Protein AF-H5TRP9-F1 (afdb_monomer_lite)

Foldseek 3Di:
DVVVCLLQLNPPDDQDPDVDPLRQQPPQDDLVNQQVVLVLLQQAPPNCVVQVVLPVPPDDDDPDDDDDDDDDDDDDDDDDDDDDDDDDDDDDDDDDDDDDDDDDDDDDDPDDDPDPDDRLCFAQVVQDDDFFDDKRKDWDWHAHPVRAIKIKMWMWTQGPAATAIDIDIAGDPDGDPCRHSVVSRVVRVVCSVVVVVGDHHHHDPVSNVVSSVSNDDPDDDDDDDDDDDYDDDDDDDDDDDDDDDDDDDDDDDDDDDDDDDDDDDDDDDDDDDDDDDDDDDDDDDDDDDDDDDDDDDDDDDDDDPDPPPDDPDPPFDAQEEEEEQAAEDAWDFDQDPPQLATFTGHDFACFLVLSLLLLVLLQVVQVVPAFYDYHYLDNHSHDGDTLNSSLVSCVVRVHQAYEYDFEAFPAQEKEWDAFFWWFWDQGPVRDIDIQTAHPHVLRVLRVVLRVLLQVLLCVLQVDGHYYDWAFCPPVPPGTGTTHDPSCRPNNPHTYMYTYHHHPVRAGGSGDDDVVNSSSSSRSVSSSCCRSPPGGCDDD

Organism: Gordonia otitidis (strain DSM 44809 / CCUG 52243 / JCM 12355 / NBRC 100426 / IFM 10032) (NCBI:txid1108044)

Structure (mmCIF, N/CA/C/O backbone):
data_AF-H5TRP9-F1
#
_entry.id   AF-H5TRP9-F1
#
loop_
_atom_site.group_PDB
_atom_site.id
_atom_site.type_symbol
_atom_site.label_atom_id
_atom_site.label_alt_id
_atom_site.label_comp_id
_atom_site.label_asym_id
_atom_site.label_entity_id
_atom_site.label_seq_id
_atom_site.pdbx_PDB_ins_code
_atom_site.Cartn_x
_atom_site.Cartn_y
_atom_site.Cartn_z
_atom_site.occupancy
_atom_site.B_iso_or_equiv
_atom_site.auth_seq_id
_atom_site.auth_comp_id
_atom_site.auth_asym_id
_atom_site.auth_atom_id
_atom_site.pdbx_PDB_model_num
ATOM 1 N N . MET A 1 1 ? -23.360 24.167 19.195 1.00 47.09 1 MET A N 1
ATOM 2 C CA . MET A 1 1 ? -22.198 23.866 18.325 1.00 47.09 1 MET A CA 1
ATOM 3 C C . MET A 1 1 ? -20.890 23.793 19.110 1.00 47.09 1 MET A C 1
ATOM 5 O O . MET A 1 1 ? -20.311 22.720 19.115 1.00 47.09 1 MET A O 1
ATOM 9 N N . GLN A 1 2 ? -20.451 24.844 19.830 1.00 52.44 2 GLN A N 1
ATOM 10 C CA . GLN A 1 2 ? -19.215 24.784 20.644 1.00 52.44 2 GLN A CA 1
ATOM 11 C C . GLN A 1 2 ? -19.210 23.607 21.632 1.00 52.44 2 GLN A C 1
ATOM 13 O O . GLN A 1 2 ? -18.234 22.871 21.686 1.00 52.44 2 GLN A O 1
ATOM 18 N N . SER A 1 3 ? -20.318 23.372 22.344 1.00 45.47 3 SER A N 1
ATOM 19 C CA . SER A 1 3 ? -20.440 22.229 23.261 1.00 45.47 3 SER A CA 1
ATOM 20 C C . SER A 1 3 ? -20.387 20.880 22.539 1.00 45.47 3 SER A C 1
ATOM 22 O O . SER A 1 3 ? -19.785 19.946 23.043 1.00 45.47 3 SER A O 1
ATOM 24 N N . ALA A 1 4 ? -20.945 20.786 21.328 1.00 50.28 4 ALA A N 1
ATOM 25 C CA . ALA A 1 4 ? -20.860 19.571 20.519 1.00 50.28 4 ALA A CA 1
ATOM 26 C C . ALA A 1 4 ? -19.423 19.315 20.028 1.00 50.28 4 ALA A C 1
ATOM 28 O O . ALA A 1 4 ? -18.977 18.179 20.038 1.00 50.28 4 ALA A O 1
ATOM 29 N N . MET A 1 5 ? -18.670 20.357 19.658 1.00 52.25 5 MET A N 1
ATOM 30 C CA . MET A 1 5 ? -17.259 20.225 19.263 1.00 52.25 5 MET A CA 1
ATOM 31 C C . MET A 1 5 ? -16.341 19.888 20.436 1.00 52.25 5 MET A C 1
ATOM 33 O O . MET A 1 5 ? -15.486 19.014 20.305 1.00 52.25 5 MET A O 1
ATOM 37 N N . ALA A 1 6 ? -16.573 20.505 21.597 1.00 56.59 6 ALA A N 1
ATOM 38 C CA . ALA A 1 6 ? -15.880 20.147 22.830 1.00 56.59 6 ALA A CA 1
ATOM 39 C C . ALA A 1 6 ? -16.123 18.670 23.194 1.00 56.59 6 ALA A C 1
ATOM 41 O O . ALA A 1 6 ? -15.173 17.945 23.483 1.00 56.59 6 ALA A O 1
ATOM 42 N N . ASN A 1 7 ? -17.368 18.199 23.062 1.00 50.88 7 ASN A N 1
ATOM 43 C CA . ASN A 1 7 ? -17.746 16.797 23.267 1.00 50.88 7 ASN A CA 1
ATOM 44 C C . ASN A 1 7 ? -17.218 15.840 22.183 1.00 50.88 7 ASN A C 1
ATOM 46 O O . ASN A 1 7 ? -17.335 14.633 22.341 1.00 50.88 7 ASN A O 1
ATOM 50 N N . LEU A 1 8 ? -16.640 16.348 21.090 1.00 48.53 8 LEU A N 1
ATOM 51 C CA . LEU A 1 8 ? -15.989 15.559 20.036 1.00 48.53 8 LEU A CA 1
ATOM 52 C C . LEU A 1 8 ? -14.454 15.667 20.095 1.00 48.53 8 LEU A C 1
ATOM 54 O O . LEU A 1 8 ? -13.769 15.343 19.119 1.00 48.53 8 LEU A O 1
ATOM 58 N N . GLY A 1 9 ? -13.906 16.166 21.211 1.00 48.53 9 GLY A N 1
ATOM 59 C CA . GLY A 1 9 ? -12.464 16.301 21.430 1.00 48.53 9 GLY A CA 1
ATOM 60 C C . GLY A 1 9 ? -11.786 17.356 20.549 1.00 48.53 9 GLY A C 1
ATOM 61 O O . GLY A 1 9 ? -10.558 17.393 20.471 1.00 48.53 9 GLY A O 1
ATOM 62 N N . ASP A 1 10 ? -12.549 18.212 19.866 1.00 50.69 10 ASP A N 1
ATOM 63 C CA . ASP A 1 10 ? -11.998 19.312 19.078 1.00 50.69 10 ASP A CA 1
ATOM 64 C C . ASP A 1 10 ? -11.716 20.522 19.981 1.00 50.69 10 ASP A C 1
ATOM 66 O O . ASP A 1 10 ? -12.624 21.221 20.435 1.00 50.69 10 ASP A O 1
ATOM 70 N N . ARG A 1 11 ? -10.425 20.740 20.263 1.00 54.62 11 ARG A N 1
ATOM 71 C CA . ARG A 1 11 ? -9.926 21.851 21.091 1.00 54.62 11 ARG A CA 1
ATOM 72 C C . ARG A 1 11 ? -9.376 23.018 20.272 1.00 54.62 11 ARG A C 1
ATOM 74 O O . ARG A 1 11 ? -9.053 24.058 20.846 1.00 54.62 11 ARG A O 1
ATOM 81 N N . HIS A 1 12 ? -9.237 22.841 18.961 1.00 43.81 12 HIS A N 1
ATOM 82 C CA . HIS A 1 12 ? -8.666 23.848 18.069 1.00 43.81 12 HIS A CA 1
ATOM 83 C C . HIS A 1 12 ? -9.757 24.749 17.493 1.00 43.81 12 HIS A C 1
ATOM 85 O O . HIS A 1 12 ? -9.520 25.938 17.269 1.00 43.81 12 HIS A O 1
ATOM 91 N N . THR A 1 13 ? -10.973 24.225 17.349 1.00 45.97 13 THR A N 1
ATOM 92 C CA . THR A 1 13 ? -12.096 24.992 16.821 1.00 45.97 13 THR A CA 1
ATOM 93 C C . THR A 1 13 ? -12.734 25.879 17.891 1.00 45.97 13 THR A C 1
ATOM 95 O O . THR A 1 13 ? -13.342 25.420 18.865 1.00 45.97 13 THR A O 1
ATOM 98 N N . ARG A 1 14 ? -12.627 27.197 17.686 1.00 43.19 14 ARG A N 1
ATOM 99 C CA . ARG A 1 14 ? -13.353 28.214 18.457 1.00 43.19 14 ARG A CA 1
ATOM 100 C C . ARG A 1 14 ? -14.533 28.736 17.639 1.00 43.19 14 ARG A C 1
ATOM 102 O O . ARG A 1 14 ? -14.357 29.339 16.586 1.00 43.19 14 ARG A O 1
ATOM 109 N N . VAL A 1 15 ? -15.745 28.534 18.139 1.00 43.72 15 VAL A N 1
ATOM 110 C CA . VAL A 1 15 ? -16.956 29.216 17.678 1.00 43.72 15 VAL A CA 1
ATOM 111 C C . VAL A 1 15 ? -17.003 30.551 18.390 1.00 43.72 15 VAL A C 1
ATOM 113 O O . VAL A 1 15 ? -17.078 30.602 19.618 1.00 43.72 15 VAL A O 1
ATOM 116 N N . ALA A 1 16 ? -16.965 31.639 17.627 1.00 40.16 16 ALA A N 1
ATOM 117 C CA . ALA A 1 16 ? -17.272 32.945 18.181 1.00 40.16 16 ALA A CA 1
ATOM 118 C C . ALA A 1 16 ? -18.707 32.911 18.731 1.00 40.16 16 ALA A C 1
ATOM 120 O O . ALA A 1 16 ? -19.647 32.604 17.995 1.00 40.16 16 ALA A O 1
ATOM 121 N N . SER A 1 17 ? -18.879 33.196 20.024 1.00 36.62 17 SER A N 1
ATOM 122 C CA . SER A 1 17 ? -20.197 33.362 20.634 1.00 36.62 17 SER A CA 1
ATOM 123 C C . SER A 1 17 ? -20.789 34.699 20.186 1.00 36.62 17 SER A C 1
ATOM 125 O O . SER A 1 17 ? -20.786 35.676 20.927 1.00 36.62 17 SER A O 1
ATOM 127 N N . ALA A 1 18 ? -21.256 34.765 18.945 1.00 35.28 18 ALA A N 1
ATOM 128 C CA . ALA A 1 18 ? -22.239 35.761 18.565 1.00 35.28 18 ALA A CA 1
ATOM 129 C C . ALA A 1 18 ? -23.609 35.150 18.860 1.00 35.28 18 ALA A C 1
ATOM 131 O O . ALA A 1 18 ? -23.934 34.072 18.364 1.00 35.28 18 ALA A O 1
ATOM 132 N N . THR A 1 19 ? -24.397 35.821 19.694 1.00 35.59 19 THR A N 1
ATOM 133 C CA . THR A 1 19 ? -25.773 35.444 20.049 1.00 35.59 19 THR A CA 1
ATOM 134 C C . THR A 1 19 ? -26.749 35.473 18.868 1.00 35.59 19 THR A C 1
ATOM 136 O O . THR A 1 19 ? -27.892 35.068 19.035 1.00 35.59 19 THR A O 1
ATOM 139 N N . ASP A 1 20 ? -26.281 35.812 17.664 1.00 37.47 20 ASP A N 1
ATOM 140 C CA . ASP A 1 20 ? -27.013 35.663 16.412 1.00 37.47 20 ASP A CA 1
ATOM 141 C C . ASP A 1 20 ? -26.341 34.607 15.523 1.00 37.47 20 ASP A C 1
ATOM 143 O O . ASP A 1 20 ? -25.155 34.698 15.193 1.00 37.47 20 ASP A O 1
ATOM 147 N N . TYR A 1 21 ? -27.115 33.595 15.116 1.00 40.62 21 TYR A N 1
ATOM 148 C CA . TYR A 1 21 ? -26.712 32.428 14.312 1.00 40.62 21 TYR A CA 1
ATOM 149 C C . TYR A 1 21 ? -26.351 32.774 12.843 1.00 40.62 21 TYR A C 1
ATOM 151 O O . TYR A 1 21 ? -26.785 32.121 11.900 1.00 40.62 21 TYR A O 1
ATOM 159 N N . ALA A 1 22 ? -25.491 33.776 12.644 1.00 43.72 22 ALA A N 1
ATOM 160 C CA . ALA A 1 22 ? -24.709 34.019 11.429 1.00 43.72 22 ALA A CA 1
ATOM 161 C C . ALA A 1 22 ? -23.309 33.365 11.501 1.00 43.72 22 ALA A C 1
ATOM 163 O O . ALA A 1 22 ? -22.462 33.603 10.640 1.00 43.72 22 ALA A O 1
ATOM 164 N N . ALA A 1 23 ? -23.047 32.555 12.536 1.00 44.12 23 ALA A N 1
ATOM 165 C CA . ALA A 1 23 ? -21.721 32.033 12.854 1.00 44.12 23 ALA A CA 1
ATOM 166 C C . ALA A 1 23 ? -21.105 31.211 11.711 1.00 44.12 23 ALA A C 1
ATOM 168 O O . ALA A 1 23 ? -19.967 31.476 11.363 1.00 44.12 23 ALA A O 1
ATOM 169 N N . LEU A 1 24 ? -21.840 30.323 11.031 1.00 47.12 24 LEU A N 1
ATOM 170 C CA . LEU A 1 24 ? -21.265 29.523 9.930 1.00 47.12 24 LEU A CA 1
ATOM 171 C C . LEU A 1 24 ? -20.889 30.343 8.683 1.00 47.12 24 LEU A C 1
ATOM 173 O O . LEU A 1 24 ? -20.046 29.911 7.901 1.00 47.12 24 LEU A O 1
ATOM 177 N N . ALA A 1 25 ? -21.461 31.539 8.524 1.00 45.66 25 ALA A N 1
ATOM 178 C CA . ALA A 1 25 ? -21.102 32.473 7.458 1.00 45.66 25 ALA A CA 1
ATOM 179 C C . ALA A 1 25 ? -19.931 33.405 7.825 1.00 45.66 25 ALA A C 1
ATOM 181 O O . ALA A 1 25 ? -19.367 34.037 6.936 1.00 45.66 25 ALA A O 1
ATOM 182 N N . ARG A 1 26 ? -19.576 33.520 9.115 1.00 44.38 26 ARG A N 1
ATOM 183 C CA . ARG A 1 26 ? -18.545 34.456 9.610 1.00 44.38 26 ARG A CA 1
ATOM 184 C C . ARG A 1 26 ? -17.373 33.786 10.318 1.00 44.38 26 ARG A C 1
ATOM 186 O O . ARG A 1 26 ? -16.348 34.427 10.525 1.00 44.38 26 ARG A O 1
ATOM 193 N N . THR A 1 27 ? -17.495 32.523 10.717 1.00 51.28 27 THR A N 1
ATOM 194 C CA . THR A 1 27 ? -16.368 31.772 11.262 1.00 51.28 27 THR A CA 1
ATOM 195 C C . THR A 1 27 ? -15.459 31.354 10.108 1.00 51.28 27 THR A C 1
ATOM 197 O O . THR A 1 27 ? -15.961 30.766 9.146 1.00 51.28 27 THR A O 1
ATOM 200 N N . PRO A 1 28 ? -14.141 31.608 10.183 1.00 56.12 28 PRO A N 1
ATOM 201 C CA . PRO A 1 28 ? -13.174 31.238 9.152 1.00 56.12 28 PRO A CA 1
ATOM 202 C C . PRO A 1 28 ? -12.905 29.726 9.176 1.00 56.12 28 PRO A C 1
ATOM 204 O O . PRO A 1 28 ? -11.785 29.282 9.383 1.00 56.12 28 PRO A O 1
ATOM 207 N N . TRP A 1 29 ? -13.948 28.915 9.012 1.00 65.38 29 TRP A N 1
ATOM 208 C CA . TRP A 1 29 ? -13.811 27.469 8.918 1.00 65.38 29 TRP A CA 1
ATOM 209 C C . TRP A 1 29 ? -13.282 27.133 7.536 1.00 65.38 29 TRP A C 1
ATOM 211 O O . TRP A 1 29 ? -13.941 27.422 6.527 1.00 65.38 29 TRP A O 1
ATOM 221 N N . ALA A 1 30 ? -12.109 26.510 7.473 1.00 73.44 30 ALA A N 1
ATOM 222 C CA . ALA A 1 30 ? -11.659 25.920 6.228 1.00 73.44 30 ALA A CA 1
ATOM 223 C C . ALA A 1 30 ? -12.629 24.793 5.831 1.00 73.44 30 ALA A C 1
ATOM 225 O O . ALA A 1 30 ? -13.263 24.156 6.675 1.00 73.44 30 ALA A O 1
ATOM 226 N N . VAL A 1 31 ? -12.747 24.517 4.529 1.00 76.25 31 VAL A N 1
ATOM 227 C CA . VAL A 1 31 ? -13.532 23.363 4.045 1.00 76.25 31 VAL A CA 1
ATOM 228 C C . VAL A 1 31 ? -12.992 22.055 4.639 1.00 76.25 31 VAL A C 1
ATOM 230 O O . VAL A 1 31 ? -13.762 21.134 4.908 1.00 76.25 31 VAL A O 1
ATOM 233 N N . GLY A 1 32 ? -11.685 22.003 4.922 1.00 70.38 32 GLY A N 1
ATOM 234 C CA . GLY A 1 32 ? -11.050 20.900 5.644 1.00 70.38 32 GLY A CA 1
ATOM 235 C C . GLY A 1 32 ? -11.642 20.677 7.039 1.00 70.38 32 GLY A C 1
ATOM 236 O O . GLY A 1 32 ? -12.018 19.552 7.357 1.00 70.38 32 GLY A O 1
ATOM 237 N N . ASP A 1 33 ? -11.825 21.738 7.829 1.00 75.50 33 ASP A N 1
ATOM 238 C CA . ASP A 1 33 ? -12.387 21.641 9.186 1.00 75.50 33 ASP A CA 1
ATOM 239 C C . ASP A 1 33 ? -13.852 21.195 9.153 1.00 75.50 33 ASP A C 1
ATOM 241 O O . ASP A 1 33 ? -14.269 20.346 9.937 1.00 75.50 33 ASP A O 1
ATOM 245 N N . GLN A 1 34 ? -14.628 21.706 8.190 1.00 80.69 34 GLN A N 1
ATOM 246 C CA . GLN A 1 34 ? -16.014 21.280 7.962 1.00 80.69 34 GLN A CA 1
ATOM 247 C C . GLN A 1 34 ? -16.101 19.799 7.592 1.00 80.69 34 GLN A C 1
ATOM 249 O O . GLN A 1 34 ? -16.972 19.084 8.092 1.00 80.69 34 GLN A O 1
ATOM 254 N N . SER A 1 35 ? -15.183 19.335 6.743 1.00 78.50 35 SER A N 1
ATOM 255 C CA . SER A 1 35 ? -15.104 17.932 6.332 1.00 78.50 35 SER A CA 1
ATOM 256 C C . SER A 1 35 ? -14.733 17.036 7.510 1.00 78.50 35 SER A C 1
ATOM 258 O O . SER A 1 35 ? -15.358 15.997 7.707 1.00 78.50 35 SER A O 1
ATOM 260 N N . LEU A 1 36 ? -13.767 17.456 8.333 1.00 77.19 36 LEU A N 1
ATOM 261 C CA . LEU A 1 36 ? -13.354 16.727 9.530 1.00 77.19 36 LEU A CA 1
ATOM 262 C C . LEU A 1 36 ? -14.474 16.675 10.576 1.00 77.19 36 LEU A C 1
ATOM 264 O O . LEU A 1 36 ? -14.753 15.610 11.127 1.00 77.19 36 LEU A O 1
ATOM 268 N N . PHE A 1 37 ? -15.138 17.805 10.826 1.00 83.56 37 PHE A N 1
ATOM 269 C CA . PHE A 1 37 ? -16.285 17.885 11.725 1.00 83.56 37 PHE A CA 1
ATOM 270 C C . PHE A 1 37 ? -17.415 16.966 11.259 1.00 83.56 37 PHE A C 1
ATOM 272 O O . PHE A 1 37 ? -17.902 16.145 12.035 1.00 83.56 37 PHE A O 1
ATOM 279 N N . GLY A 1 38 ? -17.799 17.055 9.985 1.00 84.88 38 GLY A N 1
ATOM 280 C CA . GLY A 1 38 ? -18.845 16.213 9.423 1.00 84.88 38 GLY A CA 1
ATOM 281 C C . GLY A 1 38 ? -18.474 14.727 9.450 1.00 84.88 38 GLY A C 1
ATOM 282 O O . GLY A 1 38 ? -19.305 13.913 9.841 1.00 84.88 38 GLY A O 1
ATOM 283 N N . ALA A 1 39 ? -17.215 14.370 9.171 1.00 81.06 39 ALA A N 1
ATOM 284 C CA . ALA A 1 39 ? -16.725 12.996 9.284 1.00 81.06 39 ALA A CA 1
ATOM 285 C C . ALA A 1 39 ? -16.831 12.446 10.717 1.00 81.06 39 ALA A C 1
ATOM 287 O O . ALA A 1 39 ? -17.244 11.304 10.905 1.00 81.06 39 ALA A O 1
ATOM 288 N N . ARG A 1 40 ? -16.525 13.259 11.739 1.00 84.12 40 ARG A N 1
ATOM 289 C CA . ARG A 1 40 ? -16.729 12.878 13.151 1.00 84.12 40 ARG A CA 1
ATOM 290 C C . ARG A 1 40 ? -18.209 12.772 13.513 1.00 84.12 40 ARG A C 1
ATOM 292 O O . ARG A 1 40 ? -18.596 11.896 14.285 1.00 84.12 40 ARG A O 1
ATOM 299 N N . LEU A 1 41 ? -19.042 13.642 12.944 1.00 84.38 41 LEU A N 1
ATOM 300 C CA . LEU A 1 41 ? -20.480 13.665 13.197 1.00 84.38 41 LEU A CA 1
ATOM 301 C C . LEU A 1 41 ? -21.186 12.403 12.683 1.00 84.38 41 LEU A C 1
ATOM 303 O O . LEU A 1 41 ? -22.170 11.984 13.293 1.00 84.38 41 LEU A O 1
ATOM 307 N N . LEU A 1 42 ? -20.672 11.773 11.616 1.00 83.75 42 LEU A N 1
ATOM 308 C CA . LEU A 1 42 ? -21.227 10.532 11.057 1.00 83.75 42 LEU A CA 1
ATOM 309 C C . LEU A 1 42 ? -21.436 9.469 12.139 1.00 83.75 42 LEU A C 1
ATOM 311 O O . LEU A 1 42 ? -22.499 8.846 12.181 1.00 83.75 42 LEU A O 1
ATOM 315 N N . CYS A 1 43 ? -20.457 9.312 13.034 1.00 82.75 43 CYS A N 1
ATOM 316 C CA . CYS A 1 43 ? -20.441 8.244 14.032 1.00 82.75 43 CYS A CA 1
ATOM 317 C C . CYS A 1 43 ? -20.778 8.704 15.450 1.00 82.75 43 CYS A C 1
ATOM 319 O O . CYS A 1 43 ? -20.779 7.893 16.367 1.00 82.75 43 CYS A O 1
ATOM 321 N N . SER A 1 44 ? -21.105 9.978 15.659 1.00 82.38 44 SER A N 1
ATOM 322 C CA . SER A 1 44 ? -21.495 10.453 16.986 1.00 82.38 44 SER A CA 1
ATOM 323 C C . SER A 1 44 ? -22.889 9.938 17.373 1.00 82.38 44 SER A C 1
ATOM 325 O O . SER A 1 44 ? -23.851 10.123 16.622 1.00 82.38 44 SER A O 1
ATOM 327 N N . GLN A 1 45 ? -23.011 9.329 18.562 1.00 74.06 45 GLN A N 1
ATOM 328 C CA . GLN A 1 45 ? -24.314 8.949 19.142 1.00 74.06 45 GLN A CA 1
ATOM 329 C C . GLN A 1 45 ? -25.173 10.188 19.442 1.00 74.06 45 GLN A C 1
ATOM 331 O O . GLN A 1 45 ? -26.392 10.153 19.292 1.00 74.06 45 GLN A O 1
ATOM 336 N N . ASP A 1 46 ? -24.521 11.316 19.736 1.00 76.12 46 ASP A N 1
ATOM 337 C CA . ASP A 1 46 ? -25.142 12.605 20.041 1.00 76.12 46 ASP A CA 1
ATOM 338 C C . ASP A 1 46 ? -25.203 13.521 18.810 1.00 76.12 46 ASP A C 1
ATOM 340 O O . ASP A 1 46 ? -25.037 14.738 18.905 1.00 76.12 46 ASP A O 1
ATOM 344 N N . ARG A 1 47 ? -25.427 12.966 17.613 1.00 81.94 47 ARG A N 1
ATOM 345 C CA . ARG A 1 47 ? -25.561 13.784 16.394 1.00 81.94 47 ARG A CA 1
ATOM 346 C C . ARG A 1 47 ? -26.917 14.479 16.272 1.00 81.94 47 ARG A C 1
ATOM 348 O O . ARG A 1 47 ? -27.033 15.431 15.501 1.00 81.94 47 ARG A O 1
ATOM 355 N N . SER A 1 48 ? -27.945 14.042 17.002 1.00 77.94 48 SER A N 1
ATOM 356 C CA . SER A 1 48 ? -29.308 14.601 16.921 1.00 77.94 48 SER A CA 1
ATOM 357 C C . SER A 1 48 ? -29.371 16.114 17.200 1.00 77.94 48 SER A C 1
ATOM 359 O O . SER A 1 48 ? -29.973 16.828 16.405 1.00 77.94 48 SER A O 1
ATOM 361 N N . PRO A 1 49 ? -28.684 16.678 18.214 1.00 78.88 49 PRO A N 1
ATOM 362 C CA . PRO A 1 49 ? -28.632 18.128 18.429 1.00 78.88 49 PRO A CA 1
ATOM 363 C C . PRO A 1 49 ? -28.033 18.938 17.270 1.00 78.88 49 PRO A C 1
ATOM 365 O O . PRO A 1 49 ? -28.239 20.147 17.214 1.00 78.88 49 PRO A O 1
ATOM 368 N N . VAL A 1 50 ? -27.277 18.307 16.364 1.00 77.69 50 VAL A N 1
ATOM 369 C CA . VAL A 1 50 ? -26.712 18.957 15.170 1.00 77.69 50 VAL A CA 1
ATOM 370 C C . VAL A 1 50 ? -27.575 18.678 13.943 1.00 77.69 50 VAL A C 1
ATOM 372 O O . VAL A 1 50 ? -27.922 19.602 13.219 1.00 77.69 50 VAL A O 1
ATOM 375 N N . THR A 1 51 ? -27.965 17.423 13.733 1.00 79.50 51 THR A N 1
ATOM 376 C CA . THR A 1 51 ? -28.717 16.981 12.549 1.00 79.50 51 THR A CA 1
ATOM 377 C C . THR A 1 51 ? -30.187 17.380 12.591 1.00 79.50 51 THR A C 1
ATOM 379 O O . THR A 1 51 ? -30.722 17.766 11.560 1.00 79.50 51 THR A O 1
ATOM 382 N N . THR A 1 52 ? -30.837 17.400 13.758 1.00 76.00 52 THR A N 1
ATOM 383 C CA . THR A 1 52 ? -32.234 17.845 13.872 1.00 76.00 52 THR A CA 1
ATOM 384 C C . THR A 1 52 ? -32.396 19.292 13.391 1.00 76.00 52 THR A C 1
ATOM 386 O O . THR A 1 52 ? -33.205 19.499 12.494 1.00 76.00 52 THR A O 1
ATOM 389 N N . PRO A 1 53 ? -31.591 20.284 13.831 1.00 74.88 53 PRO A N 1
ATOM 390 C CA . PRO A 1 53 ? -31.640 21.632 13.251 1.00 74.88 53 PRO A CA 1
ATOM 391 C C . PRO A 1 53 ? -31.323 21.714 11.749 1.00 74.88 53 PRO A C 1
ATOM 393 O O . PRO A 1 53 ? -31.778 22.646 11.087 1.00 74.88 53 PRO A O 1
ATOM 396 N N . MET A 1 54 ? -30.533 20.777 11.208 1.00 79.56 54 MET A N 1
ATOM 397 C CA . MET A 1 54 ? -30.257 20.681 9.765 1.00 79.56 54 MET A CA 1
ATOM 398 C C . MET A 1 54 ? -31.459 20.139 8.974 1.00 79.56 54 MET A C 1
ATOM 400 O O . MET A 1 54 ? -31.541 20.365 7.771 1.00 79.56 54 MET A O 1
ATOM 404 N N . LEU A 1 55 ? -32.379 19.430 9.638 1.00 71.00 55 LEU A N 1
ATOM 405 C CA . LEU A 1 55 ? -33.539 18.767 9.035 1.00 71.00 55 LEU A CA 1
ATOM 406 C C . LEU A 1 55 ? -34.855 19.513 9.241 1.00 71.00 55 LEU A C 1
ATOM 408 O O . LEU A 1 55 ? -35.688 19.547 8.342 1.00 71.00 55 LEU A O 1
ATOM 412 N N . THR A 1 56 ? -35.064 20.098 10.419 1.00 58.38 56 THR A N 1
ATOM 413 C CA . THR A 1 56 ? -36.362 20.653 10.832 1.00 58.38 56 THR A CA 1
ATOM 414 C C . THR A 1 56 ? -36.589 22.090 10.397 1.00 58.38 56 THR A C 1
ATOM 416 O O . THR A 1 56 ? -37.627 22.664 10.705 1.00 58.38 56 THR A O 1
ATOM 419 N N . ARG A 1 57 ? -35.662 22.698 9.655 1.00 55.09 57 ARG A N 1
ATOM 420 C CA . ARG A 1 57 ? -35.841 24.067 9.157 1.00 55.09 57 ARG A CA 1
ATOM 421 C C . ARG A 1 57 ? -36.621 24.131 7.838 1.00 55.09 57 ARG A C 1
ATOM 423 O O . ARG A 1 57 ? -36.321 24.967 6.988 1.00 55.09 57 ARG A O 1
ATOM 430 N N . SER A 1 58 ? -37.618 23.260 7.713 1.00 42.62 58 SER A N 1
ATOM 431 C CA . SER A 1 58 ? -38.694 23.326 6.727 1.00 42.62 58 SER A CA 1
ATOM 432 C C . SER A 1 58 ? -39.914 23.925 7.434 1.00 42.62 58 SER A C 1
ATOM 434 O O . SER A 1 58 ? -40.501 23.271 8.287 1.00 42.62 58 SER A O 1
ATOM 436 N N . ASP A 1 59 ? -40.207 25.185 7.109 1.00 34.41 59 ASP A N 1
ATOM 437 C CA . ASP A 1 59 ? -41.419 25.964 7.413 1.00 34.41 59 ASP A CA 1
ATOM 438 C C . ASP A 1 59 ? -41.839 26.164 8.888 1.00 34.41 59 ASP A C 1
ATOM 440 O O . ASP A 1 59 ? -42.310 25.242 9.552 1.00 34.41 59 ASP A O 1
ATOM 444 N N . PRO A 1 60 ? -41.868 27.410 9.397 1.00 34.09 60 PRO A N 1
ATOM 445 C CA . PRO A 1 60 ? -42.978 27.838 10.232 1.00 34.09 60 PRO A CA 1
ATOM 446 C C . PRO A 1 60 ? -44.146 28.257 9.328 1.00 34.09 60 PRO A C 1
ATOM 448 O O . PRO A 1 60 ? -44.006 29.144 8.486 1.00 34.09 60 PRO A O 1
ATOM 451 N N . ALA A 1 61 ? -45.297 27.611 9.516 1.00 31.23 61 ALA A N 1
ATOM 452 C CA . ALA A 1 61 ? -46.567 28.027 8.938 1.00 31.23 61 ALA A CA 1
ATOM 453 C C . ALA A 1 61 ? -46.825 29.521 9.205 1.00 31.23 61 ALA A C 1
ATOM 455 O O . ALA A 1 61 ? -46.650 29.997 10.330 1.00 31.23 61 ALA A O 1
ATOM 456 N N . GLU A 1 62 ? -47.257 30.243 8.172 1.00 30.98 62 GLU A N 1
ATOM 457 C CA . GLU A 1 62 ? -47.734 31.619 8.279 1.00 30.98 62 GLU A CA 1
ATOM 458 C C . GLU A 1 62 ? -48.909 31.694 9.263 1.00 30.98 62 GLU A C 1
ATOM 460 O O . GLU A 1 62 ? -50.035 31.312 8.951 1.00 30.98 62 GLU A O 1
ATOM 465 N N . THR A 1 63 ? -48.681 32.242 10.454 1.00 30.28 63 THR A N 1
ATOM 466 C CA . THR A 1 63 ? -49.744 32.944 11.174 1.00 30.28 63 THR A CA 1
ATOM 467 C C . THR A 1 63 ? -49.707 34.398 10.742 1.00 30.28 63 THR A C 1
ATOM 469 O O . THR A 1 63 ? -48.859 35.176 11.178 1.00 30.28 63 THR A O 1
ATOM 472 N N . SER A 1 64 ? -50.635 34.742 9.856 1.00 35.34 64 SER A N 1
ATOM 473 C CA . SER A 1 64 ? -50.964 36.099 9.442 1.00 35.34 64 SER A CA 1
ATOM 474 C C . SER A 1 64 ? -51.297 36.975 10.654 1.00 35.34 64 SER A C 1
ATOM 476 O O . SER A 1 64 ? -52.342 36.799 11.282 1.00 35.34 64 SER A O 1
ATOM 478 N N . ALA A 1 65 ? -50.438 37.948 10.947 1.00 29.98 65 ALA A N 1
ATOM 479 C CA . ALA A 1 65 ? -50.786 39.120 11.738 1.00 29.98 65 ALA A CA 1
ATOM 480 C C . ALA A 1 65 ? -50.770 40.338 10.807 1.00 29.98 65 ALA A C 1
ATOM 482 O O . ALA A 1 65 ? -49.725 40.875 10.451 1.00 29.98 65 ALA A O 1
ATOM 483 N N . THR A 1 66 ? -51.963 40.737 10.380 1.00 35.56 66 THR A N 1
ATOM 484 C CA . THR A 1 66 ? -52.245 42.035 9.774 1.00 35.56 66 THR A CA 1
ATOM 485 C C . THR A 1 66 ? -51.989 43.153 10.782 1.00 35.56 66 THR A C 1
ATOM 487 O O . THR A 1 66 ? -52.629 43.171 11.831 1.00 35.56 66 THR A O 1
ATOM 490 N N . ALA A 1 67 ? -51.156 44.129 10.430 1.00 30.89 67 ALA A N 1
ATOM 491 C CA . ALA A 1 67 ? -51.331 45.512 10.863 1.00 30.89 67 ALA A CA 1
ATOM 492 C C . ALA A 1 67 ? -50.665 46.445 9.847 1.00 30.89 67 ALA A C 1
ATOM 494 O O . ALA A 1 67 ? -49.485 46.316 9.531 1.00 30.89 67 ALA A O 1
ATOM 495 N N . ALA A 1 68 ? -51.491 47.333 9.308 1.00 33.53 68 ALA A N 1
ATOM 496 C CA . ALA A 1 68 ? -51.150 48.408 8.399 1.00 33.53 68 ALA A CA 1
ATOM 497 C C . ALA A 1 68 ? -50.189 49.418 9.046 1.00 33.53 68 ALA A C 1
ATOM 499 O O . ALA A 1 68 ? -50.304 49.677 10.239 1.00 33.53 68 ALA A O 1
ATOM 500 N N . ASP A 1 69 ? -49.346 50.071 8.243 1.00 28.72 69 ASP A N 1
ATOM 501 C CA . ASP A 1 69 ? -49.597 51.490 7.996 1.00 28.72 69 ASP A CA 1
ATOM 502 C C . ASP A 1 69 ? -48.952 51.999 6.702 1.00 28.72 69 ASP A C 1
ATOM 504 O O . ASP A 1 69 ? -47.963 51.462 6.204 1.00 28.72 69 ASP A O 1
ATOM 508 N N . SER A 1 70 ? -49.609 53.005 6.138 1.00 36.16 70 SER A N 1
ATOM 509 C CA . SER A 1 70 ? -49.404 53.579 4.806 1.00 36.16 70 SER A CA 1
ATOM 510 C C . SER A 1 70 ? -48.586 54.885 4.857 1.00 36.16 70 SER A C 1
ATOM 512 O O . SER A 1 70 ? -48.297 55.388 5.935 1.00 36.16 70 SER A O 1
ATOM 514 N N . ALA A 1 71 ? -48.337 55.466 3.670 1.00 32.56 71 ALA A N 1
ATOM 515 C CA . ALA A 1 71 ? -47.758 56.791 3.350 1.00 32.56 71 ALA A CA 1
ATOM 516 C C . ALA A 1 71 ? -46.233 56.785 3.087 1.00 32.56 71 ALA A C 1
ATOM 518 O O . ALA A 1 71 ? -45.431 56.661 4.001 1.00 32.56 71 ALA A O 1
ATOM 519 N N . THR A 1 72 ? -45.733 56.718 1.845 1.00 33.03 72 THR A N 1
ATOM 520 C CA . THR A 1 72 ? -45.791 57.650 0.687 1.00 33.03 72 THR A CA 1
ATOM 521 C C . THR A 1 72 ? -44.861 58.876 0.800 1.00 33.03 72 THR A C 1
ATOM 523 O O . THR A 1 72 ? -45.133 59.813 1.536 1.00 33.03 72 THR A O 1
ATOM 526 N N . ALA A 1 73 ? -43.777 58.802 0.011 1.00 34.16 73 ALA A N 1
ATOM 527 C CA . ALA A 1 73 ? -42.939 59.810 -0.668 1.00 34.16 73 ALA A CA 1
ATOM 528 C C . ALA A 1 73 ? -43.035 61.316 -0.319 1.00 34.16 73 ALA A C 1
ATOM 530 O O . ALA A 1 73 ? -44.104 61.904 -0.424 1.00 34.16 73 ALA A O 1
ATOM 531 N N . ALA A 1 74 ? -41.880 61.984 -0.151 1.00 30.03 74 ALA A N 1
ATOM 532 C CA . ALA A 1 74 ? -41.217 62.785 -1.204 1.00 30.03 74 ALA A CA 1
ATOM 533 C C . ALA A 1 74 ? -40.115 63.733 -0.657 1.00 30.03 74 ALA A C 1
ATOM 535 O O . ALA A 1 74 ? -40.285 64.413 0.346 1.00 30.03 74 ALA A O 1
ATOM 536 N N . SER A 1 75 ? -38.997 63.709 -1.387 1.00 34.47 75 SER A N 1
ATOM 537 C CA . SER A 1 75 ? -37.899 64.665 -1.634 1.00 34.47 75 SER A CA 1
ATOM 538 C C . SER A 1 75 ? -37.849 66.098 -1.056 1.00 34.47 75 SER A C 1
ATOM 540 O O . SER A 1 75 ? -38.827 66.838 -1.056 1.00 34.47 75 SER A O 1
ATOM 542 N N . ASP A 1 76 ? -36.579 66.485 -0.852 1.00 29.22 76 ASP A N 1
ATOM 543 C CA . ASP A 1 76 ? -35.902 67.754 -1.195 1.00 29.22 76 ASP A CA 1
ATOM 544 C C . ASP A 1 76 ? -35.591 68.826 -0.127 1.00 29.22 76 ASP A C 1
ATOM 546 O O . ASP A 1 76 ? -36.423 69.603 0.326 1.00 29.22 76 ASP A O 1
ATOM 550 N N . SER A 1 77 ? -34.284 68.868 0.181 1.00 33.03 77 SER A N 1
ATOM 551 C CA . SER A 1 77 ? -33.357 70.012 0.233 1.00 33.03 77 SER A CA 1
ATOM 552 C C . SER A 1 77 ? -33.818 71.371 0.772 1.00 33.03 77 SER A C 1
ATOM 554 O O . SER A 1 77 ? -34.606 72.073 0.149 1.00 33.03 77 SER A O 1
ATOM 556 N N . SER A 1 78 ? -33.101 71.872 1.781 1.00 29.94 78 SER A N 1
ATOM 557 C CA . SER A 1 78 ? -32.305 73.106 1.647 1.00 29.94 78 SER A CA 1
ATOM 558 C C . SER A 1 78 ? -31.448 73.362 2.890 1.00 29.94 78 SER A C 1
ATOM 560 O O . SER A 1 78 ? -31.783 72.989 4.011 1.00 29.94 78 SER A O 1
ATOM 562 N N . ALA A 1 79 ? -30.289 73.962 2.639 1.00 32.94 79 ALA A N 1
ATOM 563 C CA . ALA A 1 79 ? -29.302 74.380 3.616 1.00 32.94 79 ALA A CA 1
ATOM 564 C C . ALA A 1 79 ? -29.681 75.718 4.265 1.00 32.94 79 ALA A C 1
ATOM 566 O O . ALA A 1 79 ? -30.222 76.593 3.594 1.00 32.94 79 ALA A O 1
ATOM 567 N N . SER A 1 80 ? -29.243 75.942 5.504 1.00 30.69 80 SER A N 1
ATOM 568 C CA . SER A 1 80 ? -28.871 77.287 5.953 1.00 30.69 80 SER A CA 1
ATOM 569 C C . SER A 1 80 ? -27.921 77.238 7.144 1.00 30.69 80 SER A C 1
ATOM 571 O O . SER A 1 80 ? -28.133 76.509 8.110 1.00 30.69 80 SER A O 1
ATOM 573 N N . ALA A 1 81 ? -26.875 78.048 7.026 1.00 29.84 81 ALA A N 1
ATOM 574 C CA . ALA A 1 81 ? -25.813 78.280 7.982 1.00 29.84 81 ALA A CA 1
ATOM 575 C C . ALA A 1 81 ? -26.292 78.935 9.289 1.00 29.84 81 ALA A C 1
ATOM 577 O O . ALA A 1 81 ? -27.251 79.702 9.307 1.00 29.84 81 ALA A O 1
ATOM 578 N N . GLY A 1 82 ? -25.525 78.707 10.353 1.00 28.97 82 GLY A N 1
ATOM 579 C CA . GLY A 1 82 ? -25.600 79.442 11.610 1.00 28.97 82 GLY A CA 1
ATOM 580 C C . GLY A 1 82 ? -24.329 79.201 12.416 1.00 28.97 82 GLY A C 1
ATOM 581 O O . GLY A 1 82 ? -24.196 78.180 13.081 1.00 28.97 82 GLY A O 1
ATOM 582 N N . ALA A 1 83 ? -23.373 80.118 12.289 1.00 28.59 83 ALA A N 1
ATOM 583 C CA . ALA A 1 83 ? -22.208 80.227 13.161 1.00 28.59 83 ALA A CA 1
ATOM 584 C C . ALA A 1 83 ? -22.633 80.560 14.604 1.00 28.59 83 ALA A C 1
ATOM 586 O O . ALA A 1 83 ? -23.731 81.080 14.789 1.00 28.59 83 ALA A O 1
ATOM 587 N N . VAL A 1 84 ? -21.734 80.346 15.581 1.00 27.97 84 VAL A N 1
ATOM 588 C CA . VAL A 1 84 ? -21.278 81.347 16.583 1.00 27.97 84 VAL A CA 1
ATOM 589 C C . VAL A 1 84 ? -20.529 80.677 17.765 1.00 27.97 84 VAL A C 1
ATOM 591 O O . VAL A 1 84 ? -21.088 79.846 18.470 1.00 27.97 84 VAL A O 1
ATOM 594 N N . THR A 1 85 ? -19.258 81.105 17.928 1.00 28.36 85 THR A N 1
ATOM 595 C CA . THR A 1 85 ? -18.345 81.188 19.115 1.00 28.36 85 THR A CA 1
ATOM 596 C C . THR A 1 85 ? -18.050 79.954 19.986 1.00 28.36 85 THR A C 1
ATOM 598 O O . THR A 1 85 ? -18.959 79.308 20.482 1.00 28.36 85 THR A O 1
ATOM 601 N N . ALA A 1 86 ? -16.777 79.539 20.132 1.00 26.69 86 ALA A N 1
ATOM 602 C CA . ALA A 1 86 ? -15.689 80.082 20.996 1.00 26.69 86 ALA A CA 1
ATOM 603 C C . ALA A 1 86 ? -15.950 79.797 22.496 1.00 26.69 86 ALA A C 1
ATOM 605 O O . ALA A 1 86 ? -17.051 80.046 22.960 1.00 26.69 86 ALA A O 1
ATOM 606 N N . THR A 1 87 ? -15.039 79.229 23.298 1.00 27.22 87 THR A N 1
ATOM 607 C CA . THR A 1 87 ? -13.693 79.726 23.658 1.00 27.22 87 THR A CA 1
ATOM 608 C C . THR A 1 87 ? -12.852 78.671 24.426 1.00 27.22 87 THR A C 1
ATOM 610 O O . THR A 1 87 ? -13.432 77.934 25.215 1.00 27.22 87 THR A O 1
ATOM 613 N N . SER A 1 88 ? -11.513 78.714 24.235 1.00 27.00 88 SER A N 1
ATOM 614 C CA . SER A 1 88 ? -10.368 78.542 25.193 1.00 27.00 88 SER A CA 1
ATOM 615 C C . SER A 1 88 ? -10.305 77.325 26.151 1.00 27.00 88 SER A C 1
ATOM 617 O O . SER A 1 88 ? -11.305 76.981 26.757 1.00 27.00 88 SER A O 1
ATOM 619 N N . SER A 1 89 ? -9.166 76.662 26.412 1.00 28.61 89 SER A N 1
ATOM 620 C CA . SER A 1 89 ? -7.833 77.202 26.776 1.00 28.61 89 SER A CA 1
ATOM 621 C C . SER A 1 89 ? -6.689 76.148 26.733 1.00 28.61 89 SER A C 1
ATOM 623 O O . SER A 1 89 ? -6.921 75.002 27.105 1.00 28.61 89 SER A O 1
ATOM 625 N N . GLU A 1 90 ? -5.491 76.617 26.329 1.00 29.20 90 GLU A N 1
ATOM 626 C CA . GLU A 1 90 ? -4.082 76.313 26.741 1.00 29.20 90 GLU A CA 1
ATOM 627 C C . GLU A 1 90 ? -3.585 74.849 26.887 1.00 29.20 90 GLU A C 1
ATOM 629 O O . GLU A 1 90 ? -4.148 74.063 27.638 1.00 29.20 90 GLU A O 1
ATOM 634 N N . SER A 1 91 ? -2.588 74.367 26.116 1.00 29.31 91 SER A N 1
ATOM 635 C CA . SER A 1 91 ? -1.119 74.656 26.125 1.00 29.31 91 SER A CA 1
ATOM 636 C C . SER A 1 91 ? -0.462 74.255 27.464 1.00 29.31 91 SER A C 1
ATOM 638 O O . SER A 1 91 ? -0.810 74.810 28.492 1.00 29.31 91 SER A O 1
ATOM 640 N N . ASP A 1 92 ? 0.416 73.249 27.569 1.00 31.08 92 ASP A N 1
ATOM 641 C CA . ASP A 1 92 ? 1.802 73.283 27.082 1.00 31.08 92 ASP A CA 1
ATOM 642 C C . ASP A 1 92 ? 2.457 71.893 26.945 1.00 31.08 92 ASP A C 1
ATOM 644 O O . ASP A 1 92 ? 2.146 70.929 27.646 1.00 31.08 92 ASP A O 1
ATOM 648 N N . ALA A 1 93 ? 3.431 71.836 26.036 1.00 28.95 93 ALA A N 1
ATOM 649 C CA . ALA A 1 93 ? 4.171 70.666 25.580 1.00 28.95 93 ALA A CA 1
ATOM 650 C C . ALA A 1 93 ? 5.557 70.510 26.238 1.00 28.95 93 ALA A C 1
ATOM 652 O O . ALA A 1 93 ? 6.204 71.502 26.562 1.00 28.95 93 ALA A O 1
ATOM 653 N N . ARG A 1 94 ? 6.094 69.274 26.257 1.00 30.23 94 ARG A N 1
ATOM 654 C CA . ARG A 1 94 ? 7.531 68.995 26.029 1.00 30.23 94 ARG A CA 1
ATOM 655 C C . ARG A 1 94 ? 7.753 67.675 25.268 1.00 30.23 94 ARG A C 1
ATOM 657 O O . ARG A 1 94 ? 7.681 66.598 25.838 1.00 30.23 94 ARG A O 1
ATOM 664 N N . ASN A 1 95 ? 8.027 67.841 23.972 1.00 29.42 95 ASN A N 1
ATOM 665 C CA . ASN A 1 95 ? 9.142 67.303 23.173 1.00 29.42 95 ASN A CA 1
ATOM 666 C C . ASN A 1 95 ? 9.558 65.814 23.297 1.00 29.42 95 ASN A C 1
ATOM 668 O O . ASN A 1 95 ? 10.145 65.431 24.303 1.00 29.42 95 ASN A O 1
ATOM 672 N N . SER A 1 96 ? 9.413 65.030 22.214 1.00 29.86 96 SER A N 1
ATOM 673 C CA . SER A 1 96 ? 10.534 64.607 21.336 1.00 29.86 96 SER A CA 1
ATOM 674 C C . SER A 1 96 ? 10.070 63.584 20.271 1.00 29.86 96 SER A C 1
ATOM 676 O O . SER A 1 96 ? 9.604 62.513 20.633 1.00 29.86 96 SER A O 1
ATOM 678 N N . THR A 1 97 ? 10.220 63.948 18.982 1.00 28.84 97 THR A N 1
ATOM 679 C CA . THR A 1 97 ? 10.712 63.154 17.808 1.00 28.84 97 THR A CA 1
ATOM 680 C C . THR A 1 97 ? 10.306 61.667 17.664 1.00 28.84 97 THR A C 1
ATOM 682 O O . THR A 1 97 ? 10.530 60.894 18.581 1.00 28.84 97 THR A O 1
ATOM 685 N N . THR A 1 98 ? 9.857 61.094 16.537 1.00 31.97 98 THR A N 1
ATOM 686 C CA . THR A 1 98 ? 9.912 61.431 15.097 1.00 31.97 98 THR A CA 1
ATOM 687 C C . THR A 1 98 ? 9.109 60.363 14.316 1.00 31.97 98 THR A C 1
ATOM 689 O O . THR A 1 98 ? 9.297 59.181 14.575 1.00 31.97 98 THR A O 1
ATOM 692 N N . ALA A 1 99 ? 8.282 60.812 13.361 1.00 30.16 99 ALA A N 1
ATOM 693 C CA . ALA A 1 99 ? 7.951 60.243 12.034 1.00 30.16 99 ALA A CA 1
ATOM 694 C C . ALA A 1 99 ? 7.574 58.742 11.842 1.00 30.16 99 ALA A C 1
ATOM 696 O O . ALA A 1 99 ? 8.444 57.881 11.759 1.00 30.16 99 ALA A O 1
ATOM 697 N N . ASP A 1 100 ? 6.260 58.476 11.722 1.00 29.47 100 ASP A N 1
ATOM 698 C CA . ASP A 1 100 ? 5.457 58.077 10.522 1.00 29.47 100 ASP A CA 1
ATOM 699 C C . ASP A 1 100 ? 6.139 57.470 9.253 1.00 29.47 100 ASP A C 1
ATOM 701 O O . ASP A 1 100 ? 7.313 57.763 9.024 1.00 29.47 100 ASP A O 1
ATOM 705 N N . PRO A 1 101 ? 5.424 56.732 8.343 1.00 50.53 101 PRO A N 1
ATOM 706 C CA . PRO A 1 101 ? 4.006 56.952 7.988 1.00 50.53 101 PRO A CA 1
ATOM 707 C C . PRO A 1 101 ? 3.073 55.741 7.715 1.00 50.53 101 PRO A C 1
ATOM 709 O O . PRO A 1 101 ? 3.444 54.721 7.142 1.00 50.53 101 PRO A O 1
ATOM 712 N N . ALA A 1 102 ? 1.806 55.966 8.086 1.00 31.77 102 ALA A N 1
ATOM 713 C CA . ALA A 1 102 ? 0.555 55.906 7.303 1.00 31.77 102 ALA A CA 1
ATOM 714 C C . ALA A 1 102 ? 0.300 54.857 6.192 1.00 31.77 102 ALA A C 1
ATOM 716 O O . ALA A 1 102 ? 1.040 54.761 5.219 1.00 31.77 102 ALA A O 1
ATOM 717 N N . ALA A 1 103 ? -0.902 54.256 6.255 1.00 30.19 103 ALA A N 1
ATOM 718 C CA . ALA A 1 103 ? -1.929 54.198 5.191 1.00 30.19 103 ALA A CA 1
ATOM 719 C C . ALA A 1 103 ? -3.064 53.236 5.622 1.00 30.19 103 ALA A C 1
ATOM 721 O O . ALA A 1 103 ? -2.780 52.203 6.211 1.00 30.19 103 ALA A O 1
ATOM 722 N N . THR A 1 104 ? -4.363 53.383 5.361 1.00 28.88 104 THR A N 1
ATOM 723 C CA . THR A 1 104 ? -5.269 54.469 4.971 1.00 28.88 104 THR A CA 1
ATOM 724 C C . THR A 1 104 ? -6.666 53.900 5.251 1.00 28.88 104 THR A C 1
ATOM 726 O O . THR A 1 104 ? -6.940 52.724 5.017 1.00 28.88 104 THR A O 1
ATOM 729 N N . THR A 1 105 ? -7.552 54.735 5.770 1.00 30.56 105 THR A N 1
ATOM 730 C CA . THR A 1 105 ? -8.983 54.491 5.962 1.00 30.56 105 THR A CA 1
ATOM 731 C C . THR A 1 105 ? -9.717 54.158 4.659 1.00 30.56 105 THR A C 1
ATOM 733 O O . THR A 1 105 ? -9.622 54.913 3.694 1.00 30.56 105 THR A O 1
ATOM 736 N N . ALA A 1 106 ? -10.561 53.126 4.680 1.00 28.25 106 ALA A N 1
ATOM 737 C CA . ALA A 1 106 ? -11.729 53.024 3.807 1.00 28.25 106 ALA A CA 1
ATOM 738 C C . ALA A 1 106 ? -12.927 52.554 4.643 1.00 28.25 106 ALA A C 1
ATOM 740 O O . ALA A 1 106 ? -13.069 51.379 4.969 1.00 28.25 106 ALA A O 1
ATOM 741 N N . SER A 1 107 ? -13.768 53.514 5.018 1.00 28.58 107 SER A N 1
ATOM 742 C CA . SER A 1 107 ? -15.101 53.296 5.568 1.00 28.58 107 SER A CA 1
ATOM 743 C C . SER A 1 107 ? -16.092 53.777 4.516 1.00 28.58 107 SER A C 1
ATOM 745 O O . SER A 1 107 ? -16.064 54.959 4.189 1.00 28.58 107 SER A O 1
ATOM 747 N N . ALA A 1 108 ? -16.896 52.866 3.955 1.00 29.06 108 ALA A N 1
ATOM 748 C CA . ALA A 1 108 ? -18.233 53.125 3.401 1.00 29.06 108 ALA A CA 1
ATOM 749 C C . ALA A 1 108 ? -18.804 51.852 2.744 1.00 29.06 108 ALA A C 1
ATOM 751 O O . ALA A 1 108 ? -18.680 51.643 1.542 1.00 29.06 108 ALA A O 1
ATOM 752 N N . ALA A 1 109 ? -19.465 51.012 3.542 1.00 27.42 109 ALA A N 1
ATOM 753 C CA . ALA A 1 109 ? -20.503 50.090 3.074 1.00 27.42 109 ALA A CA 1
ATOM 754 C C . ALA A 1 109 ? -21.460 49.791 4.239 1.00 27.42 109 ALA A C 1
ATOM 756 O O . ALA A 1 109 ? -21.618 48.654 4.677 1.00 27.42 109 ALA A O 1
ATOM 757 N N . THR A 1 110 ? -22.072 50.842 4.784 1.00 29.70 110 THR A N 1
ATOM 758 C CA . THR A 1 110 ? -23.157 50.716 5.759 1.00 29.70 110 THR A CA 1
ATOM 759 C C . THR A 1 110 ? -24.472 50.918 5.024 1.00 29.70 110 THR A C 1
ATOM 761 O O . THR A 1 110 ? -24.837 52.050 4.734 1.00 29.70 110 THR A O 1
ATOM 764 N N . SER A 1 111 ? -25.141 49.815 4.687 1.00 32.56 111 SER A N 1
ATOM 765 C CA . SER A 1 111 ? -26.605 49.641 4.731 1.00 32.56 111 SER A CA 1
ATOM 766 C C . SER A 1 111 ? -27.013 48.438 3.870 1.00 32.56 111 SER A C 1
ATOM 768 O O . SER A 1 111 ? -27.567 48.559 2.782 1.00 32.56 111 SER A O 1
ATOM 770 N N . ALA A 1 112 ? -26.711 47.247 4.373 1.00 30.30 112 ALA A N 1
ATOM 771 C CA . ALA A 1 112 ? -27.482 46.050 4.086 1.00 30.30 112 ALA A CA 1
ATOM 772 C C . ALA A 1 112 ? -27.529 45.274 5.401 1.00 30.30 112 ALA A C 1
ATOM 774 O O . ALA A 1 112 ? -26.548 44.660 5.818 1.00 30.30 112 ALA A O 1
ATOM 775 N N . GLN A 1 113 ? -28.644 45.392 6.117 1.00 29.25 113 GLN A N 1
ATOM 776 C CA . GLN A 1 113 ? -28.958 44.485 7.216 1.00 29.25 113 GLN A CA 1
ATOM 777 C C . GLN A 1 113 ? -28.866 43.043 6.682 1.00 29.25 113 GLN A C 1
ATOM 779 O O . GLN A 1 113 ? -29.550 42.736 5.704 1.00 29.25 113 GLN A O 1
ATOM 784 N N . PRO A 1 114 ? -28.050 42.140 7.259 1.00 40.84 114 PRO A N 1
ATOM 785 C CA . PRO A 1 114 ? -28.125 40.733 6.907 1.00 40.84 114 PRO A CA 1
ATOM 786 C C . PRO A 1 114 ? -29.403 40.174 7.529 1.00 40.84 114 PRO A C 1
ATOM 788 O O . PRO A 1 114 ? -29.421 39.787 8.696 1.00 40.84 114 PRO A O 1
ATOM 791 N N . GLY A 1 115 ? -30.483 40.170 6.750 1.00 35.28 115 GLY A N 1
ATOM 792 C CA . GLY A 1 115 ? -31.701 39.460 7.105 1.00 35.28 115 GLY A CA 1
ATOM 793 C C . GLY A 1 115 ? -31.380 37.985 7.323 1.00 35.28 115 GLY A C 1
ATOM 794 O O . GLY A 1 115 ? -30.893 37.294 6.427 1.00 35.28 115 GLY A O 1
ATOM 795 N N . SER A 1 116 ? -31.629 37.495 8.532 1.00 42.59 116 SER A N 1
ATOM 796 C CA . SER A 1 116 ? -31.776 36.067 8.765 1.00 42.59 116 SER A CA 1
ATOM 797 C C . SER A 1 116 ? -33.013 35.552 8.021 1.00 42.59 116 SER A C 1
ATOM 799 O O . SER A 1 116 ? -34.053 36.199 8.042 1.00 42.59 116 SER A O 1
ATOM 801 N N . SER A 1 117 ? -32.876 34.355 7.445 1.00 47.34 117 SER A N 1
ATOM 802 C CA . SER A 1 117 ? -33.909 33.459 6.898 1.00 47.34 117 SER A CA 1
ATOM 803 C C . SER A 1 117 ? -34.653 33.871 5.620 1.00 47.34 117 SER A C 1
ATOM 805 O O . SER A 1 117 ? -35.770 34.370 5.659 1.00 47.34 117 SER A O 1
ATOM 807 N N . THR A 1 118 ? -34.118 33.422 4.484 1.00 41.91 118 THR A N 1
ATOM 808 C CA . THR A 1 118 ? -34.847 32.434 3.671 1.00 41.91 118 THR A CA 1
ATOM 809 C C . THR A 1 118 ? -34.241 31.063 3.972 1.00 41.91 118 THR A C 1
ATOM 811 O O . THR A 1 118 ? -33.029 30.934 4.163 1.00 41.91 118 THR A O 1
ATOM 814 N N . THR A 1 119 ? -35.083 30.049 4.138 1.00 52.94 119 THR A N 1
ATOM 815 C CA . THR A 1 119 ? -34.666 28.655 4.312 1.00 52.94 119 THR A CA 1
ATOM 816 C C . THR A 1 119 ? -33.718 28.277 3.171 1.00 52.94 119 THR A C 1
ATOM 818 O O . THR A 1 119 ? -33.981 28.563 2.006 1.00 52.94 119 THR A O 1
ATOM 821 N N . ALA A 1 120 ? -32.554 27.715 3.499 1.00 53.09 120 ALA A N 1
ATOM 822 C CA . ALA A 1 120 ? -31.461 27.511 2.551 1.00 53.09 120 ALA A CA 1
ATOM 823 C C . ALA A 1 120 ? -31.708 26.327 1.594 1.00 53.09 120 ALA A C 1
ATOM 825 O O . ALA A 1 120 ? -30.835 25.478 1.462 1.00 53.09 120 ALA A O 1
ATOM 826 N N . GLN A 1 121 ? -32.859 26.280 0.909 1.00 79.50 121 GLN A N 1
ATOM 827 C CA . GLN A 1 121 ? -33.203 25.261 -0.090 1.00 79.50 121 GLN A CA 1
ATOM 828 C C . GLN A 1 121 ? -32.406 25.443 -1.392 1.00 79.50 121 GLN A C 1
ATOM 830 O O . GLN A 1 121 ? -32.964 25.664 -2.468 1.00 79.50 121 GLN A O 1
ATOM 835 N N . TRP A 1 122 ? -31.086 25.376 -1.302 1.00 91.06 122 TRP A N 1
ATOM 836 C CA . TRP A 1 122 ? -30.132 25.431 -2.404 1.00 91.06 122 TRP A CA 1
ATOM 837 C C . TRP A 1 122 ? -28.968 24.477 -2.117 1.00 91.06 122 TRP A C 1
ATOM 839 O O . TRP A 1 122 ? -28.793 23.980 -1.000 1.00 91.06 122 TRP A O 1
ATOM 849 N N . GLY A 1 123 ? -28.183 24.186 -3.142 1.00 94.94 123 GLY A N 1
ATOM 850 C CA . GLY A 1 123 ? -27.013 23.332 -3.084 1.00 94.94 123 GLY A CA 1
ATOM 851 C C . GLY A 1 123 ? -27.337 21.902 -2.664 1.00 94.94 123 GLY A C 1
ATOM 852 O O . GLY A 1 123 ? -28.290 21.281 -3.134 1.00 94.94 123 GLY A O 1
ATOM 853 N N . LEU A 1 124 ? -26.535 21.391 -1.733 1.00 94.81 124 LEU A N 1
ATOM 854 C CA . LEU A 1 124 ? -26.597 20.040 -1.190 1.00 94.81 124 LEU A CA 1
ATOM 855 C C . LEU A 1 124 ? -27.972 19.687 -0.612 1.00 94.81 124 LEU A C 1
ATOM 857 O O . LEU A 1 124 ? -28.339 18.521 -0.665 1.00 94.81 124 LEU A O 1
ATOM 861 N N . GLN A 1 125 ? -28.759 20.652 -0.114 1.00 93.56 125 GLN A N 1
ATOM 862 C CA . GLN A 1 125 ? -30.103 20.368 0.415 1.00 93.56 125 GLN A CA 1
ATOM 863 C C . GLN A 1 125 ? -31.067 19.834 -0.663 1.00 93.56 125 GLN A C 1
ATOM 865 O O . GLN A 1 125 ? -32.048 19.178 -0.326 1.00 93.56 125 GLN A O 1
ATOM 870 N N . ARG A 1 126 ? -30.794 20.084 -1.952 1.00 93.81 126 ARG A N 1
ATOM 871 C CA . ARG A 1 126 ? -31.626 19.613 -3.074 1.00 93.81 126 ARG A CA 1
ATOM 872 C C . ARG A 1 126 ? -31.265 18.212 -3.573 1.00 93.81 126 ARG A C 1
ATOM 874 O O . ARG A 1 126 ? -31.972 17.679 -4.432 1.00 93.81 126 ARG A O 1
ATOM 881 N N . LEU A 1 127 ? -30.187 17.614 -3.058 1.00 93.19 127 LEU A N 1
ATOM 882 C CA . LEU A 1 127 ? -29.810 16.247 -3.410 1.00 93.19 127 LEU A CA 1
ATOM 883 C C . LEU A 1 127 ? -30.978 15.302 -3.105 1.00 93.19 127 LEU A C 1
ATOM 885 O O . LEU A 1 127 ? -31.484 15.243 -1.987 1.00 93.19 127 LEU A O 1
ATOM 889 N N . SER A 1 128 ? -31.429 14.579 -4.122 1.00 91.75 128 SER A N 1
ATOM 890 C CA . SER A 1 128 ? -32.607 13.714 -4.051 1.00 91.75 128 SER A CA 1
ATOM 891 C C . SER A 1 128 ? -32.520 12.596 -5.096 1.00 91.75 128 SER A C 1
ATOM 893 O O . SER A 1 128 ? -31.616 12.580 -5.928 1.00 91.75 128 SER A O 1
ATOM 895 N N . GLY A 1 129 ? -33.438 11.629 -5.062 1.00 85.12 129 GLY A N 1
ATOM 896 C CA . GLY A 1 129 ? -33.495 10.557 -6.062 1.00 85.12 129 GLY A CA 1
ATOM 897 C C . GLY A 1 129 ? -32.278 9.618 -6.084 1.00 85.12 129 GLY A C 1
ATOM 898 O O . GLY A 1 129 ? -31.353 9.706 -5.273 1.00 85.12 129 GLY A O 1
ATOM 899 N N . GLY A 1 130 ? -32.301 8.664 -7.019 1.00 84.56 130 GLY A N 1
ATOM 900 C CA . GLY A 1 130 ? -31.244 7.664 -7.175 1.00 84.56 130 GLY A CA 1
ATOM 901 C C . GLY A 1 130 ? -30.968 6.890 -5.882 1.00 84.56 130 GLY A C 1
ATOM 902 O O . GLY A 1 130 ? -31.849 6.228 -5.341 1.00 84.56 130 GLY A O 1
ATOM 903 N N . SER A 1 131 ? -29.726 6.979 -5.397 1.00 83.75 131 SER A N 1
ATOM 904 C CA . SER A 1 131 ? -29.263 6.302 -4.175 1.00 83.75 131 SER A CA 1
ATOM 905 C C . SER A 1 131 ? -29.503 7.104 -2.889 1.00 83.75 131 SER A C 1
ATOM 907 O O . SER A 1 131 ? -29.181 6.598 -1.814 1.00 83.75 131 SER A O 1
ATOM 909 N N . VAL A 1 132 ? -29.999 8.344 -2.978 1.00 92.38 132 VAL A N 1
ATOM 910 C CA . VAL A 1 132 ? -30.152 9.261 -1.838 1.00 92.38 132 VAL A CA 1
ATOM 911 C C . VAL A 1 132 ? -31.432 8.947 -1.073 1.00 92.38 132 VAL A C 1
ATOM 913 O O . VAL A 1 132 ? -32.528 8.998 -1.621 1.00 92.38 132 VAL A O 1
ATOM 916 N N . GLN A 1 133 ? -31.286 8.650 0.215 1.00 90.06 133 GLN A N 1
ATOM 917 C CA . GLN A 1 133 ? -32.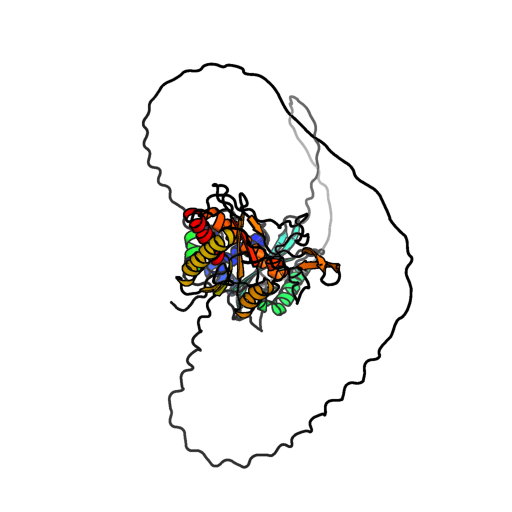390 8.370 1.134 1.00 90.06 133 GLN A CA 1
ATOM 918 C C . GLN A 1 133 ? -32.744 9.591 1.983 1.00 90.06 133 GLN A C 1
ATOM 920 O O . GLN A 1 133 ? -33.916 9.852 2.241 1.00 90.06 133 GLN A O 1
ATOM 925 N N . HIS A 1 134 ? -31.732 10.327 2.445 1.00 90.88 134 HIS A N 1
ATOM 926 C CA . HIS A 1 134 ? -31.921 11.447 3.357 1.00 90.88 134 HIS A CA 1
ATOM 927 C C . HIS A 1 134 ? -30.780 12.454 3.246 1.00 90.88 134 HIS A C 1
ATOM 929 O O . HIS A 1 134 ? -29.637 12.070 3.001 1.00 90.88 134 HIS A O 1
ATOM 935 N N . VAL A 1 135 ? -31.079 13.734 3.458 1.00 93.06 135 VAL A N 1
ATOM 936 C CA . VAL A 1 135 ? -30.080 14.804 3.441 1.00 93.06 135 VAL A CA 1
ATOM 937 C C . VAL A 1 135 ? -30.330 15.749 4.603 1.00 93.06 135 VAL A C 1
ATOM 939 O O . VAL A 1 135 ? -31.383 16.373 4.688 1.00 93.06 135 VAL A O 1
ATOM 942 N N . ALA A 1 136 ? -29.330 15.885 5.469 1.00 91.88 136 ALA A N 1
ATOM 943 C CA . ALA A 1 136 ? -29.273 16.922 6.488 1.00 91.88 136 ALA A CA 1
ATOM 944 C C . ALA A 1 136 ? -28.218 17.938 6.057 1.00 91.88 136 ALA A C 1
ATOM 946 O O . ALA A 1 136 ? -27.034 17.606 6.056 1.00 91.88 136 ALA A O 1
ATOM 947 N N . ALA A 1 137 ? -28.618 19.154 5.684 1.00 92.06 137 ALA A N 1
ATOM 948 C CA . ALA A 1 137 ? -27.703 20.176 5.180 1.00 92.06 137 ALA A CA 1
ATOM 949 C C . ALA A 1 137 ? -27.760 21.464 6.013 1.00 92.06 137 ALA A C 1
ATOM 951 O O . ALA A 1 137 ? -28.800 21.848 6.540 1.00 92.06 137 ALA A O 1
ATOM 952 N N . HIS A 1 138 ? -26.626 22.153 6.112 1.00 88.69 138 HIS A N 1
ATOM 953 C CA . HIS A 1 138 ? -26.538 23.502 6.653 1.00 88.69 138 HIS A CA 1
ATOM 954 C C . HIS A 1 138 ? -25.574 24.323 5.820 1.00 88.69 138 HIS A C 1
ATOM 956 O O . HIS A 1 138 ? -24.489 23.856 5.481 1.00 88.69 138 HIS A O 1
ATOM 962 N N . GLY A 1 139 ? -25.942 25.559 5.516 1.00 88.75 139 GLY A N 1
ATOM 963 C CA . GLY A 1 139 ? -25.091 26.445 4.745 1.00 88.75 139 GLY A CA 1
ATOM 964 C C . GLY A 1 139 ? -25.323 27.904 5.075 1.00 88.75 139 GLY A C 1
ATOM 965 O O . GLY A 1 139 ? -26.308 28.275 5.711 1.00 88.75 139 GLY A O 1
ATOM 966 N N . GLY A 1 140 ? -24.382 28.723 4.632 1.00 88.38 140 GLY A N 1
ATOM 967 C CA . GLY A 1 140 ? -24.405 30.165 4.788 1.00 88.38 140 GLY A CA 1
ATOM 968 C C . GLY A 1 140 ? -23.575 30.844 3.708 1.00 88.38 140 GLY A C 1
ATOM 969 O O . GLY A 1 140 ? -22.778 30.216 3.011 1.00 88.38 140 GLY A O 1
ATOM 970 N N . TRP A 1 141 ? -23.774 32.147 3.577 1.00 84.88 141 TRP A N 1
ATOM 971 C CA . TRP A 1 141 ? -23.054 33.017 2.654 1.00 84.88 141 TRP A CA 1
ATOM 972 C C . TRP A 1 141 ? -22.467 34.184 3.443 1.00 84.88 141 TRP A C 1
ATOM 974 O O . TRP A 1 141 ? -23.171 34.781 4.259 1.00 84.88 141 TRP A O 1
ATOM 984 N N . GLY A 1 142 ? -21.196 34.508 3.217 1.00 85.75 142 GLY A N 1
ATOM 985 C CA . GLY A 1 142 ? -20.521 35.593 3.927 1.00 85.75 142 GLY A CA 1
ATOM 986 C C . GLY A 1 142 ? -19.076 35.809 3.473 1.00 85.75 142 GLY A C 1
ATOM 987 O O . GLY A 1 142 ? -18.598 35.081 2.601 1.00 85.75 142 GLY A O 1
ATOM 988 N N . PRO A 1 143 ? -18.377 36.809 4.037 1.00 83.50 143 PRO A N 1
ATOM 989 C CA . PRO A 1 143 ? -16.978 37.079 3.721 1.00 83.50 143 PRO A CA 1
ATOM 990 C C . PRO A 1 143 ? -16.065 35.882 4.034 1.00 83.50 143 PRO A C 1
ATOM 992 O O . PRO A 1 143 ? -16.166 35.250 5.085 1.00 83.50 143 PRO A O 1
ATOM 995 N N . ALA A 1 144 ? -15.154 35.580 3.120 1.00 81.31 144 ALA A N 1
ATOM 996 C CA . ALA A 1 144 ? -14.048 34.650 3.260 1.00 81.31 144 ALA A CA 1
ATOM 997 C C . ALA A 1 144 ? -12.788 35.383 3.755 1.00 81.31 144 ALA A C 1
ATOM 999 O O . ALA A 1 144 ? -12.767 36.606 3.891 1.00 81.31 144 ALA A O 1
ATOM 1000 N N . ALA A 1 145 ? -11.725 34.624 4.039 1.00 77.75 145 ALA A N 1
ATOM 1001 C CA . ALA A 1 145 ? -10.480 35.154 4.605 1.00 77.75 145 ALA A CA 1
ATOM 1002 C C . ALA A 1 145 ? -9.770 36.179 3.700 1.00 77.75 145 ALA A C 1
ATOM 1004 O O . ALA A 1 145 ? -9.033 37.024 4.192 1.00 77.75 145 ALA A O 1
ATOM 1005 N N . ASP A 1 146 ? -10.013 36.120 2.391 1.00 80.44 146 ASP A N 1
ATOM 1006 C CA . ASP A 1 146 ? -9.496 37.062 1.395 1.00 80.44 146 ASP A CA 1
ATOM 1007 C C . ASP A 1 146 ? -10.400 38.297 1.202 1.00 80.44 146 ASP A C 1
ATOM 1009 O O . ASP A 1 146 ? -10.186 39.088 0.287 1.00 80.44 146 ASP A O 1
ATOM 1013 N N . GLY A 1 147 ? -11.437 38.455 2.032 1.00 83.94 147 GLY A N 1
ATOM 1014 C CA . GLY A 1 147 ? -12.406 39.548 1.957 1.00 83.94 147 GLY A CA 1
ATOM 1015 C C . GLY A 1 147 ? -13.470 39.387 0.865 1.00 83.94 147 GLY A C 1
ATOM 1016 O O . GLY A 1 147 ? -14.444 40.142 0.862 1.00 83.94 147 GLY A O 1
ATOM 1017 N N . ARG A 1 148 ? -13.350 38.398 -0.033 1.00 84.44 148 ARG A N 1
ATOM 1018 C CA . ARG A 1 148 ? -14.403 38.074 -1.011 1.00 84.44 148 ARG A CA 1
ATOM 1019 C C . ARG A 1 148 ? -15.527 37.320 -0.327 1.00 84.44 148 ARG A C 1
ATOM 1021 O O . ARG A 1 148 ? -15.308 36.669 0.681 1.00 84.44 148 ARG A O 1
ATOM 1028 N N . TYR A 1 149 ? -16.735 37.351 -0.871 1.00 84.44 149 TYR A N 1
ATOM 1029 C CA . TYR A 1 149 ? -17.813 36.542 -0.312 1.00 84.44 149 TYR A CA 1
ATOM 1030 C C . TYR A 1 149 ? -17.797 35.110 -0.871 1.00 84.44 149 TYR A C 1
ATOM 1032 O O . TYR A 1 149 ? -17.566 34.901 -2.060 1.00 84.44 149 TYR A O 1
ATOM 1040 N N . ALA A 1 150 ? -18.080 34.126 -0.015 1.00 90.56 150 ALA A N 1
ATOM 1041 C CA . ALA A 1 150 ? -18.173 32.714 -0.371 1.00 90.56 150 ALA A CA 1
ATOM 1042 C C . ALA A 1 150 ? -19.447 32.066 0.192 1.00 90.56 150 ALA A C 1
ATOM 1044 O O . ALA A 1 150 ? -19.893 32.383 1.299 1.00 90.56 150 ALA A O 1
ATOM 1045 N N . ALA A 1 151 ? -20.025 31.134 -0.569 1.00 92.81 151 ALA A N 1
ATOM 1046 C CA . ALA A 1 151 ? -21.108 30.268 -0.112 1.00 92.81 151 ALA A CA 1
ATOM 1047 C C . ALA A 1 151 ? -20.469 29.002 0.431 1.00 92.81 151 ALA A C 1
ATOM 1049 O O . ALA A 1 151 ? -19.616 28.419 -0.234 1.00 92.81 151 ALA A O 1
ATOM 1050 N N . ARG A 1 152 ? -20.852 28.590 1.636 1.00 92.25 152 ARG A N 1
ATOM 1051 C CA . ARG A 1 152 ? -20.343 27.386 2.295 1.00 92.25 152 ARG A CA 1
ATOM 1052 C C . ARG A 1 152 ? -21.518 26.523 2.693 1.00 92.25 152 ARG A C 1
ATOM 1054 O O . ARG A 1 152 ? -22.490 27.033 3.248 1.00 92.25 152 ARG A O 1
ATOM 1061 N N . GLN A 1 153 ? -21.427 25.231 2.431 1.00 93.75 153 GLN A N 1
ATOM 1062 C CA . GLN A 1 153 ? -22.450 24.284 2.833 1.00 93.75 153 GLN A CA 1
ATOM 1063 C C . GLN A 1 153 ? -21.811 22.978 3.269 1.00 93.75 153 GLN A C 1
ATOM 1065 O O . GLN A 1 153 ? -20.856 22.505 2.659 1.00 93.75 153 GLN A O 1
ATOM 1070 N N . MET A 1 154 ? -22.371 22.389 4.314 1.00 93.88 154 MET A N 1
ATOM 1071 C CA . MET A 1 154 ? -22.070 21.036 4.737 1.00 93.88 154 MET A CA 1
ATOM 1072 C C . MET A 1 154 ? -23.347 20.204 4.730 1.00 93.88 154 MET A C 1
ATOM 1074 O O . MET A 1 154 ? -24.416 20.707 5.083 1.00 93.88 154 MET A O 1
ATOM 1078 N N . ALA A 1 155 ? -23.246 18.938 4.347 1.00 94.38 155 ALA A N 1
ATOM 1079 C CA . ALA A 1 155 ? -24.357 18.007 4.400 1.00 94.38 155 ALA A CA 1
ATOM 1080 C C . ALA A 1 155 ? -23.919 16.616 4.852 1.00 94.38 155 ALA A C 1
ATOM 1082 O O . ALA A 1 155 ? -22.835 16.147 4.506 1.00 94.38 155 ALA A O 1
ATOM 1083 N N . LEU A 1 156 ? -24.804 15.950 5.587 1.00 93.94 156 LEU A N 1
ATOM 1084 C CA . LEU A 1 156 ? -24.795 14.504 5.736 1.00 93.94 156 LEU A CA 1
ATOM 1085 C C . LEU A 1 156 ? -25.793 13.928 4.735 1.00 93.94 156 LEU A C 1
ATOM 1087 O O . LEU A 1 156 ? -26.987 14.223 4.807 1.00 93.94 156 LEU A O 1
ATOM 1091 N N . VAL A 1 157 ? -25.296 13.120 3.807 1.00 94.50 157 VAL A N 1
ATOM 1092 C CA . VAL A 1 157 ? -26.086 12.468 2.763 1.00 94.50 157 VAL A CA 1
ATOM 1093 C C . VAL A 1 157 ? -26.169 10.986 3.088 1.00 94.50 157 VAL A C 1
ATOM 1095 O O . VAL A 1 157 ? -25.161 10.286 3.098 1.00 94.50 157 VAL A O 1
ATOM 1098 N N . GLN A 1 158 ? -27.370 10.501 3.371 1.00 92.69 158 GLN A N 1
ATOM 1099 C CA . GLN A 1 158 ? -27.637 9.084 3.557 1.00 92.69 158 GLN A CA 1
ATOM 1100 C C . GLN A 1 158 ? -27.924 8.434 2.211 1.00 92.69 158 GLN A C 1
ATOM 1102 O O . GLN A 1 158 ? -28.796 8.880 1.465 1.00 92.69 158 GLN A O 1
ATOM 1107 N N . THR A 1 159 ? -27.228 7.338 1.937 1.00 91.44 159 THR A N 1
ATOM 1108 C CA . THR A 1 159 ? -27.452 6.469 0.785 1.00 91.44 159 THR A CA 1
ATOM 1109 C C . THR A 1 159 ? -27.636 5.022 1.231 1.00 91.44 159 THR A C 1
ATOM 1111 O O . THR A 1 159 ? -27.380 4.681 2.387 1.00 91.44 159 THR A O 1
ATOM 1114 N N . ALA A 1 160 ? -27.999 4.130 0.306 1.00 85.81 160 ALA A N 1
ATOM 1115 C CA . ALA A 1 160 ? -28.028 2.689 0.580 1.00 85.81 160 ALA A CA 1
ATOM 1116 C C . ALA A 1 160 ? -26.661 2.113 1.025 1.00 85.81 160 ALA A C 1
ATOM 1118 O O . ALA A 1 160 ? -26.614 1.065 1.663 1.00 85.81 160 ALA A O 1
ATOM 1119 N N . ARG A 1 161 ? -25.551 2.798 0.711 1.00 87.56 161 ARG A N 1
ATOM 1120 C CA . ARG A 1 161 ? -24.183 2.418 1.105 1.00 87.56 161 ARG A CA 1
ATOM 1121 C C . ARG A 1 161 ? -23.757 2.971 2.469 1.00 87.56 161 ARG A C 1
ATOM 1123 O O . ARG A 1 161 ? -22.682 2.620 2.947 1.00 87.56 161 ARG A O 1
ATOM 1130 N N . GLY A 1 162 ? -24.560 3.846 3.071 1.00 89.69 162 GLY A N 1
ATOM 1131 C CA . GLY A 1 162 ? -24.242 4.517 4.327 1.00 89.69 162 GLY A CA 1
ATOM 1132 C C . GLY A 1 162 ? -24.327 6.033 4.235 1.00 89.69 162 GLY A C 1
ATOM 1133 O O . GLY A 1 162 ? -24.891 6.589 3.291 1.00 89.69 162 GLY A O 1
ATOM 1134 N N . LEU A 1 163 ? -23.775 6.700 5.242 1.00 91.88 163 LEU A N 1
ATOM 1135 C CA . LEU A 1 163 ? -23.717 8.152 5.321 1.00 91.88 163 LEU A CA 1
ATOM 1136 C C . LEU A 1 163 ? -22.413 8.672 4.702 1.00 91.88 163 LEU A C 1
ATOM 1138 O O . LEU A 1 163 ? -21.334 8.125 4.938 1.00 91.88 163 LEU A O 1
ATOM 1142 N N . SER A 1 164 ? -22.524 9.766 3.960 1.00 92.38 164 SER A N 1
ATOM 1143 C CA . SER A 1 164 ? -21.413 10.560 3.439 1.00 92.38 164 SER A CA 1
ATOM 1144 C C . SER A 1 164 ? -21.476 11.958 4.041 1.00 92.38 164 SER A C 1
ATOM 1146 O O . SER A 1 164 ? -22.543 12.566 4.088 1.00 92.38 164 SER A O 1
ATOM 1148 N N . SER A 1 165 ? -20.335 12.483 4.482 1.00 94.00 165 SER A N 1
ATOM 1149 C CA . SER A 1 165 ? -20.204 13.889 4.865 1.00 94.00 165 SER A CA 1
ATOM 1150 C C . SER A 1 165 ? -19.610 14.669 3.701 1.00 94.00 165 SER A C 1
ATOM 1152 O O . SER A 1 165 ? -18.534 14.325 3.219 1.00 94.00 165 SER A O 1
ATOM 1154 N N . ILE A 1 166 ? -20.287 15.728 3.274 1.00 94.50 166 ILE A N 1
ATOM 1155 C CA . ILE A 1 166 ? -19.871 16.575 2.157 1.00 94.50 166 ILE A CA 1
ATOM 1156 C C . ILE A 1 166 ? -19.758 18.006 2.666 1.00 94.50 166 ILE A C 1
ATOM 1158 O O . ILE A 1 166 ? -20.698 18.513 3.272 1.00 94.50 166 ILE A O 1
ATOM 1162 N N . ALA A 1 167 ? -18.632 18.666 2.403 1.00 94.44 167 ALA A N 1
ATOM 1163 C CA . ALA A 1 167 ? -18.460 20.096 2.628 1.00 94.44 167 ALA A CA 1
ATOM 1164 C C . ALA A 1 167 ? -18.021 20.764 1.324 1.00 94.44 167 ALA A C 1
ATOM 1166 O O . ALA A 1 167 ? -17.107 20.293 0.650 1.00 94.44 167 ALA A O 1
ATOM 1167 N N . VAL A 1 168 ? -18.679 21.860 0.969 1.00 93.50 168 VAL A N 1
ATOM 1168 C CA . VAL A 1 168 ? -18.439 22.610 -0.265 1.00 93.50 168 VAL A CA 1
ATOM 1169 C C . VAL A 1 168 ? -18.326 24.091 0.049 1.00 93.50 168 VAL A C 1
ATOM 1171 O O . VAL A 1 168 ? -19.055 24.624 0.889 1.00 93.50 168 VAL A O 1
ATOM 1174 N N . ALA A 1 169 ? -17.415 24.767 -0.647 1.00 92.81 169 ALA A N 1
ATOM 1175 C CA . ALA A 1 169 ? -17.342 26.217 -0.657 1.00 92.81 169 ALA A CA 1
ATOM 1176 C C . ALA A 1 169 ? -17.168 26.726 -2.086 1.00 92.81 169 ALA A C 1
ATOM 1178 O O . ALA A 1 169 ? -16.376 26.174 -2.846 1.00 92.81 169 ALA A O 1
ATOM 1179 N N . ALA A 1 170 ? -17.878 27.795 -2.431 1.00 91.94 170 ALA A N 1
ATOM 1180 C CA . ALA A 1 170 ? -17.769 28.450 -3.725 1.00 91.94 170 ALA A CA 1
ATOM 1181 C C . ALA A 1 170 ? -17.604 29.961 -3.547 1.00 91.94 170 ALA A C 1
ATOM 1183 O O . ALA A 1 170 ? -18.373 30.593 -2.823 1.00 91.94 170 ALA A O 1
ATOM 1184 N N . SER A 1 171 ? -16.602 30.529 -4.219 1.00 92.50 171 SER A N 1
ATOM 1185 C CA . SER A 1 171 ? -16.313 31.967 -4.236 1.00 92.50 171 SER A CA 1
ATOM 1186 C C . SER A 1 171 ? -16.372 32.451 -5.689 1.00 92.50 171 SER A C 1
ATOM 1188 O O . SER A 1 171 ? -15.423 32.208 -6.441 1.00 92.50 171 SER A O 1
ATOM 1190 N N . PRO A 1 172 ? -17.503 33.024 -6.138 1.00 90.75 172 PRO A N 1
ATOM 1191 C CA . PRO A 1 172 ? -17.622 33.545 -7.495 1.00 90.75 172 PRO A CA 1
ATOM 1192 C C . PRO A 1 172 ? -16.697 34.750 -7.708 1.00 90.75 172 PRO A C 1
ATOM 1194 O O . PRO A 1 172 ? -16.348 35.470 -6.773 1.00 90.75 172 PRO A O 1
ATOM 1197 N N . THR A 1 173 ? -16.314 34.991 -8.962 1.00 89.19 173 THR A N 1
ATOM 1198 C CA . THR A 1 173 ? -15.632 36.233 -9.365 1.00 89.19 173 THR A CA 1
ATOM 1199 C C . THR A 1 173 ? -16.558 37.443 -9.265 1.00 89.19 173 THR A C 1
ATOM 1201 O O . THR A 1 173 ? -16.101 38.546 -8.984 1.00 89.19 173 THR A O 1
ATOM 1204 N N . GLU A 1 174 ? -17.856 37.229 -9.476 1.00 85.81 174 GLU A N 1
ATOM 1205 C CA . GLU A 1 174 ? -18.893 38.246 -9.335 1.00 85.81 174 GLU A CA 1
ATOM 1206 C C . GLU A 1 174 ? -19.407 38.294 -7.890 1.00 85.81 174 GLU A C 1
ATOM 1208 O O . GLU A 1 174 ? -19.738 37.250 -7.322 1.00 85.81 174 GLU A O 1
ATOM 1213 N N . PRO A 1 175 ? -19.506 39.480 -7.269 1.00 82.62 175 PRO A N 1
ATOM 1214 C CA . PRO A 1 175 ? -20.043 39.593 -5.922 1.00 82.62 175 PRO A CA 1
ATOM 1215 C C . PRO A 1 175 ? -21.544 39.276 -5.909 1.00 82.62 175 PRO A C 1
ATOM 1217 O O . PRO A 1 175 ? -22.299 39.739 -6.758 1.00 82.62 175 PRO A O 1
ATOM 1220 N N . GLY A 1 176 ? -21.999 38.539 -4.894 1.00 84.94 176 GLY A N 1
ATOM 1221 C CA . GLY A 1 176 ? -23.427 38.370 -4.616 1.00 84.94 176 GLY A CA 1
ATOM 1222 C C . GLY A 1 176 ? -23.829 36.952 -4.222 1.00 84.94 176 GLY A C 1
ATOM 1223 O O . GLY A 1 176 ? -23.253 35.962 -4.671 1.00 84.94 176 GLY A O 1
ATOM 1224 N N . GLN A 1 177 ? -24.863 36.860 -3.383 1.00 87.94 177 GLN A N 1
ATOM 1225 C CA . GLN A 1 177 ? -25.377 35.592 -2.860 1.00 87.94 177 GLN A CA 1
ATOM 1226 C C . GLN A 1 177 ? -25.850 34.653 -3.978 1.00 87.94 177 GLN A C 1
ATOM 1228 O O . GLN A 1 177 ? -25.564 33.456 -3.936 1.00 87.94 177 GLN A O 1
ATOM 1233 N N . THR A 1 178 ? -26.535 35.182 -4.995 1.00 89.69 178 THR A N 1
ATOM 1234 C CA . THR A 1 178 ? -27.055 34.396 -6.125 1.00 89.69 178 THR A CA 1
ATOM 1235 C C . THR A 1 178 ? -25.938 33.726 -6.921 1.00 89.69 178 THR A C 1
ATOM 1237 O O . THR A 1 178 ? -26.017 32.531 -7.193 1.00 89.69 178 THR A O 1
ATOM 1240 N N . ALA A 1 179 ? -24.869 34.460 -7.247 1.00 88.31 179 ALA A N 1
ATOM 1241 C CA . ALA A 1 179 ? -23.747 33.919 -8.013 1.00 88.31 179 ALA A CA 1
ATOM 1242 C C . ALA A 1 179 ? -23.079 32.747 -7.277 1.00 88.31 179 ALA A C 1
ATOM 1244 O O . ALA A 1 179 ? -22.760 31.718 -7.871 1.00 88.31 179 ALA A O 1
ATOM 1245 N N . ALA A 1 180 ? -22.919 32.864 -5.962 1.00 89.31 180 ALA A N 1
ATOM 1246 C CA . ALA A 1 180 ? -22.248 31.837 -5.185 1.00 89.31 180 ALA A CA 1
ATOM 1247 C C . ALA A 1 180 ? -23.109 30.633 -4.841 1.00 89.31 180 ALA A C 1
ATOM 1249 O O . ALA A 1 180 ? -22.636 29.503 -4.936 1.00 89.31 180 ALA A O 1
ATOM 1250 N N . THR A 1 181 ? -24.366 30.854 -4.458 1.00 92.44 181 THR A N 1
ATOM 1251 C CA . THR A 1 181 ? -25.312 29.750 -4.248 1.00 92.44 181 THR A CA 1
ATOM 1252 C C . THR A 1 181 ? -25.556 29.001 -5.558 1.00 92.44 181 THR A C 1
ATOM 1254 O O . THR A 1 181 ? -25.580 27.776 -5.543 1.00 92.44 181 THR A O 1
ATOM 1257 N N . GLY A 1 182 ? -25.567 29.697 -6.702 1.00 92.69 182 GLY A N 1
ATOM 1258 C CA . GLY A 1 182 ? -25.604 29.085 -8.033 1.00 92.69 182 GLY A CA 1
ATOM 1259 C C . GLY A 1 182 ? -24.378 28.221 -8.366 1.00 92.69 182 GLY A C 1
ATOM 1260 O O . GLY A 1 182 ? -24.509 27.204 -9.045 1.00 92.69 182 GLY A O 1
ATOM 1261 N N . LEU A 1 183 ? -23.182 28.564 -7.873 1.00 94.00 183 LEU A N 1
ATOM 1262 C CA . LEU A 1 183 ? -22.013 27.679 -7.984 1.00 94.00 183 LEU A CA 1
ATOM 1263 C C . LEU A 1 183 ? -22.162 26.429 -7.108 1.00 94.00 183 LEU A C 1
ATOM 1265 O O . LEU A 1 183 ? -21.836 25.333 -7.561 1.00 94.00 183 LEU A O 1
ATOM 1269 N N . VAL 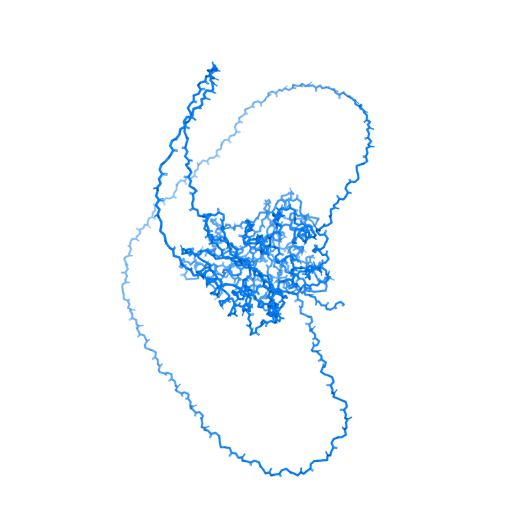A 1 184 ? -22.683 26.570 -5.886 1.00 95.06 184 VAL A N 1
ATOM 1270 C CA . VAL A 1 184 ? -22.947 25.410 -5.020 1.00 95.06 184 VAL A CA 1
ATOM 1271 C C . VAL A 1 184 ? -24.046 24.514 -5.608 1.00 95.06 184 VAL A C 1
ATOM 1273 O O . VAL A 1 184 ? -23.914 23.295 -5.546 1.00 95.06 184 VAL A O 1
ATOM 1276 N N . ASP A 1 185 ? -25.071 25.080 -6.252 1.00 95.50 185 ASP A N 1
ATOM 1277 C CA . ASP A 1 185 ? -26.093 24.331 -7.000 1.00 95.50 185 ASP A CA 1
ATOM 1278 C C . ASP A 1 185 ? -25.468 23.470 -8.110 1.00 95.50 185 ASP A C 1
ATOM 1280 O O . ASP A 1 185 ? -25.799 22.292 -8.239 1.00 95.50 185 ASP A O 1
ATOM 1284 N N . LYS A 1 186 ? -24.514 24.016 -8.877 1.00 95.62 186 LYS A N 1
ATOM 1285 C CA . LYS A 1 186 ? -23.797 23.253 -9.916 1.00 95.62 186 LYS A CA 1
ATOM 1286 C C . LYS A 1 186 ? -22.996 22.091 -9.329 1.00 95.62 186 LYS A C 1
ATOM 1288 O O . LYS A 1 186 ? -23.028 20.992 -9.877 1.00 95.62 186 LYS A O 1
ATOM 1293 N N . VAL A 1 187 ? -22.308 22.316 -8.205 1.00 94.94 187 VAL A N 1
ATOM 1294 C CA . VAL A 1 187 ? -21.573 21.252 -7.498 1.00 94.94 187 VAL A CA 1
ATOM 1295 C C . VAL A 1 187 ? -22.532 20.180 -6.981 1.00 94.94 187 VAL A C 1
ATOM 1297 O O . VAL A 1 187 ? -22.239 18.995 -7.105 1.00 94.94 187 VAL A O 1
ATOM 1300 N N . ALA A 1 188 ? -23.688 20.570 -6.441 1.00 95.50 188 ALA A N 1
ATOM 1301 C CA . ALA A 1 188 ? -24.705 19.629 -5.986 1.00 95.50 188 ALA A CA 1
ATOM 1302 C C . ALA A 1 188 ? -25.279 18.792 -7.142 1.00 95.50 188 ALA A C 1
ATOM 1304 O O . ALA A 1 188 ? -25.405 17.581 -6.991 1.00 95.50 188 ALA A O 1
ATOM 1305 N N . GLY A 1 189 ? -25.550 19.397 -8.303 1.00 94.75 189 GLY A N 1
ATOM 1306 C CA . GLY A 1 189 ? -25.986 18.669 -9.500 1.00 94.75 189 GLY A CA 1
ATOM 1307 C C . GLY A 1 189 ? -24.954 17.638 -9.964 1.00 94.75 189 GLY A C 1
ATOM 1308 O O . GLY A 1 189 ? -25.285 16.468 -10.132 1.00 94.75 189 GLY A O 1
ATOM 1309 N N . TRP A 1 190 ? -23.680 18.037 -10.061 1.00 95.19 190 TRP A N 1
ATOM 1310 C CA . TRP A 1 190 ? -22.599 17.102 -10.386 1.00 95.19 190 TRP A CA 1
ATOM 1311 C C . TRP A 1 190 ? -22.490 15.971 -9.355 1.00 95.19 190 TRP A C 1
ATOM 1313 O O . TRP A 1 190 ? -22.390 14.802 -9.724 1.00 95.19 190 TRP A O 1
ATOM 1323 N N . LEU A 1 191 ? -22.559 16.295 -8.058 1.00 94.44 191 LEU A N 1
ATOM 1324 C CA . LEU A 1 191 ? -22.528 15.290 -6.998 1.00 94.44 191 LEU A CA 1
ATOM 1325 C C . LEU A 1 191 ? -23.672 14.296 -7.152 1.00 94.44 191 LEU A C 1
ATOM 1327 O O . LEU A 1 191 ? -23.424 13.103 -7.059 1.00 94.44 191 LEU A O 1
ATOM 1331 N N . GLN A 1 192 ? -24.894 14.749 -7.425 1.00 94.19 192 GLN A N 1
ATOM 1332 C CA . GLN A 1 192 ? -26.060 13.878 -7.574 1.00 94.19 192 GLN A CA 1
ATOM 1333 C C . GLN A 1 192 ? -25.840 12.760 -8.603 1.00 94.19 192 GLN A C 1
ATOM 1335 O O . GLN A 1 192 ? -26.212 11.615 -8.348 1.00 94.19 192 GLN A O 1
ATOM 1340 N N . GLU A 1 193 ? -25.176 13.074 -9.714 1.00 91.81 193 GLU A N 1
ATOM 1341 C CA . GLU A 1 193 ? -24.821 12.116 -10.768 1.00 91.81 193 GLU A CA 1
ATOM 1342 C C . GLU A 1 193 ? -23.681 11.162 -10.361 1.00 91.81 193 GLU A C 1
ATOM 1344 O O . GLU A 1 193 ? -23.586 10.056 -10.887 1.00 91.81 193 GLU A O 1
ATOM 1349 N N . HIS A 1 194 ? -22.844 11.554 -9.394 1.00 92.94 194 HIS A N 1
ATOM 1350 C CA . HIS A 1 194 ? -21.616 10.844 -9.007 1.00 92.94 194 HIS A CA 1
ATOM 1351 C C . HIS A 1 194 ? -21.624 10.316 -7.561 1.00 92.94 194 HIS A C 1
ATOM 1353 O O . HIS A 1 194 ? -20.626 9.766 -7.093 1.00 92.94 194 HIS A O 1
ATOM 1359 N N . LEU A 1 195 ? -22.737 10.435 -6.829 1.00 89.81 195 LEU A N 1
ATOM 1360 C CA . LEU A 1 195 ? -22.832 10.055 -5.412 1.00 89.81 195 LEU A CA 1
ATOM 1361 C C . LEU A 1 195 ? -22.534 8.567 -5.168 1.00 89.81 195 LEU A C 1
ATOM 1363 O O . LEU A 1 195 ? -22.098 8.196 -4.081 1.00 89.81 195 LEU A O 1
ATOM 1367 N N . THR A 1 196 ? -22.706 7.708 -6.174 1.00 85.38 196 THR A N 1
ATOM 1368 C CA . THR A 1 196 ? -22.322 6.288 -6.115 1.00 85.38 196 THR A CA 1
ATOM 1369 C C . THR A 1 196 ? -20.815 6.074 -5.982 1.00 85.38 196 THR A C 1
ATOM 1371 O O . THR A 1 196 ? -20.393 5.013 -5.522 1.00 85.38 196 THR A O 1
ATOM 1374 N N . HIS A 1 197 ? -19.999 7.061 -6.341 1.00 84.62 197 HIS A N 1
ATOM 1375 C CA . HIS A 1 197 ? -18.544 7.031 -6.195 1.00 84.62 197 HIS A CA 1
ATOM 1376 C C . HIS A 1 197 ? -18.075 7.686 -4.890 1.00 84.62 197 HIS A C 1
ATOM 1378 O O . HIS A 1 197 ? -16.942 7.471 -4.466 1.00 84.62 197 HIS A O 1
ATOM 1384 N N . ALA A 1 198 ? -18.945 8.433 -4.201 1.00 86.62 198 ALA A N 1
ATOM 1385 C CA . ALA A 1 198 ? -18.588 9.088 -2.951 1.00 86.62 198 ALA A CA 1
ATOM 1386 C C . ALA A 1 198 ? -18.304 8.058 -1.833 1.00 86.62 198 ALA A C 1
ATOM 1388 O O . ALA A 1 198 ? -19.040 7.067 -1.693 1.00 86.62 198 ALA A O 1
ATOM 1389 N N . PRO A 1 199 ? -17.275 8.282 -0.991 1.00 86.62 199 PRO A N 1
ATOM 1390 C CA . PRO A 1 199 ? -17.075 7.499 0.222 1.00 86.62 199 PRO A CA 1
ATOM 1391 C C . PRO A 1 199 ? -18.329 7.553 1.098 1.00 86.62 199 PRO A C 1
ATOM 1393 O O . PRO A 1 199 ? -18.807 8.631 1.456 1.00 86.62 199 PRO A O 1
ATOM 1396 N N . ALA A 1 200 ? -18.872 6.387 1.428 1.00 88.88 200 ALA A N 1
ATOM 1397 C CA . ALA A 1 200 ? -20.055 6.232 2.264 1.00 88.88 200 ALA A CA 1
ATOM 1398 C C . ALA A 1 200 ? -19.832 5.051 3.206 1.00 88.88 200 ALA A C 1
ATOM 1400 O O . ALA A 1 200 ? -19.208 4.063 2.815 1.00 88.88 200 ALA A O 1
ATOM 1401 N N . GLY A 1 201 ? -20.341 5.146 4.431 1.00 85.38 201 GLY A N 1
ATOM 1402 C CA . GLY A 1 201 ? -20.247 4.054 5.393 1.00 85.38 201 GLY A CA 1
ATOM 1403 C C . GLY A 1 201 ? -21.296 4.142 6.491 1.00 85.38 201 GLY A C 1
ATOM 1404 O O . GLY A 1 201 ? -21.878 5.198 6.745 1.00 85.38 201 GLY A O 1
ATOM 1405 N N . PHE A 1 202 ? -21.557 3.010 7.138 1.00 83.81 202 PHE A N 1
ATOM 1406 C CA . PHE A 1 202 ? -22.374 2.950 8.344 1.00 83.81 202 PHE A CA 1
ATOM 1407 C C . PHE A 1 202 ? -21.463 2.907 9.569 1.00 83.81 202 PHE A C 1
ATOM 1409 O O . PHE A 1 202 ? -20.585 2.047 9.678 1.00 83.81 202 PHE A O 1
ATOM 1416 N N . CYS A 1 203 ? -21.705 3.814 10.506 1.00 79.81 203 CYS A N 1
ATOM 1417 C CA . CYS A 1 203 ? -21.070 3.771 11.814 1.00 79.81 203 CYS A CA 1
ATOM 1418 C C . CYS A 1 203 ? -21.728 2.687 12.663 1.00 79.81 203 CYS A C 1
ATOM 1420 O O . CYS A 1 203 ? -22.955 2.578 12.670 1.00 79.81 203 CYS A O 1
ATOM 1422 N N . ASP A 1 204 ? -20.928 1.897 13.371 1.00 77.12 204 ASP A N 1
ATOM 1423 C CA . ASP A 1 204 ? -21.445 0.992 14.399 1.00 77.12 204 ASP A CA 1
ATOM 1424 C C . ASP A 1 204 ? -21.238 1.561 15.805 1.00 77.12 204 ASP A C 1
ATOM 1426 O O . ASP A 1 204 ? -20.738 2.672 16.001 1.00 77.12 204 ASP A O 1
ATOM 1430 N N . ALA A 1 205 ? -21.644 0.776 16.800 1.00 64.38 205 ALA A N 1
ATOM 1431 C CA . ALA A 1 205 ? -21.468 1.114 18.201 1.00 64.38 205 ALA A CA 1
ATOM 1432 C C . ALA A 1 205 ? -19.987 1.271 18.601 1.00 64.38 205 ALA A C 1
ATOM 1434 O O . ALA A 1 205 ? -19.694 2.054 19.506 1.00 64.38 205 ALA A O 1
ATOM 1435 N N . ALA A 1 206 ? -19.056 0.574 17.937 1.00 64.88 206 ALA A N 1
ATOM 1436 C CA . ALA A 1 206 ? -17.626 0.651 18.221 1.00 64.88 206 ALA A CA 1
ATOM 1437 C C . ALA A 1 206 ? -17.010 1.953 17.682 1.00 64.88 206 ALA A C 1
ATOM 1439 O O . ALA A 1 206 ? -16.328 2.651 18.434 1.00 64.88 206 ALA A O 1
ATOM 1440 N N . ASP A 1 207 ? -17.334 2.339 16.446 1.00 67.75 207 ASP A N 1
ATOM 1441 C CA . ASP A 1 207 ? -16.977 3.632 15.847 1.00 67.75 207 ASP A CA 1
ATOM 1442 C C . ASP A 1 207 ? -17.519 4.786 16.697 1.00 67.75 207 ASP A C 1
ATOM 1444 O O . ASP A 1 207 ? -16.835 5.777 16.964 1.00 67.75 207 ASP A O 1
ATOM 1448 N N . ALA A 1 208 ? -18.748 4.625 17.185 1.00 61.41 208 ALA A N 1
ATOM 1449 C CA . ALA A 1 208 ? -19.399 5.606 18.032 1.00 61.41 208 ALA A CA 1
ATOM 1450 C C . ALA A 1 208 ? -18.741 5.731 19.415 1.00 61.41 208 ALA A C 1
ATOM 1452 O O . ALA A 1 208 ? -18.605 6.834 19.949 1.00 61.41 208 ALA A O 1
ATOM 1453 N N . LYS A 1 209 ? -18.261 4.615 19.975 1.00 60.03 209 LYS A N 1
ATOM 1454 C CA . LYS A 1 209 ? -17.507 4.589 21.233 1.00 60.03 209 LYS A CA 1
ATOM 1455 C C . LYS A 1 209 ? -16.097 5.163 21.071 1.00 60.03 209 LYS A C 1
ATOM 1457 O O . LYS A 1 209 ? -15.639 5.874 21.962 1.00 60.03 209 LYS A O 1
ATOM 1462 N N . ALA A 1 210 ? -15.426 4.911 19.947 1.00 62.22 210 ALA A N 1
ATOM 1463 C CA . ALA A 1 210 ? -14.127 5.505 19.631 1.00 62.22 210 ALA A CA 1
ATOM 1464 C C . ALA A 1 210 ? -14.233 7.030 19.453 1.00 62.22 210 ALA A C 1
ATOM 1466 O O . ALA A 1 210 ? -13.412 7.774 19.993 1.00 62.22 210 ALA A O 1
ATOM 1467 N N . ALA A 1 211 ? -15.289 7.501 18.781 1.00 59.75 211 ALA A N 1
ATOM 1468 C CA . ALA A 1 211 ? -15.590 8.925 18.661 1.00 59.75 211 ALA A CA 1
ATOM 1469 C C . ALA A 1 211 ? -15.870 9.587 20.026 1.00 59.75 211 ALA A C 1
ATOM 1471 O O . ALA A 1 211 ? -15.446 10.719 20.249 1.00 59.75 211 ALA A O 1
ATOM 1472 N N . ALA A 1 212 ? -16.523 8.877 20.955 1.00 59.19 212 ALA A N 1
ATOM 1473 C CA . ALA A 1 212 ? -16.781 9.359 22.315 1.00 59.19 212 ALA A CA 1
ATOM 1474 C C . ALA A 1 212 ? -15.534 9.317 23.227 1.00 59.19 212 ALA A C 1
ATOM 1476 O O . ALA A 1 212 ? -15.329 10.209 24.048 1.00 59.19 212 ALA A O 1
ATOM 1477 N N . GLY A 1 213 ? -14.674 8.303 23.081 1.00 53.22 213 GLY A N 1
ATOM 1478 C CA . GLY A 1 213 ? -13.473 8.117 23.905 1.00 53.22 213 GLY A CA 1
ATOM 1479 C C . GLY A 1 213 ? -12.384 9.166 23.666 1.00 53.22 213 GLY A C 1
ATOM 1480 O O . GLY A 1 213 ? -11.674 9.537 24.597 1.00 53.22 213 GLY A O 1
ATOM 1481 N N . ALA A 1 214 ? -12.299 9.715 22.451 1.00 53.53 214 ALA A N 1
ATOM 1482 C CA . ALA A 1 214 ? -11.388 10.814 22.123 1.00 53.53 214 ALA A CA 1
ATOM 1483 C C . ALA A 1 214 ? -11.758 12.156 22.801 1.00 53.53 214 ALA A C 1
ATOM 1485 O O . ALA A 1 214 ? -10.983 13.111 22.736 1.00 53.53 214 ALA A O 1
ATOM 1486 N N . ALA A 1 215 ? -12.926 12.245 23.449 1.00 46.56 215 ALA A N 1
ATOM 1487 C CA . ALA A 1 215 ? -13.454 13.475 24.034 1.00 46.56 215 ALA A CA 1
ATOM 1488 C C . ALA A 1 215 ? -13.317 13.587 25.563 1.00 46.56 215 ALA A C 1
ATOM 1490 O O . ALA A 1 215 ? -13.596 14.653 26.114 1.00 46.56 215 ALA A O 1
ATOM 1491 N N . ALA A 1 216 ? -12.874 12.541 26.270 1.00 36.97 216 ALA A N 1
ATOM 1492 C CA . ALA A 1 216 ? -12.728 12.602 27.724 1.00 36.97 216 ALA A CA 1
ATOM 1493 C C . ALA A 1 216 ? -11.453 13.381 28.124 1.00 36.97 216 ALA A C 1
ATOM 1495 O O . ALA A 1 216 ? -10.348 12.985 27.743 1.00 36.97 216 ALA A O 1
ATOM 1496 N N . PRO A 1 217 ? -11.541 14.487 28.890 1.00 40.50 217 PRO A N 1
ATOM 1497 C CA . PRO A 1 217 ? -10.353 15.123 29.443 1.00 40.50 217 PRO A CA 1
ATOM 1498 C C . PRO A 1 217 ? -9.743 14.226 30.529 1.00 40.50 217 PRO A C 1
ATOM 1500 O O . PRO A 1 217 ? -10.424 13.822 31.470 1.00 40.50 217 PRO A O 1
ATOM 1503 N N . ALA A 1 218 ? -8.448 13.927 30.409 1.00 37.12 218 ALA A N 1
ATOM 1504 C CA . ALA A 1 218 ? -7.682 13.305 31.480 1.00 37.12 218 ALA A CA 1
ATOM 1505 C C . ALA A 1 218 ? -7.589 14.282 32.664 1.00 37.12 218 ALA A C 1
ATOM 1507 O O . ALA A 1 218 ? -6.901 15.300 32.589 1.00 37.12 218 ALA A O 1
ATOM 1508 N N . SER A 1 219 ? -8.301 13.980 33.745 1.00 36.34 219 SER A N 1
ATOM 1509 C CA . SER A 1 219 ? -8.159 14.666 35.026 1.00 36.34 219 SER A CA 1
ATOM 1510 C C . SER A 1 219 ? -6.873 14.188 35.702 1.00 36.34 219 SER A C 1
ATOM 1512 O O . SER A 1 219 ? -6.847 13.122 36.311 1.00 36.34 219 SER A O 1
ATOM 1514 N N . THR A 1 220 ? -5.787 14.946 35.585 1.00 36.81 220 THR A N 1
ATOM 1515 C CA . THR A 1 220 ? -4.557 14.710 36.351 1.00 36.81 220 THR A CA 1
ATOM 1516 C C . THR A 1 220 ? -4.729 15.235 37.775 1.00 36.81 220 THR A C 1
ATOM 1518 O O . THR A 1 220 ? -4.798 16.442 37.996 1.00 36.81 220 THR A O 1
ATOM 1521 N N . SER A 1 221 ? -4.785 14.331 38.761 1.00 33.91 221 SER A N 1
ATOM 1522 C CA . SER A 1 221 ? -4.603 14.696 40.168 1.00 33.91 221 SER A CA 1
ATOM 1523 C C . SER A 1 221 ? -3.109 14.774 40.478 1.00 33.91 221 SER A C 1
ATOM 1525 O O . SER A 1 221 ? -2.400 13.769 40.413 1.00 33.91 221 SER A O 1
ATOM 1527 N N . THR A 1 222 ? -2.630 15.962 40.823 1.00 34.75 222 THR A N 1
ATOM 1528 C CA . THR A 1 222 ? -1.262 16.195 41.290 1.00 34.75 222 THR A CA 1
ATOM 1529 C C . THR A 1 222 ? -1.133 15.704 42.732 1.00 34.75 222 THR A C 1
ATOM 1531 O O . THR A 1 222 ? -1.718 16.297 43.635 1.00 34.75 222 THR A O 1
ATOM 1534 N N . ALA A 1 223 ? -0.367 14.635 42.960 1.00 34.31 223 ALA A N 1
ATOM 1535 C CA . ALA A 1 223 ? 0.111 14.265 44.289 1.00 34.31 223 ALA A CA 1
ATOM 1536 C C . ALA A 1 223 ? 1.566 14.724 44.440 1.00 34.31 223 ALA A C 1
ATOM 1538 O O . ALA A 1 223 ? 2.436 14.410 43.631 1.00 34.31 223 ALA A O 1
ATOM 1539 N N . GLN A 1 224 ? 1.777 15.523 45.476 1.00 37.91 224 GLN A N 1
ATOM 1540 C CA . GLN A 1 224 ? 3.003 16.202 45.860 1.00 37.91 224 GLN A CA 1
ATOM 1541 C C . GLN A 1 224 ? 3.799 15.305 46.818 1.00 37.91 224 GLN A C 1
ATOM 1543 O O . GLN A 1 224 ? 3.261 14.877 47.836 1.00 37.91 224 GLN A O 1
ATOM 1548 N N . ALA A 1 225 ? 5.078 15.056 46.535 1.00 35.28 225 ALA A N 1
ATOM 1549 C CA . ALA A 1 225 ? 6.039 14.573 47.526 1.00 35.28 225 ALA A CA 1
ATOM 1550 C C . ALA A 1 225 ? 7.435 15.104 47.177 1.00 35.28 225 ALA A C 1
ATOM 1552 O O . ALA A 1 225 ? 7.958 14.845 46.096 1.00 35.28 225 ALA A O 1
ATOM 1553 N N . GLY A 1 226 ? 7.991 15.906 48.086 1.00 33.84 226 GLY A N 1
ATOM 1554 C CA . GLY A 1 226 ? 9.369 16.385 48.039 1.00 33.84 226 GLY A CA 1
ATOM 1555 C C . GLY A 1 226 ? 10.333 15.446 48.767 1.00 33.84 226 GLY A C 1
ATOM 1556 O O . GLY A 1 226 ? 9.910 14.539 49.480 1.00 33.84 226 GLY A O 1
ATOM 1557 N N . GLY A 1 227 ? 11.631 15.711 48.620 1.00 31.66 227 GLY A N 1
ATOM 1558 C CA . GLY A 1 227 ? 12.688 15.078 49.409 1.00 31.66 227 GLY A CA 1
ATOM 1559 C C . GLY A 1 227 ? 14.054 15.160 48.732 1.00 31.66 227 GLY A C 1
ATOM 1560 O O . GLY A 1 227 ? 14.214 14.688 47.617 1.00 31.66 227 GLY A O 1
ATOM 1561 N N . SER A 1 228 ? 14.995 15.807 49.414 1.00 37.84 228 SER A N 1
ATOM 1562 C CA . SER A 1 228 ? 16.273 16.366 48.952 1.00 37.84 228 SER A CA 1
ATOM 1563 C C . SER A 1 228 ? 17.495 15.422 49.004 1.00 37.84 228 SER A C 1
ATOM 1565 O O . SER A 1 228 ? 17.417 14.343 49.582 1.00 37.84 228 SER A O 1
ATOM 1567 N N . ALA A 1 229 ? 18.632 15.991 48.551 1.00 35.28 229 ALA A N 1
ATOM 1568 C CA . ALA A 1 229 ? 20.048 15.779 48.938 1.00 35.28 229 ALA A CA 1
ATOM 1569 C C . ALA A 1 229 ? 20.897 14.884 47.997 1.00 35.28 229 ALA A C 1
ATOM 1571 O O . ALA A 1 229 ? 20.539 13.743 47.740 1.00 35.28 229 ALA A O 1
ATOM 1572 N N . GLU A 1 230 ? 21.871 15.467 47.265 1.00 34.47 230 GLU A N 1
ATOM 1573 C CA . GLU A 1 230 ? 23.333 15.584 47.572 1.00 34.47 230 GLU A CA 1
ATOM 1574 C C . GLU A 1 230 ? 24.090 14.242 47.402 1.00 34.47 230 GLU A C 1
ATOM 1576 O O . GLU A 1 230 ? 23.588 13.212 47.815 1.00 34.47 230 GLU A O 1
ATOM 1581 N N . SER A 1 231 ? 25.312 14.096 46.870 1.00 37.75 231 SER A N 1
ATOM 1582 C CA . SER A 1 231 ? 26.393 14.975 46.387 1.00 37.75 231 SER A CA 1
ATOM 1583 C C . SER A 1 231 ? 27.518 14.099 45.762 1.00 37.75 231 SER A C 1
ATOM 1585 O O . SER A 1 231 ? 27.486 12.879 45.924 1.00 37.75 231 SER A O 1
ATOM 1587 N N . SER A 1 232 ? 28.549 14.741 45.171 1.00 36.81 232 SER A N 1
ATOM 1588 C CA . SER A 1 232 ? 29.937 14.268 44.866 1.00 36.81 232 SER A CA 1
ATOM 1589 C C . SER A 1 232 ? 30.207 14.030 43.363 1.00 36.81 232 SER A C 1
ATOM 1591 O O . SER A 1 232 ? 29.615 13.138 42.773 1.00 36.81 232 SER A O 1
ATOM 1593 N N . ALA A 1 233 ? 30.942 14.886 42.626 1.00 37.12 233 ALA A N 1
ATOM 1594 C CA . ALA A 1 233 ? 32.404 15.134 42.643 1.00 37.12 233 ALA A CA 1
ATOM 1595 C C . ALA A 1 233 ? 33.216 13.847 42.395 1.00 37.12 233 ALA A C 1
ATOM 1597 O O . ALA A 1 233 ? 32.933 12.835 43.013 1.00 37.12 233 ALA A O 1
ATOM 1598 N N . SER A 1 234 ? 34.294 13.765 41.618 1.00 36.41 234 SER A N 1
ATOM 1599 C CA . SER A 1 234 ? 35.064 14.616 40.700 1.00 36.41 234 SER A CA 1
ATOM 1600 C C . SER A 1 234 ? 36.210 13.700 40.230 1.00 36.41 234 SER A C 1
ATOM 1602 O O . SER A 1 234 ? 36.676 12.910 41.049 1.00 36.41 234 SER A O 1
ATOM 1604 N N . SER A 1 235 ? 36.682 13.780 38.983 1.00 35.50 235 SER A N 1
ATOM 1605 C CA . SER A 1 235 ? 38.121 13.880 38.641 1.00 35.50 235 SER A CA 1
ATOM 1606 C C . SER A 1 235 ? 38.389 13.639 37.152 1.00 35.50 235 SER A C 1
ATOM 1608 O O . SER A 1 235 ? 37.918 12.693 36.528 1.00 35.50 235 SER A O 1
ATOM 1610 N N . ALA A 1 236 ? 39.160 14.574 36.608 1.00 35.38 236 ALA A N 1
ATOM 1611 C CA . ALA A 1 236 ? 39.765 14.585 35.290 1.00 35.38 236 ALA A CA 1
ATOM 1612 C C . ALA A 1 236 ? 41.081 13.785 35.276 1.00 35.38 236 ALA A C 1
ATOM 1614 O O . ALA A 1 236 ? 41.699 13.633 36.329 1.00 35.38 236 ALA A O 1
ATOM 1615 N N . ALA A 1 237 ? 41.555 13.392 34.087 1.00 34.84 237 ALA A N 1
ATOM 1616 C CA . ALA A 1 237 ? 42.767 13.956 33.463 1.00 34.84 237 ALA A CA 1
ATOM 1617 C C . ALA A 1 237 ? 43.420 13.019 32.419 1.00 34.84 237 ALA A C 1
ATOM 1619 O O . ALA A 1 237 ? 43.705 11.864 32.711 1.00 34.84 237 ALA A O 1
ATOM 1620 N N . SER A 1 238 ? 43.739 13.631 31.267 1.00 35.50 238 SER A N 1
ATOM 1621 C CA . SER A 1 238 ? 44.971 13.494 30.456 1.00 35.50 238 SER A CA 1
ATOM 1622 C C . SER A 1 238 ? 45.231 12.175 29.701 1.00 35.50 238 SER A C 1
ATOM 1624 O O . SER A 1 238 ? 45.374 11.122 30.301 1.00 35.50 238 SER A O 1
ATOM 1626 N N . ALA A 1 239 ? 45.181 12.152 28.363 1.00 35.06 239 ALA A N 1
ATOM 1627 C CA . ALA A 1 239 ? 46.126 12.694 27.360 1.00 35.06 239 ALA A CA 1
ATOM 1628 C C . ALA A 1 239 ? 47.311 11.757 27.053 1.00 35.06 239 ALA A C 1
ATOM 1630 O O . ALA A 1 239 ? 48.137 11.520 27.928 1.00 35.06 239 ALA A O 1
ATOM 1631 N N . ALA A 1 240 ? 47.414 11.310 25.794 1.00 33.91 240 ALA A N 1
ATOM 1632 C CA . ALA A 1 240 ? 48.673 11.123 25.065 1.00 33.91 240 ALA A CA 1
ATOM 1633 C C . ALA A 1 240 ? 48.412 10.870 23.565 1.00 33.91 240 ALA A C 1
ATOM 1635 O O . ALA A 1 240 ? 47.580 10.040 23.200 1.00 33.91 240 ALA A O 1
ATOM 1636 N N . ASP A 1 241 ? 49.153 11.619 22.751 1.00 36.62 241 ASP A N 1
ATOM 1637 C CA . ASP A 1 241 ? 49.352 11.536 21.304 1.00 36.62 241 ASP A CA 1
ATOM 1638 C C . ASP A 1 241 ? 49.867 10.176 20.799 1.00 36.62 241 ASP A C 1
ATOM 1640 O O . ASP A 1 241 ? 50.528 9.430 21.523 1.00 36.62 241 ASP A O 1
ATOM 1644 N N . GLY A 1 242 ? 49.660 9.918 19.502 1.00 32.19 242 GLY A N 1
ATOM 1645 C CA . GLY A 1 242 ? 50.301 8.828 18.764 1.00 32.19 242 GLY A CA 1
ATOM 1646 C C . GLY A 1 242 ? 50.023 8.894 17.260 1.00 32.19 242 GLY A C 1
ATOM 1647 O O . GLY A 1 242 ? 48.906 8.663 16.819 1.00 32.19 242 GLY A O 1
ATOM 1648 N N . GLN A 1 243 ? 51.063 9.245 16.514 1.00 33.66 243 GLN A N 1
ATOM 1649 C CA . GLN A 1 243 ? 51.147 9.650 15.112 1.00 33.66 243 GLN A CA 1
ATOM 1650 C C . GLN A 1 243 ? 51.003 8.556 14.025 1.00 33.66 243 GLN A C 1
ATOM 1652 O O . GLN A 1 243 ? 51.310 7.392 14.250 1.00 33.66 243 GLN A O 1
ATOM 1657 N N . ASP A 1 244 ? 50.683 9.057 12.821 1.00 30.53 244 ASP A N 1
ATOM 1658 C CA . ASP A 1 244 ? 51.248 8.767 11.485 1.00 30.53 244 ASP A CA 1
ATOM 1659 C C . ASP A 1 244 ? 50.996 7.444 10.713 1.00 30.53 244 ASP A C 1
ATOM 1661 O O . ASP A 1 244 ? 51.483 6.371 11.048 1.00 30.53 244 ASP A O 1
ATOM 1665 N N . ALA A 1 245 ? 50.400 7.668 9.527 1.00 33.50 245 ALA A N 1
ATOM 1666 C CA . ALA A 1 245 ? 50.873 7.302 8.179 1.00 33.50 245 ALA A CA 1
ATOM 1667 C C . ALA A 1 245 ? 50.553 5.936 7.525 1.00 33.50 245 ALA A C 1
ATOM 1669 O O . ALA A 1 245 ? 50.620 4.876 8.135 1.00 33.50 245 ALA A O 1
ATOM 1670 N N . ALA A 1 246 ? 50.367 6.059 6.194 1.00 31.59 246 ALA A N 1
ATOM 1671 C CA . ALA A 1 246 ? 50.359 5.057 5.114 1.00 31.59 246 ALA A CA 1
ATOM 1672 C C . ALA A 1 246 ? 49.074 4.201 4.986 1.00 31.59 246 ALA A C 1
ATOM 1674 O O . ALA A 1 246 ? 48.513 3.756 5.974 1.00 31.59 246 ALA A O 1
ATOM 1675 N N . ASP A 1 247 ? 48.501 3.918 3.813 1.00 31.19 247 ASP A N 1
ATOM 1676 C CA . ASP A 1 247 ? 48.997 4.012 2.439 1.00 31.19 247 ASP A CA 1
ATOM 1677 C C . ASP A 1 247 ? 47.807 3.997 1.454 1.00 31.19 247 ASP A C 1
ATOM 1679 O O . ASP A 1 247 ? 46.839 3.257 1.637 1.00 31.19 247 ASP A O 1
ATOM 1683 N N . SER A 1 248 ? 47.903 4.787 0.380 1.00 39.62 248 SER A N 1
ATOM 1684 C CA . SER A 1 248 ? 47.249 4.475 -0.904 1.00 39.62 248 SER A CA 1
ATOM 1685 C C . SER A 1 248 ? 48.075 3.394 -1.604 1.00 39.62 248 SER A C 1
ATOM 1687 O O . SER A 1 248 ? 49.291 3.370 -1.421 1.00 39.62 248 SER A O 1
ATOM 1689 N N . PRO A 1 249 ? 47.478 2.519 -2.430 1.00 53.69 249 PRO A N 1
ATOM 1690 C CA . PRO A 1 249 ? 47.540 2.732 -3.889 1.00 53.69 249 PRO A CA 1
ATOM 1691 C C . PRO A 1 249 ? 46.283 2.108 -4.575 1.00 53.69 249 PRO A C 1
ATOM 1693 O O . PRO A 1 249 ? 45.396 1.617 -3.890 1.00 53.69 249 PRO A O 1
ATOM 1696 N N . THR A 1 250 ? 45.992 2.096 -5.875 1.00 33.94 250 THR A N 1
ATOM 1697 C CA . THR A 1 250 ? 46.728 2.258 -7.130 1.00 33.94 250 THR A CA 1
ATOM 1698 C C . THR A 1 250 ? 45.668 2.520 -8.211 1.00 33.94 250 THR A C 1
ATOM 1700 O O . THR A 1 250 ? 44.654 1.824 -8.256 1.00 33.94 250 THR A O 1
ATOM 1703 N N . ALA A 1 251 ? 45.909 3.470 -9.110 1.00 41.44 251 ALA A N 1
ATOM 1704 C CA . ALA A 1 251 ? 45.187 3.603 -10.375 1.00 41.44 251 ALA A CA 1
ATOM 1705 C C . ALA A 1 251 ? 45.873 2.764 -11.462 1.00 41.44 251 ALA A C 1
ATOM 1707 O O . ALA A 1 251 ? 47.090 2.860 -11.562 1.00 41.44 251 ALA A O 1
ATOM 1708 N N . LEU A 1 252 ? 45.120 2.022 -12.285 1.00 37.84 252 LEU A N 1
ATOM 1709 C CA . LEU A 1 252 ? 45.497 1.491 -13.615 1.00 37.84 252 LEU A CA 1
ATOM 1710 C C . LEU A 1 252 ? 44.215 1.006 -14.352 1.00 37.84 252 LEU A C 1
ATOM 1712 O O . LEU A 1 252 ? 43.259 0.633 -13.676 1.00 37.84 252 LEU A O 1
ATOM 1716 N N . PRO A 1 253 ? 44.200 0.854 -15.692 1.00 51.50 253 PRO A N 1
ATOM 1717 C CA . PRO A 1 253 ? 44.479 1.876 -16.699 1.00 51.50 253 PRO A CA 1
ATOM 1718 C C . PRO A 1 253 ? 43.380 1.957 -17.788 1.00 51.50 253 PRO A C 1
ATOM 1720 O O . PRO A 1 253 ? 42.523 1.086 -17.931 1.00 51.50 253 PRO A O 1
ATOM 1723 N N . GLU A 1 254 ? 43.462 3.013 -18.596 1.00 41.72 254 GLU A N 1
ATOM 1724 C CA . GLU A 1 254 ? 42.753 3.178 -19.866 1.00 41.72 254 GLU A CA 1
ATOM 1725 C C . GLU A 1 254 ? 43.134 2.099 -20.897 1.00 41.72 254 GLU A C 1
ATOM 1727 O O . GLU A 1 254 ? 44.310 1.832 -21.145 1.00 41.72 254 GLU A O 1
ATOM 1732 N N . ALA A 1 255 ? 42.121 1.543 -21.559 1.00 38.56 255 ALA A N 1
ATOM 1733 C CA . ALA A 1 255 ? 42.180 0.884 -22.863 1.00 38.56 255 ALA A CA 1
ATOM 1734 C C . ALA A 1 255 ? 40.747 0.909 -23.424 1.00 38.56 255 ALA A C 1
ATOM 1736 O O . ALA A 1 255 ? 39.803 0.658 -22.689 1.00 38.56 255 ALA A O 1
ATOM 1737 N N . GLY A 1 256 ? 40.438 1.200 -24.677 1.00 33.09 256 GLY A N 1
ATOM 1738 C CA . GLY A 1 256 ? 41.193 1.588 -25.852 1.00 33.09 256 GLY A CA 1
ATOM 1739 C C . GLY A 1 256 ? 40.128 1.838 -26.924 1.00 33.09 256 GLY A C 1
ATOM 1740 O O . GLY A 1 256 ? 39.177 1.068 -27.052 1.00 33.09 256 GLY A O 1
ATOM 1741 N N . ALA A 1 257 ? 40.235 2.953 -27.637 1.00 39.19 257 ALA A N 1
ATOM 1742 C CA . ALA A 1 257 ? 39.334 3.298 -28.725 1.00 39.19 257 ALA A CA 1
ATOM 1743 C C . ALA A 1 257 ? 39.637 2.433 -29.956 1.00 39.19 257 ALA A C 1
ATOM 1745 O O . ALA A 1 257 ? 40.769 2.439 -30.432 1.00 39.19 257 ALA A O 1
ATOM 1746 N N . VAL A 1 258 ? 38.629 1.746 -30.500 1.00 37.81 258 VAL A N 1
ATOM 1747 C CA . VAL A 1 258 ? 38.633 1.217 -31.874 1.00 37.81 258 VAL A CA 1
ATOM 1748 C C . VAL A 1 258 ? 37.198 1.005 -32.370 1.00 37.81 258 VAL A C 1
ATOM 1750 O O . VAL A 1 258 ? 36.423 0.289 -31.747 1.00 37.81 258 VAL A O 1
ATOM 1753 N N . GLY A 1 259 ? 36.892 1.589 -33.533 1.00 33.22 259 GLY A N 1
ATOM 1754 C CA . GLY A 1 259 ? 35.945 1.027 -34.504 1.00 33.22 259 GLY A CA 1
ATOM 1755 C C . GLY A 1 259 ? 34.484 1.475 -34.428 1.00 33.22 259 GLY A C 1
ATOM 1756 O O . GLY A 1 259 ? 33.622 0.683 -34.069 1.00 33.22 259 GLY A O 1
ATOM 1757 N N . ALA A 1 260 ? 34.180 2.697 -34.875 1.00 34.38 260 ALA A N 1
ATOM 1758 C CA . ALA A 1 260 ? 32.844 3.033 -35.372 1.00 34.38 260 ALA A CA 1
ATOM 1759 C C . ALA A 1 260 ? 32.878 3.024 -36.908 1.00 34.38 260 ALA A C 1
ATOM 1761 O O . ALA A 1 260 ? 33.292 4.002 -37.531 1.00 34.38 260 ALA A O 1
ATOM 1762 N N . GLU A 1 261 ? 32.482 1.904 -37.515 1.00 35.94 261 GLU A N 1
ATOM 1763 C CA . GLU A 1 261 ? 32.136 1.863 -38.935 1.00 35.94 261 GLU A CA 1
ATOM 1764 C C . GLU A 1 261 ? 30.721 2.408 -39.131 1.00 35.94 261 GLU A C 1
ATOM 1766 O O . GLU A 1 261 ? 29.747 1.962 -38.523 1.00 35.94 261 GLU A O 1
ATOM 1771 N N . ALA A 1 262 ? 30.636 3.404 -40.004 1.00 37.81 262 ALA A N 1
ATOM 1772 C CA . ALA A 1 262 ? 29.404 3.915 -40.558 1.00 37.81 262 ALA A CA 1
ATOM 1773 C C . ALA A 1 262 ? 28.850 2.925 -41.591 1.00 37.81 262 ALA A C 1
ATOM 1775 O O . ALA A 1 262 ? 29.571 2.471 -42.479 1.00 37.81 262 ALA A O 1
ATOM 1776 N N . SER A 1 263 ? 27.548 2.655 -41.542 1.00 39.59 263 SER A N 1
ATOM 1777 C CA . SER A 1 263 ? 26.791 2.223 -42.716 1.00 39.59 263 SER A CA 1
ATOM 1778 C C . SER A 1 263 ? 25.354 2.725 -42.631 1.00 39.59 263 SER A C 1
ATOM 1780 O O . SER A 1 263 ? 24.677 2.617 -41.612 1.00 39.59 263 SER A O 1
ATOM 1782 N N . SER A 1 264 ? 24.964 3.371 -43.724 1.00 41.88 264 SER A N 1
ATOM 1783 C CA . SER A 1 264 ? 23.738 4.121 -43.976 1.00 41.88 264 SER A CA 1
ATOM 1784 C C . SER A 1 264 ? 22.455 3.271 -43.975 1.00 41.88 264 SER A C 1
ATOM 1786 O O . SER A 1 264 ? 22.521 2.050 -44.118 1.00 41.88 264 SER A O 1
ATOM 1788 N N . PRO A 1 265 ? 21.270 3.911 -43.876 1.00 50.03 265 PRO A N 1
ATOM 1789 C CA . PRO A 1 265 ? 19.989 3.220 -43.821 1.00 50.03 265 PRO A CA 1
ATOM 1790 C C . PRO A 1 265 ? 19.453 2.882 -45.218 1.00 50.03 265 PRO A C 1
ATOM 1792 O O . PRO A 1 265 ? 19.460 3.717 -46.125 1.00 50.03 265 PRO A O 1
ATOM 1795 N N . ALA A 1 266 ? 18.916 1.671 -45.366 1.00 39.56 266 ALA A N 1
ATOM 1796 C CA . ALA A 1 266 ? 18.067 1.304 -46.492 1.00 39.56 266 ALA A CA 1
ATOM 1797 C C . ALA A 1 266 ? 16.608 1.680 -46.195 1.00 39.56 266 ALA A C 1
ATOM 1799 O O . ALA A 1 266 ? 16.060 1.395 -45.132 1.00 39.56 266 ALA A O 1
ATOM 1800 N N . THR A 1 267 ? 16.008 2.356 -47.166 1.00 38.56 267 THR A N 1
ATOM 1801 C CA . THR A 1 267 ? 14.612 2.778 -47.247 1.00 38.56 267 THR A CA 1
ATOM 1802 C C . THR A 1 267 ? 13.742 1.693 -47.896 1.00 38.56 267 THR A C 1
ATOM 1804 O O . THR A 1 267 ? 14.245 0.844 -48.630 1.00 38.56 267 THR A O 1
ATOM 1807 N N . THR A 1 268 ? 12.418 1.843 -47.725 1.00 34.97 268 THR A N 1
ATOM 1808 C CA . THR A 1 268 ? 11.297 1.152 -48.416 1.00 34.97 268 THR A CA 1
ATOM 1809 C C . THR A 1 268 ? 10.959 -0.244 -47.846 1.00 34.97 268 THR A C 1
ATOM 1811 O O . THR A 1 268 ? 11.845 -0.985 -47.462 1.00 34.97 268 THR A O 1
ATOM 1814 N N . SER A 1 269 ? 9.712 -0.696 -47.685 1.00 36.75 269 SER A N 1
ATOM 1815 C CA . SER A 1 269 ? 8.446 -0.338 -48.325 1.00 36.75 269 SER A CA 1
ATOM 1816 C C . SER A 1 269 ? 7.254 -0.596 -47.395 1.00 36.75 269 SER A C 1
ATOM 1818 O O . SER A 1 269 ? 7.203 -1.578 -46.658 1.00 36.75 269 SER A O 1
ATOM 1820 N N . SER A 1 270 ? 6.267 0.282 -47.505 1.00 42.47 270 SER A N 1
ATOM 1821 C CA . SER A 1 270 ? 4.902 0.162 -47.013 1.00 42.47 270 SER A CA 1
ATOM 1822 C C . SER A 1 270 ? 4.125 -0.928 -47.761 1.00 42.47 270 SER A C 1
ATOM 1824 O O . SER A 1 270 ? 4.097 -0.948 -48.989 1.00 42.47 270 SER A O 1
ATOM 1826 N N . THR A 1 271 ? 3.413 -1.790 -47.032 1.00 36.25 271 THR A N 1
ATOM 1827 C CA . THR A 1 271 ? 2.287 -2.563 -47.580 1.00 36.25 271 THR A CA 1
ATOM 1828 C C . THR A 1 271 ? 1.047 -2.320 -46.729 1.00 36.25 271 THR A C 1
ATOM 1830 O O . THR A 1 271 ? 0.910 -2.774 -45.597 1.00 36.25 271 THR A O 1
ATOM 1833 N N . SER A 1 272 ? 0.159 -1.518 -47.309 1.00 40.94 272 SER A N 1
ATOM 1834 C CA . SER A 1 272 ? -1.207 -1.277 -46.867 1.00 40.94 272 SER A CA 1
ATOM 1835 C C . SER A 1 272 ? -2.031 -2.538 -47.126 1.00 40.94 272 SER A C 1
ATOM 1837 O O . SER A 1 272 ? -2.109 -2.991 -48.267 1.00 40.94 272 SER A O 1
ATOM 1839 N N . SER A 1 273 ? -2.630 -3.113 -46.083 1.00 41.28 273 SER A N 1
ATOM 1840 C CA . SER A 1 273 ? -3.613 -4.191 -46.212 1.00 41.28 273 SER A CA 1
ATOM 1841 C C . SER A 1 273 ? -4.982 -3.659 -45.802 1.00 41.28 273 SER A C 1
ATOM 1843 O O . SER A 1 273 ? -5.185 -3.241 -44.665 1.00 41.28 273 SER A O 1
ATOM 1845 N N . SER A 1 274 ? -5.900 -3.644 -46.770 1.00 48.31 274 SER A N 1
ATOM 1846 C CA . SER A 1 274 ? -7.316 -3.310 -46.589 1.00 48.31 274 SER A CA 1
ATOM 1847 C C . SER A 1 274 ? -8.014 -4.316 -45.665 1.00 48.31 274 SER A C 1
ATOM 1849 O O . SER A 1 274 ? -7.743 -5.514 -45.781 1.00 48.31 274 SER A O 1
ATOM 1851 N N . PRO A 1 275 ? -8.955 -3.887 -44.807 1.00 50.62 275 PRO A N 1
ATOM 1852 C CA . PRO A 1 275 ? -9.803 -4.810 -44.068 1.00 50.62 275 PRO A CA 1
ATOM 1853 C C . PRO A 1 275 ? -10.941 -5.349 -44.951 1.00 50.62 275 PRO A C 1
ATOM 1855 O O . PRO A 1 275 ? -11.596 -4.611 -45.688 1.00 50.62 275 PRO A O 1
ATOM 1858 N N . ALA A 1 276 ? -11.161 -6.660 -44.857 1.00 48.44 276 ALA A N 1
ATOM 1859 C CA . ALA A 1 276 ? -12.281 -7.383 -45.451 1.00 48.44 276 ALA A CA 1
ATOM 1860 C C . ALA A 1 276 ? -13.629 -6.999 -44.791 1.00 48.44 276 ALA A C 1
ATOM 1862 O O . ALA A 1 276 ? -13.644 -6.607 -43.621 1.00 48.44 276 ALA A O 1
ATOM 1863 N N . PRO A 1 277 ? -14.765 -7.115 -45.506 1.00 49.31 277 PRO A N 1
ATOM 1864 C CA . PRO A 1 277 ? -16.071 -6.695 -45.002 1.00 49.31 277 PRO A CA 1
ATOM 1865 C C . PRO A 1 277 ? -16.628 -7.668 -43.952 1.00 49.31 277 PRO A C 1
ATOM 1867 O O . PRO A 1 277 ? -16.563 -8.886 -44.115 1.00 49.31 277 PRO A O 1
ATOM 1870 N N . GLN A 1 278 ? -17.211 -7.115 -42.884 1.00 50.09 278 GLN A N 1
ATOM 1871 C CA . GLN A 1 278 ? -17.942 -7.877 -41.870 1.00 50.09 278 GLN A CA 1
ATOM 1872 C C . GLN A 1 278 ? -19.307 -8.365 -42.399 1.00 50.09 278 GLN A C 1
ATOM 1874 O O . GLN A 1 278 ? -19.979 -7.622 -43.120 1.00 50.09 278 GLN A O 1
ATOM 1879 N N . PRO A 1 279 ? -19.748 -9.582 -42.029 1.00 44.91 279 PRO A N 1
ATOM 1880 C CA . PRO A 1 279 ? -21.077 -10.085 -42.360 1.00 44.91 279 PRO A CA 1
ATOM 1881 C C . PRO A 1 279 ? -22.164 -9.417 -41.503 1.00 44.91 279 PRO A C 1
ATOM 1883 O O . PRO A 1 279 ? -22.011 -9.253 -40.294 1.00 44.91 279 PRO A O 1
ATOM 1886 N N . GLN A 1 280 ? -23.265 -9.042 -42.157 1.00 43.03 280 GLN A N 1
ATOM 1887 C CA . GLN A 1 280 ? -24.452 -8.449 -41.543 1.00 43.03 280 GLN A CA 1
ATOM 1888 C C . GLN A 1 280 ? -25.231 -9.472 -40.704 1.00 43.03 280 GLN A C 1
ATOM 1890 O O . GLN A 1 280 ? -25.483 -10.596 -41.139 1.00 43.03 280 GLN A O 1
ATOM 1895 N N . GLU A 1 281 ? -25.641 -9.041 -39.516 1.00 46.66 281 GLU A N 1
ATOM 1896 C CA . GLU A 1 281 ? -26.488 -9.775 -38.577 1.00 46.66 281 GLU A CA 1
ATOM 1897 C C . GLU A 1 281 ? -27.972 -9.693 -39.008 1.00 46.66 281 GLU A C 1
ATOM 1899 O O . GLU A 1 281 ? -28.431 -8.614 -39.400 1.00 46.66 281 GLU A O 1
ATOM 1904 N N . PRO A 1 282 ? -28.751 -10.793 -38.970 1.00 50.44 282 PRO A N 1
ATOM 1905 C CA . PRO A 1 282 ? -30.146 -10.774 -39.395 1.00 50.44 282 PRO A CA 1
ATOM 1906 C C . PRO A 1 282 ? -31.078 -10.205 -38.315 1.00 50.44 282 PRO A C 1
ATOM 1908 O O . PRO A 1 282 ? -31.051 -10.594 -37.149 1.00 50.44 282 PRO A O 1
ATOM 1911 N N . THR A 1 283 ? -31.960 -9.304 -38.746 1.00 49.94 283 THR A N 1
ATOM 1912 C CA . THR A 1 283 ? -33.044 -8.703 -37.958 1.00 49.94 283 THR A CA 1
ATOM 1913 C C . THR A 1 283 ? -34.105 -9.748 -37.563 1.00 49.94 283 THR A C 1
ATOM 1915 O O . THR A 1 283 ? -34.552 -10.494 -38.439 1.00 49.94 283 THR A O 1
ATOM 1918 N N . PRO A 1 284 ? -34.587 -9.801 -36.303 1.00 51.75 284 PRO A N 1
ATOM 1919 C CA . PRO A 1 284 ? -35.698 -10.674 -35.935 1.00 51.75 284 PRO A CA 1
ATOM 1920 C C . PRO A 1 284 ? -37.059 -10.075 -36.325 1.00 51.75 284 PRO A C 1
ATOM 1922 O O . PRO A 1 284 ? -37.312 -8.882 -36.156 1.00 51.75 284 PRO A O 1
ATOM 1925 N N . ALA A 1 285 ? -37.944 -10.941 -36.822 1.00 53.53 285 ALA A N 1
ATOM 1926 C CA . ALA A 1 285 ? -39.331 -10.648 -37.180 1.00 53.53 285 ALA A CA 1
ATOM 1927 C C . ALA A 1 285 ? -40.238 -10.439 -35.941 1.00 53.53 285 ALA A C 1
ATOM 1929 O O . ALA A 1 285 ? -39.958 -10.992 -34.874 1.00 53.53 285 ALA A O 1
ATOM 1930 N N . PRO A 1 286 ? -41.349 -9.685 -36.067 1.00 51.47 286 PRO A N 1
ATOM 1931 C CA . PRO A 1 286 ? -42.246 -9.395 -34.953 1.00 51.47 286 PRO A CA 1
ATOM 1932 C C . PRO A 1 286 ? -43.148 -10.594 -34.625 1.00 51.47 286 PRO A C 1
ATOM 1934 O O . PRO A 1 286 ? -43.795 -11.167 -35.502 1.00 51.47 286 PRO A O 1
ATOM 1937 N N . ALA A 1 287 ? -43.213 -10.958 -33.343 1.00 46.66 287 ALA A N 1
ATOM 1938 C CA . ALA A 1 287 ? -44.096 -12.005 -32.844 1.00 46.66 287 ALA A CA 1
ATOM 1939 C C . ALA A 1 287 ? -45.553 -11.516 -32.756 1.00 46.66 287 ALA A C 1
ATOM 1941 O O . ALA A 1 287 ? -45.850 -10.450 -32.220 1.00 46.66 287 ALA A O 1
ATOM 1942 N N . THR A 1 288 ? -46.459 -12.338 -33.279 1.00 42.56 288 THR A N 1
ATOM 1943 C CA . THR A 1 288 ? -47.915 -12.172 -33.271 1.00 42.56 288 THR A CA 1
ATOM 1944 C C . THR A 1 288 ? -48.522 -12.415 -31.890 1.00 42.56 288 THR A C 1
ATOM 1946 O O . THR A 1 288 ? -48.342 -13.478 -31.294 1.00 42.56 288 THR A O 1
ATOM 1949 N N . THR A 1 289 ? -49.315 -11.455 -31.425 1.00 43.06 289 THR A N 1
ATOM 1950 C CA . THR A 1 289 ? -50.138 -11.512 -30.213 1.00 43.06 289 THR A CA 1
ATOM 1951 C C . THR A 1 289 ? -51.320 -12.469 -30.409 1.00 43.06 289 THR A C 1
ATOM 1953 O O . THR A 1 289 ? -52.152 -12.247 -31.286 1.00 43.06 289 THR A O 1
ATOM 1956 N N . SER A 1 290 ? -51.426 -13.515 -29.585 1.00 41.16 290 SER A N 1
ATOM 1957 C CA . SER A 1 290 ? -52.635 -14.347 -29.470 1.00 41.16 290 SER A CA 1
ATOM 1958 C C . SER A 1 290 ? -53.327 -14.072 -28.136 1.00 41.16 290 SER A C 1
ATOM 1960 O O . SER A 1 290 ? -52.689 -14.082 -27.085 1.00 41.16 290 SER A O 1
ATOM 1962 N N . ALA A 1 291 ? -54.629 -13.793 -28.197 1.00 52.56 291 ALA A N 1
ATOM 1963 C CA . ALA A 1 291 ? -55.487 -13.504 -27.052 1.00 52.56 291 ALA A CA 1
ATOM 1964 C C . ALA A 1 291 ? -55.815 -14.778 -26.243 1.00 52.56 291 ALA A C 1
ATOM 1966 O O . ALA A 1 291 ? -56.054 -15.824 -26.852 1.00 52.56 291 ALA A O 1
ATOM 1967 N N . PRO A 1 292 ? -55.882 -14.719 -24.898 1.00 50.84 292 PRO A N 1
ATOM 1968 C CA . PRO A 1 292 ? -56.303 -15.857 -24.093 1.00 50.84 292 PRO A CA 1
ATOM 1969 C C . PRO A 1 292 ? -57.832 -15.928 -23.935 1.00 50.84 292 PRO A C 1
ATOM 1971 O O . PRO A 1 292 ? -58.528 -14.917 -23.837 1.00 50.84 292 PRO A O 1
ATOM 1974 N N . ALA A 1 293 ? -58.326 -17.166 -23.901 1.00 51.81 293 ALA A N 1
ATOM 1975 C CA . ALA A 1 293 ? -59.708 -17.568 -23.648 1.00 51.81 293 ALA A CA 1
ATOM 1976 C C . ALA A 1 293 ? -60.175 -17.237 -22.207 1.00 51.81 293 ALA A C 1
ATOM 1978 O O . ALA A 1 293 ? -59.337 -17.085 -21.313 1.00 51.81 293 ALA A O 1
ATOM 1979 N N . PRO A 1 294 ? -61.497 -17.144 -21.948 1.00 52.09 294 PRO A N 1
ATOM 1980 C CA . PRO A 1 294 ? -62.021 -16.725 -20.651 1.00 52.09 294 PRO A CA 1
ATOM 1981 C C . PRO A 1 294 ? -61.829 -17.798 -19.569 1.00 52.09 294 PRO A C 1
ATOM 1983 O O . PRO A 1 294 ? -62.080 -18.985 -19.782 1.00 52.09 294 PRO A O 1
ATOM 1986 N N . ALA A 1 295 ? -61.386 -17.349 -18.394 1.00 43.88 295 ALA A N 1
ATOM 1987 C CA . ALA A 1 295 ? -61.093 -18.173 -17.231 1.00 43.88 295 ALA A CA 1
ATOM 1988 C C . ALA A 1 295 ? -62.364 -18.662 -16.516 1.00 43.88 295 ALA A C 1
ATOM 1990 O O . ALA A 1 295 ? -63.299 -17.901 -16.266 1.00 43.88 295 ALA A O 1
ATOM 1991 N N . SER A 1 296 ? -62.344 -19.941 -16.141 1.00 46.91 296 SER A N 1
ATOM 1992 C CA . SER A 1 296 ? -63.303 -20.576 -15.239 1.00 46.91 296 SER A CA 1
ATOM 1993 C C . SER A 1 296 ? -63.096 -20.080 -13.802 1.00 46.91 296 SER A C 1
ATOM 1995 O O . SER A 1 296 ? -61.961 -19.929 -13.351 1.00 46.91 296 SER A O 1
ATOM 1997 N N . ALA A 1 297 ? -64.198 -19.833 -13.091 1.00 48.50 297 ALA A N 1
ATOM 1998 C CA . ALA A 1 297 ? -64.222 -19.280 -11.740 1.00 48.50 297 ALA A CA 1
ATOM 1999 C C . ALA A 1 297 ? -63.442 -20.147 -10.732 1.00 48.50 297 ALA A C 1
ATOM 2001 O O . ALA A 1 297 ? -63.698 -21.345 -10.596 1.00 48.50 297 ALA A O 1
ATOM 2002 N N . ALA A 1 298 ? -62.504 -19.517 -10.021 1.00 47.44 298 ALA A N 1
ATOM 2003 C CA . ALA A 1 298 ? -61.720 -20.123 -8.952 1.00 47.44 298 ALA A CA 1
ATOM 2004 C C . ALA A 1 298 ? -62.429 -19.985 -7.586 1.00 47.44 298 ALA A C 1
ATOM 2006 O O . ALA A 1 298 ? -63.114 -18.985 -7.353 1.00 47.44 298 ALA A O 1
ATOM 2007 N N . PRO A 1 299 ? -62.261 -20.962 -6.676 1.00 51.72 299 PRO A N 1
ATOM 2008 C CA . PRO A 1 299 ? -62.846 -20.929 -5.342 1.00 51.72 299 PRO A CA 1
ATOM 2009 C C . PRO A 1 299 ? -62.162 -19.893 -4.439 1.00 51.72 299 PRO A C 1
ATOM 2011 O O . PRO A 1 299 ? -60.974 -19.598 -4.563 1.00 51.72 299 PRO A O 1
ATOM 2014 N N . THR A 1 300 ? -62.946 -19.357 -3.510 1.00 47.16 300 THR A N 1
ATOM 2015 C CA . THR A 1 300 ? -62.589 -18.325 -2.532 1.00 47.16 300 THR A CA 1
ATOM 2016 C C . THR A 1 300 ? -61.383 -18.745 -1.674 1.00 47.16 300 THR A C 1
ATOM 2018 O O . THR A 1 300 ? -61.440 -19.808 -1.048 1.00 47.16 300 THR A O 1
ATOM 2021 N N . PRO A 1 301 ? -60.298 -17.947 -1.590 1.00 45.19 301 PRO A N 1
ATOM 2022 C CA . PRO A 1 301 ? -59.151 -18.297 -0.767 1.00 45.19 301 PRO A CA 1
ATOM 2023 C C . PRO A 1 301 ? -59.472 -18.064 0.712 1.00 45.19 301 PRO A C 1
ATOM 2025 O O . PRO A 1 301 ? -59.891 -16.982 1.125 1.00 45.19 301 PRO A O 1
ATOM 2028 N N . SER A 1 302 ? -59.256 -19.107 1.509 1.00 48.19 302 SER A N 1
ATOM 2029 C CA . SER A 1 302 ? -59.215 -19.018 2.965 1.00 48.19 302 SER A CA 1
ATOM 2030 C C . SER A 1 302 ? -58.038 -18.134 3.385 1.00 48.19 302 SER A C 1
ATOM 2032 O O . SER A 1 302 ? -56.949 -18.234 2.819 1.00 48.19 302 SER A O 1
ATOM 2034 N N . SER A 1 303 ? -58.276 -17.261 4.364 1.00 47.28 303 SER A N 1
ATOM 2035 C CA . SER A 1 303 ? -57.338 -16.275 4.911 1.00 47.28 303 SER A CA 1
ATOM 2036 C C . SER A 1 303 ? -56.116 -16.945 5.557 1.00 47.28 303 SER A C 1
ATOM 2038 O O . SER A 1 303 ? -56.042 -17.085 6.777 1.00 47.28 303 SER A O 1
ATOM 2040 N N . ALA A 1 304 ? -55.145 -17.363 4.746 1.00 55.31 304 ALA A N 1
ATOM 2041 C CA . ALA A 1 304 ? -53.812 -17.726 5.203 1.00 55.31 304 ALA A CA 1
ATOM 2042 C C . ALA A 1 304 ? -53.007 -16.443 5.450 1.00 55.31 304 ALA A C 1
ATOM 2044 O O . ALA A 1 304 ? -52.923 -15.576 4.578 1.00 55.31 304 ALA A O 1
ATOM 2045 N N . ALA A 1 305 ? -52.446 -16.314 6.654 1.00 55.44 305 ALA A N 1
ATOM 2046 C CA . ALA A 1 305 ? -51.581 -15.203 7.028 1.00 55.44 305 ALA A CA 1
ATOM 2047 C C . ALA A 1 305 ? -50.471 -15.015 5.982 1.00 55.44 305 ALA A C 1
ATOM 2049 O O . ALA A 1 305 ? -49.807 -15.978 5.594 1.00 55.44 305 ALA A O 1
ATOM 2050 N N . ALA A 1 306 ? -50.302 -13.775 5.517 1.00 44.31 306 ALA A N 1
ATOM 2051 C CA . ALA A 1 306 ? -49.320 -13.430 4.502 1.00 44.31 306 ALA A CA 1
ATOM 2052 C C . ALA A 1 306 ? -47.917 -13.914 4.929 1.00 44.31 306 ALA A C 1
ATOM 2054 O O . ALA A 1 306 ? -47.511 -13.637 6.063 1.00 44.31 306 ALA A O 1
ATOM 2055 N N . PRO A 1 307 ? -47.171 -14.625 4.060 1.00 45.12 307 PRO A N 1
ATOM 2056 C CA . PRO A 1 307 ? -45.802 -15.016 4.356 1.00 45.12 307 PRO A CA 1
ATOM 2057 C C . PRO A 1 307 ? -44.990 -13.752 4.628 1.00 45.12 307 PRO A C 1
ATOM 2059 O O . PRO A 1 307 ? -44.894 -12.865 3.778 1.00 45.12 307 PRO A O 1
ATOM 2062 N N . GLN A 1 308 ? -44.447 -13.644 5.840 1.00 41.06 308 GLN A N 1
ATOM 2063 C CA . GLN A 1 308 ? -43.582 -12.528 6.183 1.00 41.06 308 GLN A CA 1
ATOM 2064 C C . GLN A 1 308 ? -42.358 -12.564 5.265 1.00 41.06 308 GLN A C 1
ATOM 2066 O O . GLN A 1 308 ? -41.648 -13.567 5.199 1.00 41.06 308 GLN A O 1
ATOM 2071 N N . LEU A 1 309 ? -42.132 -11.465 4.543 1.00 41.38 309 LEU A N 1
ATOM 2072 C CA . LEU A 1 309 ? -40.902 -11.203 3.804 1.00 41.38 309 LEU A CA 1
ATOM 2073 C C . LEU A 1 309 ? -39.746 -11.194 4.806 1.00 41.38 309 LEU A C 1
ATOM 2075 O O . LEU A 1 309 ? -39.495 -10.195 5.477 1.00 41.38 309 LEU A O 1
ATOM 2079 N N . VAL A 1 310 ? -39.064 -12.330 4.937 1.00 44.28 310 VAL A N 1
ATOM 2080 C CA . VAL A 1 310 ? -37.819 -12.420 5.695 1.00 44.28 310 VAL A CA 1
ATOM 2081 C C . VAL A 1 310 ? -36.811 -11.550 4.956 1.00 44.28 310 VAL A C 1
ATOM 2083 O O . VAL A 1 310 ? -36.468 -11.835 3.807 1.00 44.28 310 VAL A O 1
ATOM 2086 N N . ALA A 1 311 ? -36.386 -10.454 5.588 1.00 51.22 311 ALA A N 1
ATOM 2087 C CA . ALA A 1 311 ? -35.341 -9.599 5.044 1.00 51.22 311 ALA A CA 1
ATOM 2088 C C . ALA A 1 311 ? -34.127 -10.475 4.681 1.00 51.22 311 ALA A C 1
ATOM 2090 O O . ALA A 1 311 ? -33.758 -11.343 5.481 1.00 51.22 311 ALA A O 1
ATOM 2091 N N . PRO A 1 312 ? -33.528 -10.305 3.486 1.00 51.06 312 PRO A N 1
ATOM 2092 C CA . PRO A 1 312 ? -32.394 -11.117 3.076 1.00 51.06 312 PRO A CA 1
ATOM 2093 C C . PRO A 1 312 ? -31.311 -11.001 4.143 1.00 51.06 312 PRO A C 1
ATOM 2095 O O . PRO A 1 312 ? -30.856 -9.899 4.452 1.00 51.06 312 PRO A O 1
ATOM 2098 N N . GLN A 1 313 ? -30.936 -12.137 4.737 1.00 54.22 313 GLN A N 1
ATOM 2099 C CA . GLN A 1 313 ? -29.862 -12.151 5.717 1.00 54.22 313 GLN A CA 1
ATOM 2100 C C . GLN A 1 313 ? -28.611 -11.596 5.048 1.00 54.22 313 GLN A C 1
ATOM 2102 O O . GLN A 1 313 ? -28.166 -12.092 4.010 1.00 54.22 313 GLN A O 1
ATOM 2107 N N . GLN A 1 314 ? -28.093 -10.512 5.613 1.00 58.69 314 GLN A N 1
ATOM 2108 C CA . GLN A 1 314 ? -26.935 -9.818 5.089 1.00 58.69 314 GLN A CA 1
ATOM 2109 C C . GLN A 1 314 ? -25.731 -10.752 5.247 1.00 58.69 314 GLN A C 1
ATOM 2111 O O . GLN A 1 314 ? -25.173 -10.901 6.331 1.00 58.69 314 GLN A O 1
ATOM 2116 N N . VAL A 1 315 ? -25.379 -11.457 4.168 1.00 70.56 315 VAL A N 1
ATOM 2117 C CA . VAL A 1 315 ? -24.248 -12.388 4.161 1.00 70.56 315 VAL A CA 1
ATOM 2118 C C . VAL A 1 315 ? -22.994 -11.576 4.445 1.00 70.56 315 VAL A C 1
ATOM 2120 O O . VAL A 1 315 ? -22.640 -10.699 3.652 1.00 70.56 315 VAL A O 1
ATOM 2123 N N . CYS A 1 316 ? -22.330 -11.848 5.570 1.00 79.06 316 CYS A N 1
ATOM 2124 C CA . CYS A 1 316 ? -21.100 -11.142 5.872 1.00 79.06 316 CYS A CA 1
ATOM 2125 C C . CYS A 1 316 ? -20.053 -11.442 4.800 1.00 79.06 316 CYS A C 1
ATOM 2127 O O . CYS A 1 316 ? -19.692 -12.597 4.567 1.00 79.06 316 CYS A O 1
ATOM 2129 N N . ARG A 1 317 ? -19.552 -10.386 4.163 1.00 87.06 317 ARG A N 1
ATOM 2130 C CA . ARG A 1 317 ? -18.439 -10.471 3.224 1.00 87.06 317 ARG A CA 1
ATOM 2131 C C . ARG A 1 317 ? -17.205 -9.900 3.910 1.00 87.06 317 ARG A C 1
ATOM 2133 O O . ARG A 1 317 ? -17.175 -8.688 4.092 1.00 87.06 317 ARG A O 1
ATOM 2140 N N . PRO A 1 318 ? -16.229 -10.731 4.313 1.00 92.88 318 PRO A N 1
ATOM 2141 C CA . PRO A 1 318 ? -15.032 -10.242 4.985 1.00 92.88 318 PRO A CA 1
ATOM 2142 C C . PRO A 1 318 ? -14.247 -9.280 4.086 1.00 92.88 318 PRO A C 1
ATOM 2144 O O . PRO A 1 318 ? -14.205 -9.459 2.868 1.00 92.88 318 PRO A O 1
ATOM 2147 N N . THR A 1 319 ? -13.579 -8.302 4.694 1.00 95.50 319 THR A N 1
ATOM 2148 C CA . THR A 1 319 ? -12.608 -7.440 4.015 1.00 95.50 319 THR A CA 1
ATOM 2149 C C . THR A 1 319 ? -11.428 -8.300 3.574 1.00 95.50 319 THR A C 1
ATOM 2151 O O . THR A 1 319 ? -10.753 -8.919 4.400 1.00 95.50 319 THR A O 1
ATOM 2154 N N . VAL A 1 320 ? -11.193 -8.383 2.265 1.00 98.00 320 VAL A N 1
ATOM 2155 C CA . VAL A 1 320 ? -10.113 -9.207 1.714 1.00 98.00 320 VAL A CA 1
ATOM 2156 C C . VAL A 1 320 ? -8.811 -8.412 1.689 1.00 98.00 320 VAL A C 1
ATOM 2158 O O . VAL A 1 320 ? -8.778 -7.292 1.188 1.00 98.00 320 VAL A O 1
ATOM 2161 N N . VAL A 1 321 ? -7.735 -9.005 2.198 1.00 98.62 321 VAL A N 1
ATOM 2162 C CA . VAL A 1 321 ? -6.392 -8.410 2.251 1.00 98.62 321 VAL A CA 1
ATOM 2163 C C . VAL A 1 321 ? -5.423 -9.327 1.516 1.00 98.62 321 VAL A C 1
ATOM 2165 O O . VAL A 1 321 ? -5.373 -10.520 1.814 1.00 98.62 321 VAL A O 1
ATOM 2168 N N . ALA A 1 322 ? -4.652 -8.786 0.575 1.00 98.81 322 ALA A N 1
ATOM 2169 C CA . ALA A 1 322 ? -3.592 -9.514 -0.113 1.00 98.81 322 ALA A CA 1
ATOM 2170 C C . ALA A 1 322 ? -2.229 -9.188 0.515 1.00 98.81 322 ALA A C 1
ATOM 2172 O O . ALA A 1 322 ? -1.840 -8.022 0.565 1.00 98.81 322 ALA A O 1
ATOM 2173 N N . LEU A 1 323 ? -1.507 -10.208 0.980 1.00 98.94 323 LEU A N 1
ATOM 2174 C CA . LEU A 1 323 ? -0.151 -10.067 1.516 1.00 98.94 323 LEU A CA 1
ATOM 2175 C C . LEU A 1 323 ? 0.854 -10.675 0.543 1.00 98.94 323 LEU A C 1
ATOM 2177 O O . LEU A 1 323 ? 0.732 -11.845 0.177 1.00 98.94 323 LEU A O 1
ATOM 2181 N N . ASP A 1 324 ? 1.844 -9.884 0.157 1.00 98.81 324 ASP A N 1
ATOM 2182 C CA . ASP A 1 324 ? 2.938 -10.239 -0.738 1.00 98.81 324 ASP A CA 1
ATOM 2183 C C . ASP A 1 324 ? 4.247 -10.351 0.058 1.00 98.81 324 ASP A C 1
ATOM 2185 O O . ASP A 1 324 ? 4.900 -9.333 0.304 1.00 98.81 324 ASP A O 1
ATOM 2189 N N . PRO A 1 325 ? 4.635 -11.565 0.492 1.00 98.56 325 PRO A N 1
ATOM 2190 C CA . PRO A 1 325 ? 6.001 -11.818 0.921 1.00 98.56 325 PRO A CA 1
ATOM 2191 C C . PRO A 1 325 ? 6.930 -11.636 -0.282 1.00 98.56 325 PRO A C 1
ATOM 2193 O O . PRO A 1 325 ? 6.813 -12.382 -1.258 1.00 98.56 325 PRO A O 1
ATOM 2196 N N . GLY A 1 326 ? 7.826 -10.652 -0.220 1.00 97.25 326 GLY A N 1
ATOM 2197 C CA . GLY A 1 326 ? 8.715 -10.301 -1.322 1.00 97.25 326 GLY A CA 1
ATOM 2198 C C . GLY A 1 326 ? 9.616 -11.440 -1.814 1.00 97.25 326 GLY A C 1
ATOM 2199 O O . GLY A 1 326 ? 9.713 -12.510 -1.206 1.00 97.25 326 GLY A O 1
ATOM 2200 N N . HIS A 1 327 ? 10.319 -11.158 -2.911 1.00 97.38 327 HIS A N 1
ATOM 2201 C CA . HIS A 1 327 ? 11.361 -11.992 -3.517 1.00 97.38 327 HIS A CA 1
ATOM 2202 C C . HIS A 1 327 ? 10.900 -13.262 -4.228 1.00 97.38 327 HIS A C 1
ATOM 2204 O O . HIS A 1 327 ? 9.848 -13.838 -3.945 1.00 97.38 327 HIS A O 1
ATOM 2210 N N . SER A 1 328 ? 11.721 -13.713 -5.169 1.00 96.00 328 SER A N 1
ATOM 2211 C CA . SER A 1 328 ? 11.562 -14.960 -5.910 1.00 96.00 328 SER A CA 1
ATOM 2212 C C . SER A 1 328 ? 12.641 -15.944 -5.455 1.00 96.00 328 SER A C 1
ATOM 2214 O O . SER A 1 328 ? 13.754 -15.518 -5.169 1.00 96.00 328 SER A O 1
ATOM 2216 N N . PRO A 1 329 ? 12.379 -17.258 -5.379 1.00 96.06 329 PRO A N 1
ATOM 2217 C CA . PRO A 1 329 ? 13.421 -18.211 -4.988 1.00 96.06 329 PRO A CA 1
ATOM 2218 C C . PRO A 1 329 ? 14.499 -18.417 -6.049 1.00 96.06 329 PRO A C 1
ATOM 2220 O O . PRO A 1 329 ? 15.576 -18.931 -5.754 1.00 96.06 329 PRO A O 1
ATOM 2223 N N . THR A 1 330 ? 14.211 -18.024 -7.286 1.00 96.62 330 THR A N 1
ATOM 2224 C CA . THR A 1 330 ? 15.167 -18.007 -8.390 1.00 96.62 330 THR A CA 1
ATOM 2225 C C . THR A 1 330 ? 15.090 -16.676 -9.123 1.00 96.62 330 THR A C 1
ATOM 2227 O O . THR A 1 330 ? 14.065 -15.995 -9.059 1.00 96.62 330 THR A O 1
ATOM 2230 N N . HIS A 1 331 ? 16.168 -16.294 -9.806 1.00 96.62 331 HIS A N 1
ATOM 2231 C CA . HIS A 1 331 ? 16.156 -15.100 -10.643 1.00 96.62 331 HIS A CA 1
ATOM 2232 C C . HIS A 1 331 ? 15.100 -15.242 -11.742 1.00 96.62 331 HIS A C 1
ATOM 2234 O O . HIS A 1 331 ? 15.102 -16.218 -12.497 1.00 96.62 331 HIS A O 1
ATOM 2240 N N . VAL A 1 332 ? 14.218 -14.254 -11.848 1.00 95.50 332 VAL A N 1
ATOM 2241 C CA . VAL A 1 332 ? 13.240 -14.141 -12.927 1.00 95.50 332 VAL A CA 1
ATOM 2242 C C . VAL A 1 332 ? 13.270 -12.736 -13.497 1.00 95.50 332 VAL A C 1
ATOM 2244 O O . VAL A 1 332 ? 13.383 -11.763 -12.763 1.00 95.50 332 VAL A O 1
ATOM 2247 N N . GLU A 1 333 ? 13.124 -12.624 -14.813 1.00 95.88 333 GLU A N 1
ATOM 2248 C CA . GLU A 1 333 ? 13.053 -11.331 -15.496 1.00 95.88 333 GLU A CA 1
ATOM 2249 C C . GLU A 1 333 ? 12.038 -11.270 -16.660 1.00 95.88 333 GLU A C 1
ATOM 2251 O O . GLU A 1 333 ? 12.333 -10.685 -17.708 1.00 95.88 333 GLU A O 1
ATOM 2256 N N . PRO A 1 334 ? 10.829 -11.859 -16.533 1.00 96.69 334 PRO A N 1
ATOM 2257 C CA . PRO A 1 334 ? 9.822 -11.782 -17.585 1.00 96.69 334 PRO A CA 1
ATOM 2258 C C . PRO A 1 334 ? 9.346 -10.344 -17.820 1.00 96.69 334 PRO A C 1
ATOM 2260 O O . PRO A 1 334 ? 9.451 -9.470 -16.961 1.00 96.69 334 PRO A O 1
ATOM 2263 N N . PHE A 1 335 ? 8.730 -10.108 -18.974 1.00 97.94 335 PHE A N 1
ATOM 2264 C CA . PHE A 1 335 ? 7.937 -8.903 -19.195 1.00 97.94 335 PHE A CA 1
ATOM 2265 C C . PHE A 1 335 ? 6.493 -9.150 -18.773 1.00 97.94 335 PHE A C 1
ATOM 2267 O O . PHE A 1 335 ? 5.919 -10.201 -19.055 1.00 97.94 335 PHE A O 1
ATOM 2274 N N . ASP A 1 336 ? 5.894 -8.171 -18.104 1.00 98.00 336 ASP A N 1
ATOM 2275 C CA . ASP A 1 336 ? 4.478 -8.185 -17.782 1.00 98.00 336 ASP A CA 1
ATOM 2276 C C . ASP A 1 336 ? 3.649 -8.215 -19.078 1.00 98.00 336 ASP A C 1
ATOM 2278 O O . ASP A 1 336 ? 3.748 -7.272 -19.862 1.00 98.00 336 ASP A O 1
ATOM 2282 N N . PRO A 1 337 ? 2.799 -9.226 -19.329 1.00 96.69 337 PRO A N 1
ATOM 2283 C CA . PRO A 1 337 ? 2.078 -9.335 -20.599 1.00 96.69 337 PRO A CA 1
ATOM 2284 C C . PRO A 1 337 ? 1.047 -8.219 -20.826 1.00 96.69 337 PRO A C 1
ATOM 2286 O O . PRO A 1 337 ? 0.591 -8.037 -21.951 1.00 96.69 337 PRO A O 1
ATOM 2289 N N . VAL A 1 338 ? 0.663 -7.479 -19.780 1.00 95.81 338 VAL A N 1
ATOM 2290 C CA . VAL A 1 338 ? -0.338 -6.405 -19.872 1.00 95.81 338 VAL A CA 1
ATOM 2291 C C . VAL A 1 338 ? 0.321 -5.063 -20.177 1.00 95.81 338 VAL A C 1
ATOM 2293 O O . VAL A 1 338 ? -0.032 -4.391 -21.140 1.00 95.81 338 VAL A O 1
ATOM 2296 N N . THR A 1 339 ? 1.290 -4.655 -19.361 1.00 97.00 339 THR A N 1
ATOM 2297 C CA . THR A 1 339 ? 1.944 -3.345 -19.490 1.00 97.00 339 THR A CA 1
ATOM 2298 C C . THR A 1 339 ? 3.212 -3.403 -20.337 1.00 97.00 339 THR A C 1
ATOM 2300 O O . THR A 1 339 ? 3.658 -2.387 -20.868 1.00 97.00 339 THR A O 1
ATOM 2303 N N . GLY A 1 340 ? 3.805 -4.588 -20.490 1.00 97.38 340 GLY A N 1
ATOM 2304 C CA . GLY A 1 340 ? 5.137 -4.814 -21.045 1.00 97.38 340 GLY A CA 1
ATOM 2305 C C . GLY A 1 340 ? 6.269 -4.304 -20.157 1.00 97.38 340 GLY A C 1
ATOM 2306 O O . GLY A 1 340 ? 7.357 -4.075 -20.678 1.00 97.38 340 GLY A O 1
ATOM 2307 N N . ALA A 1 341 ? 6.022 -4.075 -18.864 1.00 97.62 341 ALA A N 1
ATOM 2308 C CA . ALA A 1 341 ? 7.061 -3.690 -17.917 1.00 97.62 341 ALA A CA 1
ATOM 2309 C C . ALA A 1 341 ? 7.962 -4.879 -17.553 1.00 97.62 341 ALA A C 1
ATOM 2311 O O . ALA A 1 341 ? 7.458 -5.982 -17.346 1.00 97.62 341 A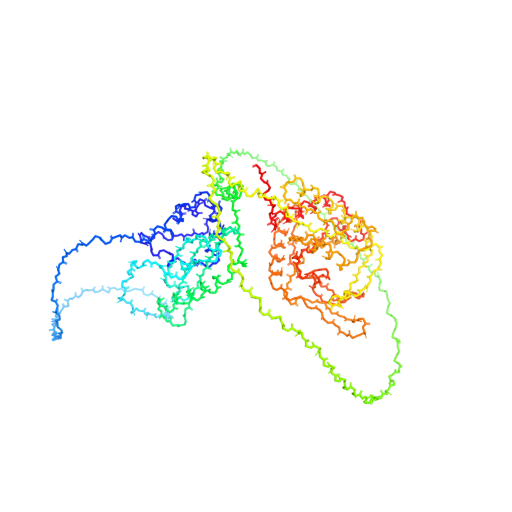LA A O 1
ATOM 2312 N N . LYS A 1 342 ? 9.282 -4.681 -17.451 1.00 97.88 342 LYS A N 1
ATOM 2313 C CA . LYS A 1 342 ? 10.199 -5.758 -17.039 1.00 97.88 342 LYS A CA 1
ATOM 2314 C C . LYS A 1 342 ? 10.042 -6.061 -15.543 1.00 97.88 342 LYS A C 1
ATOM 2316 O O . LYS A 1 342 ? 10.178 -5.172 -14.704 1.00 97.88 342 LYS A O 1
ATOM 2321 N N . MET A 1 343 ? 9.759 -7.318 -15.222 1.00 97.38 343 MET A N 1
ATOM 2322 C CA . MET A 1 343 ? 9.503 -7.843 -13.880 1.00 97.38 343 MET A CA 1
ATOM 2323 C C . MET A 1 343 ? 10.719 -8.633 -13.396 1.00 97.38 343 MET A C 1
ATOM 2325 O O . MET A 1 343 ? 10.715 -9.858 -13.448 1.00 97.38 343 MET A O 1
ATOM 2329 N N . VAL A 1 344 ? 11.761 -7.927 -12.957 1.00 97.56 344 VAL A N 1
ATOM 2330 C CA . VAL A 1 344 ? 12.946 -8.566 -12.366 1.00 97.56 344 VAL A CA 1
ATOM 2331 C C . VAL A 1 344 ? 12.702 -8.840 -10.884 1.00 97.56 344 VAL A C 1
ATOM 2333 O O . VAL A 1 344 ? 12.352 -7.909 -10.158 1.00 97.56 344 VAL A O 1
ATOM 2336 N N . ASP A 1 345 ? 12.887 -10.086 -10.456 1.00 97.06 345 ASP A N 1
ATOM 2337 C CA . ASP A 1 345 ? 12.831 -10.508 -9.055 1.00 97.06 345 ASP A CA 1
ATOM 2338 C C . ASP A 1 345 ? 13.911 -11.566 -8.777 1.00 97.06 345 ASP A C 1
ATOM 2340 O O . ASP A 1 345 ? 14.185 -12.426 -9.615 1.00 97.06 345 ASP A O 1
ATOM 2344 N N . ASP A 1 346 ? 14.514 -11.504 -7.596 1.00 96.06 346 ASP A N 1
ATOM 2345 C CA . ASP A 1 346 ? 15.736 -12.224 -7.236 1.00 96.06 346 ASP A CA 1
ATOM 2346 C C . ASP A 1 346 ? 15.605 -12.906 -5.871 1.00 96.06 346 ASP A C 1
ATOM 2348 O O . ASP A 1 346 ? 14.913 -12.374 -4.991 1.00 96.06 346 ASP A O 1
ATOM 2352 N N . PRO A 1 347 ? 16.310 -14.031 -5.642 1.00 96.50 347 PRO A N 1
ATOM 2353 C CA . PRO A 1 347 ? 16.512 -14.541 -4.295 1.00 96.50 347 PRO A CA 1
ATOM 2354 C C . PRO A 1 347 ? 17.385 -13.564 -3.512 1.00 96.50 347 PRO A C 1
ATOM 2356 O O . PRO A 1 347 ? 18.411 -13.105 -4.010 1.00 96.50 347 PRO A O 1
ATOM 2359 N N . ASN A 1 348 ? 17.003 -13.269 -2.270 1.00 96.25 348 ASN A N 1
ATOM 2360 C CA . ASN A 1 348 ? 17.735 -12.321 -1.433 1.00 96.25 348 ASN A CA 1
ATOM 2361 C C . ASN A 1 348 ? 18.028 -12.888 -0.041 1.00 96.25 348 ASN A C 1
ATOM 2363 O O . ASN A 1 348 ? 17.503 -12.417 0.963 1.00 96.25 348 ASN A O 1
ATOM 2367 N N . GLY A 1 349 ? 18.858 -13.936 0.011 1.00 95.50 349 GLY A N 1
ATOM 2368 C CA . GLY A 1 349 ? 19.290 -14.564 1.263 1.00 95.50 349 GLY A CA 1
ATOM 2369 C C . GLY A 1 349 ? 18.115 -14.957 2.163 1.00 95.50 349 GLY A C 1
ATOM 2370 O O . GLY A 1 349 ? 17.216 -15.669 1.721 1.00 95.50 349 GLY A O 1
ATOM 2371 N N . ALA A 1 350 ? 18.132 -14.484 3.411 1.00 97.38 350 ALA A N 1
ATOM 2372 C CA . ALA A 1 350 ? 17.089 -14.758 4.401 1.00 97.38 350 ALA A CA 1
ATOM 2373 C C . ALA A 1 350 ? 15.783 -13.965 4.193 1.00 97.38 350 ALA A C 1
ATOM 2375 O O . ALA A 1 350 ? 14.759 -14.325 4.771 1.00 97.38 350 ALA A O 1
ATOM 2376 N N . GLU A 1 351 ? 15.779 -12.919 3.358 1.00 98.00 351 GLU A N 1
ATOM 2377 C CA . GLU A 1 351 ? 14.637 -12.004 3.246 1.00 98.00 351 GLU A CA 1
ATOM 2378 C C . GLU A 1 351 ? 13.336 -12.717 2.856 1.00 98.00 351 GLU A C 1
ATOM 2380 O O . GLU A 1 351 ? 12.262 -12.390 3.357 1.00 98.00 351 GLU A O 1
ATOM 2385 N N . GLY A 1 352 ? 13.413 -13.708 1.962 1.00 97.69 352 GLY A N 1
ATOM 2386 C CA . GLY A 1 352 ? 12.236 -14.465 1.534 1.00 97.69 352 GLY A CA 1
ATOM 2387 C C . GLY A 1 352 ? 11.548 -15.203 2.689 1.00 97.69 352 GLY A C 1
ATOM 2388 O O . GLY A 1 352 ? 10.314 -15.249 2.734 1.00 97.69 352 GLY A O 1
ATOM 2389 N N . ASP A 1 353 ? 12.331 -15.740 3.629 1.00 98.25 353 ASP A N 1
ATOM 2390 C CA . ASP A 1 353 ? 11.830 -16.423 4.825 1.00 98.25 353 ASP A CA 1
ATOM 2391 C C . ASP A 1 353 ? 11.294 -15.417 5.854 1.00 98.25 353 ASP A C 1
ATOM 2393 O O . ASP A 1 353 ? 10.187 -15.598 6.368 1.00 98.25 353 ASP A O 1
ATOM 2397 N N . ASP A 1 354 ? 12.014 -14.316 6.085 1.00 98.62 354 ASP A N 1
ATOM 2398 C CA . ASP A 1 354 ? 11.606 -13.239 6.998 1.00 98.62 354 ASP A CA 1
ATOM 2399 C C . ASP A 1 354 ? 10.280 -12.594 6.554 1.00 98.62 354 ASP A C 1
ATOM 2401 O O . ASP A 1 354 ? 9.344 -12.428 7.347 1.00 98.62 354 ASP A O 1
ATOM 2405 N N . ASN A 1 355 ? 10.141 -12.303 5.258 1.00 98.69 355 ASN A N 1
ATOM 2406 C CA . ASN A 1 355 ? 8.917 -11.751 4.679 1.00 98.69 355 ASN A CA 1
ATOM 2407 C C . ASN A 1 355 ? 7.734 -12.714 4.835 1.00 98.69 355 ASN A C 1
ATOM 2409 O O . ASN A 1 355 ? 6.608 -12.291 5.126 1.00 98.69 355 ASN A O 1
ATOM 2413 N N . LEU A 1 356 ? 7.967 -14.019 4.652 1.00 98.62 356 LEU A N 1
ATOM 2414 C CA . LEU A 1 356 ? 6.929 -15.033 4.822 1.00 98.62 356 LEU A CA 1
ATOM 2415 C C . LEU A 1 356 ? 6.533 -15.197 6.294 1.00 98.62 356 LEU A C 1
ATOM 2417 O O . LEU A 1 356 ? 5.345 -15.380 6.583 1.00 98.62 356 LEU A O 1
ATOM 2421 N N . TYR A 1 357 ? 7.488 -15.111 7.223 1.00 98.69 357 TYR A N 1
ATOM 2422 C CA . TYR A 1 357 ? 7.215 -15.102 8.660 1.00 98.69 357 TYR A CA 1
ATOM 2423 C C . TYR A 1 357 ? 6.262 -13.955 9.019 1.00 98.69 357 TYR A C 1
ATOM 2425 O O . TYR A 1 357 ? 5.181 -14.191 9.572 1.00 98.69 357 TYR A O 1
ATOM 2433 N N . VAL A 1 358 ? 6.603 -12.727 8.613 1.00 98.88 358 VAL A N 1
ATOM 2434 C CA . VAL A 1 358 ? 5.787 -11.528 8.864 1.00 98.88 358 VAL A CA 1
ATOM 2435 C C . VAL A 1 358 ? 4.397 -11.676 8.245 1.00 98.88 358 VAL A C 1
ATOM 2437 O O . VAL A 1 358 ? 3.394 -11.441 8.920 1.00 98.88 358 VAL A O 1
ATOM 2440 N N . ALA A 1 359 ? 4.298 -12.131 6.993 1.00 98.88 359 ALA A N 1
ATOM 2441 C CA . ALA A 1 359 ? 3.011 -12.310 6.323 1.00 98.88 359 ALA A CA 1
ATOM 2442 C C . ALA A 1 359 ? 2.095 -13.314 7.048 1.00 98.88 359 ALA A C 1
ATOM 2444 O O . ALA A 1 359 ? 0.894 -13.069 7.197 1.00 98.88 359 ALA A O 1
ATOM 2445 N N . ASN A 1 360 ? 2.644 -14.425 7.550 1.00 98.81 360 ASN A N 1
ATOM 2446 C CA . ASN A 1 360 ? 1.883 -15.407 8.326 1.00 98.81 360 ASN A CA 1
ATOM 2447 C C . ASN A 1 360 ? 1.454 -14.872 9.700 1.00 98.81 360 ASN A C 1
ATOM 2449 O O . ASN A 1 360 ? 0.324 -15.128 10.138 1.00 98.81 360 ASN A O 1
ATOM 2453 N N . ALA A 1 361 ? 2.314 -14.099 10.367 1.00 98.69 361 ALA A N 1
ATOM 2454 C CA . ALA A 1 361 ? 1.982 -13.442 11.627 1.00 98.69 361 ALA A CA 1
ATOM 2455 C C . ALA A 1 361 ? 0.838 -12.425 11.441 1.00 98.69 361 ALA A C 1
ATOM 2457 O O . ALA A 1 361 ? -0.158 -12.473 12.171 1.00 98.69 361 ALA A O 1
ATOM 2458 N N . VAL A 1 362 ? 0.910 -11.585 10.401 1.00 98.75 362 VAL A N 1
ATOM 2459 C CA . VAL A 1 362 ? -0.149 -10.628 10.029 1.00 98.75 362 VAL A CA 1
ATOM 2460 C C . VAL A 1 362 ? -1.452 -11.354 9.695 1.00 98.75 362 VAL A C 1
ATOM 2462 O O . VAL A 1 362 ? -2.510 -10.993 10.218 1.00 98.75 362 VAL A O 1
ATOM 2465 N N . LYS A 1 363 ? -1.391 -12.412 8.873 1.00 98.50 363 LYS A N 1
ATOM 2466 C CA . LYS A 1 363 ? -2.553 -13.253 8.546 1.00 98.50 363 LYS A CA 1
ATOM 2467 C C . LYS A 1 363 ? -3.254 -13.746 9.806 1.00 98.50 363 LYS A C 1
ATOM 2469 O O . LYS A 1 363 ? -4.461 -13.565 9.963 1.00 98.50 363 LYS A O 1
ATOM 2474 N N . THR A 1 364 ? -2.476 -14.331 10.712 1.00 97.94 364 THR A N 1
ATOM 2475 C CA . THR A 1 364 ? -2.973 -14.863 11.980 1.00 97.94 364 THR A CA 1
ATOM 2476 C C . THR A 1 364 ? -3.612 -13.763 12.830 1.00 97.94 364 THR A C 1
ATOM 2478 O O . THR A 1 364 ? -4.677 -13.972 13.409 1.00 97.94 364 THR A O 1
ATOM 2481 N N . ALA A 1 365 ? -3.004 -12.577 12.898 1.00 96.75 365 ALA A N 1
ATOM 2482 C CA . ALA A 1 365 ? -3.534 -11.457 13.669 1.00 96.75 365 ALA A CA 1
ATOM 2483 C C . ALA A 1 365 ? -4.877 -10.938 13.124 1.00 96.75 365 ALA A C 1
ATOM 2485 O O . ALA A 1 365 ? -5.786 -10.653 13.911 1.00 96.75 365 ALA A O 1
ATOM 2486 N N . LEU A 1 366 ? -5.019 -10.821 11.801 1.00 96.31 366 LEU A N 1
ATOM 2487 C CA . LEU A 1 366 ? -6.223 -10.281 11.161 1.00 96.31 366 LEU A CA 1
ATOM 2488 C C . LEU A 1 366 ? -7.396 -11.264 11.178 1.00 96.31 366 LEU A C 1
ATOM 2490 O O . LEU A 1 366 ? -8.522 -10.877 11.487 1.00 96.31 366 LEU A O 1
ATOM 2494 N N . GLU A 1 367 ? -7.158 -12.543 10.893 1.00 95.06 367 GLU A N 1
ATOM 2495 C CA . GLU A 1 367 ? -8.246 -13.528 10.811 1.00 95.06 367 GLU A CA 1
ATOM 2496 C C . GLU A 1 367 ? -8.834 -13.905 12.178 1.00 95.06 367 GLU A C 1
ATOM 2498 O O . GLU A 1 367 ? -9.960 -14.398 12.249 1.00 95.06 367 GLU A O 1
ATOM 2503 N N . ARG A 1 368 ? -8.136 -13.598 13.281 1.00 90.81 368 ARG A N 1
ATOM 2504 C CA . ARG A 1 368 ? -8.688 -13.736 14.640 1.00 90.81 368 ARG A CA 1
ATOM 2505 C C . ARG A 1 368 ? -9.927 -12.867 14.872 1.00 90.81 368 ARG A C 1
ATOM 2507 O O . ARG A 1 368 ? -10.806 -13.274 15.625 1.00 90.81 368 ARG A O 1
ATOM 2514 N N . SER A 1 369 ? -10.020 -11.686 14.256 1.00 72.94 369 SER A N 1
ATOM 2515 C CA . SER A 1 369 ? -11.033 -10.678 14.604 1.00 72.94 369 SER A CA 1
ATOM 2516 C C . SER A 1 369 ? -12.288 -10.694 13.725 1.00 72.94 369 SER A C 1
ATOM 2518 O O . SER A 1 369 ? -12.785 -9.617 13.441 1.00 72.94 369 SER A O 1
ATOM 2520 N N . ARG A 1 370 ? -12.769 -11.869 13.271 1.00 76.75 370 ARG A N 1
ATOM 2521 C CA . ARG A 1 370 ? -13.998 -12.070 12.452 1.00 76.75 370 ARG A CA 1
ATOM 2522 C C . ARG A 1 370 ? -14.358 -10.859 11.570 1.00 76.75 370 ARG A C 1
ATOM 2524 O O . ARG A 1 370 ? -15.102 -9.984 11.981 1.00 76.75 370 ARG A O 1
ATOM 2531 N N . GLY A 1 371 ? -13.844 -10.810 10.345 1.00 90.31 371 GLY A N 1
ATOM 2532 C CA . GLY A 1 371 ? -14.140 -9.691 9.436 1.00 90.31 371 GLY A CA 1
ATOM 2533 C C . GLY A 1 371 ? -13.060 -9.411 8.400 1.00 90.31 371 GLY A C 1
ATOM 2534 O O . GLY A 1 371 ? -13.287 -8.615 7.491 1.00 90.31 371 GLY A O 1
ATOM 2535 N N . TYR A 1 372 ? -11.927 -10.110 8.493 1.00 96.06 372 TYR A N 1
ATOM 2536 C CA . TYR A 1 372 ? -10.921 -10.187 7.441 1.00 96.06 372 TYR A CA 1
ATOM 2537 C C . TYR A 1 372 ? -10.861 -11.577 6.825 1.00 96.06 372 TYR A C 1
ATOM 2539 O O . TYR A 1 372 ? -11.096 -12.585 7.493 1.00 96.06 372 TYR A O 1
ATOM 2547 N N . LYS A 1 373 ? -10.484 -11.611 5.551 1.00 97.12 373 LYS A N 1
ATOM 2548 C CA . LYS A 1 373 ? -9.988 -12.799 4.863 1.00 97.12 373 LYS A CA 1
ATOM 2549 C C . LYS A 1 373 ? -8.636 -12.439 4.273 1.00 97.12 373 LYS A C 1
ATOM 2551 O O . LYS A 1 373 ? -8.548 -11.490 3.498 1.00 97.12 373 LYS A O 1
ATOM 2556 N N . VAL A 1 374 ? -7.596 -13.188 4.614 1.00 98.44 374 VAL A N 1
ATOM 2557 C CA . VAL A 1 374 ? -6.247 -12.882 4.142 1.00 98.44 374 VAL A CA 1
ATOM 2558 C C . VAL A 1 374 ? -5.842 -13.866 3.053 1.00 98.44 374 VAL A C 1
ATOM 2560 O O . VAL A 1 374 ? -5.949 -15.081 3.213 1.00 98.44 374 VAL A O 1
ATOM 2563 N N . VAL A 1 375 ? -5.363 -13.327 1.938 1.00 98.56 375 VAL A N 1
ATOM 2564 C CA . VAL A 1 375 ? -4.815 -14.082 0.814 1.00 98.56 375 VAL A CA 1
ATOM 2565 C C . VAL A 1 375 ? -3.313 -13.858 0.783 1.00 98.56 375 VAL A C 1
ATOM 2567 O O . VAL A 1 375 ? -2.848 -12.745 0.547 1.00 98.56 375 VAL A O 1
ATOM 2570 N N . LEU A 1 376 ? -2.553 -14.922 1.026 1.00 98.75 376 LEU A N 1
ATOM 2571 C CA . LEU A 1 376 ? -1.112 -14.904 0.812 1.00 98.75 376 LEU A CA 1
ATOM 2572 C C . LEU A 1 376 ? -0.837 -15.068 -0.683 1.00 98.75 376 LEU A C 1
ATOM 2574 O O . LEU A 1 376 ? -1.316 -16.019 -1.301 1.00 98.75 376 LEU A O 1
ATOM 2578 N N . LEU A 1 377 ? -0.072 -14.148 -1.265 1.00 98.62 377 LEU A N 1
ATOM 2579 C CA . LEU A 1 377 ? 0.301 -14.211 -2.679 1.00 98.62 377 LEU A CA 1
ATOM 2580 C C . LEU A 1 377 ? 1.426 -15.221 -2.930 1.00 98.62 377 LEU A C 1
ATOM 2582 O O . LEU A 1 377 ? 1.536 -15.720 -4.048 1.00 98.62 377 LEU A O 1
ATOM 2586 N N . LYS A 1 378 ? 2.169 -15.582 -1.876 1.00 97.38 378 LYS A N 1
ATOM 2587 C CA . LYS A 1 378 ? 3.059 -16.743 -1.768 1.00 97.38 378 LYS A CA 1
ATOM 2588 C C . LYS A 1 378 ? 2.831 -17.433 -0.424 1.00 97.38 378 LYS A C 1
ATOM 2590 O O . LYS A 1 378 ? 2.726 -16.768 0.602 1.00 97.38 378 LYS A O 1
ATOM 2595 N N . THR A 1 379 ? 2.772 -18.756 -0.424 1.00 96.88 379 THR A N 1
ATOM 2596 C CA . THR A 1 379 ? 2.546 -19.589 0.771 1.00 96.88 379 THR A CA 1
ATOM 2597 C C . THR A 1 379 ? 3.819 -20.243 1.299 1.00 96.88 379 THR A C 1
ATOM 2599 O O . THR A 1 379 ? 3.848 -20.694 2.443 1.00 96.88 379 THR A O 1
ATOM 2602 N N . ARG A 1 380 ? 4.875 -20.272 0.481 1.00 96.94 380 ARG A N 1
ATOM 2603 C CA . ARG A 1 380 ? 6.218 -20.752 0.821 1.00 96.94 380 ARG A CA 1
ATOM 2604 C C . ARG A 1 380 ? 7.265 -19.789 0.267 1.00 96.94 380 ARG A C 1
ATOM 2606 O O . ARG A 1 380 ? 7.029 -19.151 -0.760 1.00 96.94 380 ARG A O 1
ATOM 2613 N N . ALA A 1 381 ? 8.419 -19.701 0.924 1.00 94.88 381 ALA A N 1
ATOM 2614 C CA . ALA A 1 381 ? 9.497 -18.816 0.491 1.00 94.88 381 ALA A CA 1
ATOM 2615 C C . ALA A 1 381 ? 10.053 -19.269 -0.865 1.00 94.88 381 ALA A C 1
ATOM 2617 O O . ALA A 1 381 ? 10.322 -18.437 -1.733 1.00 94.88 381 ALA A O 1
ATOM 2618 N N . ASP A 1 382 ? 10.081 -20.590 -1.071 1.00 95.38 382 ASP A N 1
ATOM 2619 C CA . ASP A 1 382 ? 10.497 -21.259 -2.299 1.00 95.38 382 ASP A CA 1
ATOM 2620 C C . ASP A 1 382 ? 9.393 -21.444 -3.356 1.00 95.38 382 ASP A C 1
ATOM 2622 O O . ASP A 1 382 ? 9.592 -22.133 -4.356 1.00 95.38 382 ASP A O 1
ATOM 2626 N N . GLU A 1 383 ? 8.226 -20.815 -3.176 1.00 97.06 383 GLU A N 1
ATOM 2627 C CA . GLU A 1 383 ? 7.183 -20.803 -4.202 1.00 97.06 383 GLU A CA 1
ATOM 2628 C C . GLU A 1 383 ? 7.573 -19.849 -5.341 1.00 97.06 383 GLU A C 1
ATOM 2630 O O . GLU A 1 383 ? 7.726 -18.641 -5.136 1.00 97.06 383 GLU A O 1
ATOM 2635 N N . GLN A 1 384 ? 7.692 -20.377 -6.560 1.00 97.06 384 GLN A N 1
ATOM 2636 C CA . GLN A 1 384 ? 7.968 -19.570 -7.745 1.00 97.06 384 GLN A CA 1
ATOM 2637 C C . GLN A 1 384 ? 6.689 -18.872 -8.230 1.00 97.06 384 GLN A C 1
ATOM 2639 O O . GLN A 1 384 ? 5.828 -19.506 -8.837 1.00 97.06 384 GLN A O 1
ATOM 2644 N N . VAL A 1 385 ? 6.578 -17.564 -7.972 1.00 96.19 385 VAL A N 1
ATOM 2645 C CA . VAL A 1 385 ? 5.443 -16.725 -8.401 1.00 96.19 385 VAL A CA 1
ATOM 2646 C C . VAL A 1 385 ? 5.951 -15.354 -8.844 1.00 96.19 385 VAL A C 1
ATOM 2648 O O . VAL A 1 385 ? 6.546 -14.622 -8.045 1.00 96.19 385 VAL A O 1
ATOM 2651 N N . ASN A 1 386 ? 5.708 -14.979 -10.099 1.00 96.75 386 ASN A N 1
ATOM 2652 C CA . ASN A 1 386 ? 6.094 -13.665 -10.626 1.00 96.75 386 ASN A CA 1
ATOM 2653 C C . ASN A 1 386 ? 5.094 -12.563 -10.219 1.00 96.75 386 ASN A C 1
ATOM 2655 O O . ASN A 1 386 ? 3.978 -12.842 -9.780 1.00 96.75 386 ASN A O 1
ATOM 2659 N N . TYR A 1 387 ? 5.460 -11.288 -10.391 1.00 98.25 387 TYR A N 1
ATOM 2660 C CA . TYR A 1 387 ? 4.615 -10.169 -9.951 1.00 98.25 387 TYR A CA 1
ATOM 2661 C C . TYR A 1 387 ? 3.212 -10.139 -10.584 1.00 98.25 387 TYR A C 1
ATOM 2663 O O . TYR A 1 387 ? 2.245 -9.830 -9.884 1.00 98.25 387 TYR A O 1
ATOM 2671 N N . ARG A 1 388 ? 3.055 -10.494 -11.869 1.00 97.81 388 ARG A N 1
ATOM 2672 C CA . ARG A 1 388 ? 1.732 -10.541 -12.518 1.00 97.81 388 ARG A CA 1
ATOM 2673 C C . ARG A 1 388 ? 0.845 -11.610 -11.889 1.00 97.81 388 ARG A C 1
ATOM 2675 O O . ARG A 1 388 ? -0.331 -11.350 -11.648 1.00 97.81 388 ARG A O 1
ATOM 2682 N N . GLU A 1 389 ? 1.387 -12.782 -11.587 1.00 98.31 389 GLU A N 1
ATOM 2683 C CA . GLU A 1 389 ? 0.642 -13.845 -10.906 1.00 98.31 389 GLU A CA 1
ATOM 2684 C C . GLU A 1 389 ? 0.212 -13.415 -9.499 1.00 98.31 389 GLU A C 1
ATOM 2686 O O . GLU A 1 389 ? -0.938 -13.640 -9.116 1.00 98.31 389 GLU A O 1
ATOM 2691 N N . ARG A 1 390 ? 1.088 -12.729 -8.752 1.00 98.50 390 ARG A N 1
ATOM 2692 C CA . ARG A 1 390 ? 0.751 -12.176 -7.428 1.00 98.50 390 ARG A CA 1
ATOM 2693 C C . ARG A 1 390 ? -0.404 -11.178 -7.522 1.00 98.50 390 ARG A C 1
ATOM 2695 O O . ARG A 1 390 ? -1.389 -11.305 -6.796 1.00 98.50 390 ARG A O 1
ATOM 2702 N N . ILE A 1 391 ? -0.349 -10.243 -8.468 1.00 98.50 391 ILE A N 1
ATOM 2703 C CA . ILE A 1 391 ? -1.434 -9.272 -8.685 1.00 98.50 391 ILE A CA 1
ATOM 2704 C C . ILE A 1 391 ? -2.722 -9.959 -9.127 1.00 98.50 391 ILE A C 1
ATOM 2706 O O . ILE A 1 391 ? -3.783 -9.641 -8.600 1.00 98.50 391 ILE A O 1
ATOM 2710 N N . ALA A 1 392 ? -2.653 -10.937 -10.032 1.00 98.31 392 ALA A N 1
ATOM 2711 C CA . ALA A 1 392 ? -3.829 -11.683 -10.469 1.00 98.31 392 ALA A CA 1
ATOM 2712 C C . ALA A 1 392 ? -4.523 -12.391 -9.293 1.00 98.31 392 ALA A C 1
ATOM 2714 O O . ALA A 1 392 ? -5.747 -12.329 -9.189 1.00 98.31 392 ALA A O 1
ATOM 2715 N N . ARG A 1 393 ? -3.759 -12.986 -8.363 1.00 98.56 393 ARG A N 1
ATOM 2716 C CA . ARG A 1 393 ? -4.294 -13.578 -7.122 1.00 98.56 393 ARG A CA 1
ATOM 2717 C C . ARG A 1 393 ? -4.999 -12.528 -6.248 1.00 98.56 393 ARG A C 1
ATOM 2719 O O . ARG A 1 393 ? -6.089 -12.796 -5.745 1.00 98.56 393 ARG A O 1
ATOM 2726 N N . ALA A 1 394 ? -4.419 -11.334 -6.095 1.00 98.62 394 ALA A N 1
ATOM 2727 C CA . ALA A 1 394 ? -5.026 -10.238 -5.332 1.00 98.62 394 ALA A CA 1
ATOM 2728 C C . ALA A 1 394 ? -6.326 -9.719 -5.980 1.00 98.62 394 ALA A C 1
ATOM 2730 O O . ALA A 1 394 ? -7.346 -9.570 -5.302 1.00 98.62 394 ALA A O 1
ATOM 2731 N N . GLU A 1 395 ? -6.312 -9.492 -7.296 1.00 97.75 395 GLU A N 1
ATOM 2732 C CA . GLU A 1 395 ? -7.474 -9.035 -8.067 1.00 97.75 395 GLU A CA 1
ATOM 2733 C C . GLU A 1 395 ? -8.603 -10.070 -8.063 1.00 97.75 395 GLU A C 1
ATOM 2735 O O . GLU A 1 395 ? -9.754 -9.728 -7.793 1.00 97.75 395 GLU A O 1
ATOM 2740 N N . GLN A 1 396 ? -8.283 -11.346 -8.304 1.00 97.94 396 GLN A N 1
ATOM 2741 C CA . GLN A 1 396 ? -9.253 -12.444 -8.298 1.00 97.94 396 GLN A CA 1
ATOM 2742 C C . GLN A 1 396 ? -9.915 -12.612 -6.926 1.00 97.94 396 GLN A C 1
ATOM 2744 O O . GLN A 1 396 ? -11.092 -12.965 -6.839 1.00 97.94 396 GLN A O 1
ATOM 2749 N N . ALA A 1 397 ? -9.175 -12.349 -5.850 1.00 97.62 397 ALA A N 1
ATOM 2750 C CA . ALA A 1 397 ? -9.709 -12.397 -4.500 1.00 97.62 397 ALA A CA 1
ATOM 2751 C C . ALA A 1 397 ? -10.609 -11.198 -4.152 1.00 97.62 397 ALA A C 1
ATOM 2753 O O . ALA A 1 397 ? -11.288 -11.242 -3.125 1.00 97.62 397 ALA A O 1
ATOM 2754 N N . GLY A 1 398 ? -10.622 -10.141 -4.972 1.00 96.69 398 GLY A N 1
ATOM 2755 C CA . GLY A 1 398 ? -11.303 -8.888 -4.653 1.00 96.69 398 GLY A CA 1
ATOM 2756 C C . GLY A 1 398 ? -10.660 -8.171 -3.466 1.00 96.69 398 GLY A C 1
ATOM 2757 O O . GLY A 1 398 ? -11.374 -7.649 -2.610 1.00 96.69 398 GLY A O 1
ATOM 2758 N N . ALA A 1 399 ? -9.325 -8.203 -3.375 1.00 98.44 399 ALA A N 1
ATOM 2759 C CA . ALA A 1 399 ? -8.595 -7.578 -2.280 1.00 98.44 399 ALA A CA 1
ATOM 2760 C C . ALA A 1 399 ? -8.877 -6.069 -2.203 1.00 98.44 399 ALA A C 1
ATOM 2762 O O . ALA A 1 399 ? -8.777 -5.346 -3.193 1.00 98.44 399 ALA A O 1
ATOM 2763 N N . ALA A 1 400 ? -9.198 -5.590 -1.001 1.00 97.94 400 ALA A N 1
ATOM 2764 C CA . ALA A 1 400 ? -9.360 -4.169 -0.713 1.00 97.94 400 ALA A CA 1
ATOM 2765 C C . ALA A 1 400 ? -8.010 -3.433 -0.677 1.00 97.94 400 ALA A C 1
ATOM 2767 O O . ALA A 1 400 ? -7.960 -2.226 -0.904 1.00 97.94 400 ALA A O 1
ATOM 2768 N N . ILE A 1 401 ? -6.930 -4.165 -0.388 1.00 98.75 401 ILE A N 1
ATOM 2769 C CA . ILE A 1 401 ? -5.556 -3.670 -0.297 1.00 98.75 401 ILE A CA 1
ATOM 2770 C C . ILE A 1 401 ? -4.565 -4.795 -0.625 1.00 98.75 401 ILE A C 1
ATOM 2772 O O . ILE A 1 401 ? -4.786 -5.952 -0.252 1.00 98.75 401 ILE A O 1
ATOM 2776 N N . GLY A 1 402 ? -3.480 -4.440 -1.311 1.00 98.88 402 GLY A N 1
ATOM 2777 C CA . GLY A 1 402 ? -2.280 -5.258 -1.469 1.00 98.88 402 GLY A CA 1
ATOM 2778 C C . GLY A 1 402 ? -1.144 -4.690 -0.624 1.00 98.88 402 GLY A C 1
ATOM 2779 O O . GLY A 1 402 ? -0.934 -3.476 -0.601 1.00 98.88 402 GLY A O 1
ATOM 2780 N N . VAL A 1 403 ? -0.432 -5.550 0.098 1.00 98.94 403 VAL A N 1
ATOM 2781 C CA . VAL A 1 403 ? 0.653 -5.152 1.002 1.00 98.94 403 VAL A CA 1
ATOM 2782 C C . VAL A 1 403 ? 1.900 -5.953 0.662 1.00 98.94 403 VAL A C 1
ATOM 2784 O O . VAL A 1 403 ? 1.921 -7.159 0.900 1.00 98.94 403 VAL A O 1
ATOM 2787 N N . SER A 1 404 ? 2.931 -5.290 0.134 1.00 98.94 404 SER A N 1
ATOM 2788 C CA . SER A 1 404 ? 4.255 -5.908 -0.027 1.00 98.94 404 SER A CA 1
ATOM 2789 C C . SER A 1 404 ? 5.076 -5.732 1.238 1.00 98.94 404 SER A C 1
ATOM 2791 O O . SER A 1 404 ? 5.123 -4.637 1.811 1.00 98.94 404 SER A O 1
ATOM 2793 N N . ILE A 1 405 ? 5.690 -6.833 1.656 1.00 98.88 405 ILE A N 1
ATOM 2794 C CA . ILE A 1 405 ? 6.507 -6.962 2.857 1.00 98.88 405 ILE A CA 1
ATOM 2795 C C . ILE A 1 405 ? 7.925 -7.265 2.392 1.00 98.88 405 ILE A C 1
ATOM 2797 O O . ILE A 1 405 ? 8.140 -8.298 1.757 1.00 98.88 405 ILE A O 1
ATOM 2801 N N . HIS A 1 406 ? 8.841 -6.352 2.702 1.00 98.81 406 HIS A N 1
ATOM 2802 C CA . HIS A 1 406 ? 10.275 -6.462 2.459 1.00 98.81 406 HIS A CA 1
ATOM 2803 C C . HIS A 1 406 ? 11.071 -6.048 3.698 1.00 98.81 406 HIS A C 1
ATOM 2805 O O . HIS A 1 406 ? 10.543 -5.364 4.592 1.00 98.81 406 HIS A O 1
ATOM 2811 N N . THR A 1 407 ? 12.339 -6.455 3.739 1.00 98.50 407 THR A N 1
ATOM 2812 C CA . THR A 1 407 ? 13.311 -6.010 4.739 1.00 98.50 407 THR A CA 1
ATOM 2813 C C . THR A 1 407 ? 14.568 -5.490 4.054 1.00 98.50 407 THR A C 1
ATOM 2815 O O . THR A 1 407 ? 15.063 -6.080 3.101 1.00 98.50 407 THR A O 1
ATOM 2818 N N . SER A 1 408 ? 15.137 -4.410 4.580 1.00 96.62 408 SER A N 1
ATOM 2819 C CA . SER A 1 408 ? 16.324 -3.768 4.019 1.00 96.62 408 SER A CA 1
ATOM 2820 C C . SER A 1 408 ? 17.183 -3.185 5.140 1.00 96.62 408 SER A C 1
ATOM 2822 O O . SER A 1 408 ? 16.651 -2.459 5.984 1.00 96.62 408 SER A O 1
ATOM 2824 N N . PRO A 1 409 ? 18.510 -3.418 5.158 1.00 96.25 409 PRO A N 1
ATOM 2825 C CA . PRO A 1 409 ? 19.389 -2.831 6.163 1.00 96.25 409 PRO A CA 1
ATOM 2826 C C . PRO A 1 409 ? 19.260 -1.308 6.215 1.00 96.25 409 PRO A C 1
ATOM 2828 O O . PRO A 1 409 ? 19.540 -0.610 5.240 1.00 96.25 409 PRO A O 1
ATOM 2831 N N . GLY A 1 410 ? 18.842 -0.790 7.371 1.00 93.81 410 GLY A N 1
ATOM 2832 C CA . GLY A 1 410 ? 18.754 0.646 7.629 1.00 93.81 410 GLY A CA 1
ATOM 2833 C C . GLY A 1 410 ? 17.653 1.402 6.877 1.00 93.81 410 GLY A C 1
ATOM 2834 O O . GLY A 1 410 ? 17.615 2.628 7.001 1.00 93.81 410 GLY A O 1
ATOM 2835 N N . ASP A 1 411 ? 16.756 0.732 6.137 1.00 96.00 411 ASP A N 1
ATOM 2836 C CA . ASP A 1 411 ? 15.628 1.404 5.484 1.00 96.00 411 ASP A CA 1
ATOM 2837 C C . ASP A 1 411 ? 14.293 1.138 6.185 1.00 96.00 411 ASP A C 1
ATOM 2839 O O . ASP A 1 411 ? 13.856 0.005 6.344 1.00 96.00 411 ASP A O 1
ATOM 2843 N N . ASN A 1 412 ? 13.617 2.218 6.569 1.00 97.75 412 ASN A N 1
ATOM 2844 C CA . ASN A 1 412 ? 12.326 2.192 7.249 1.00 97.75 412 ASN A CA 1
ATOM 2845 C C . ASN A 1 412 ? 11.355 3.090 6.492 1.00 97.75 412 ASN A C 1
ATOM 2847 O O . ASN A 1 412 ? 11.138 4.261 6.835 1.00 97.75 412 ASN A O 1
ATOM 2851 N N . ALA A 1 413 ? 10.814 2.541 5.408 1.00 98.50 413 ALA A N 1
ATOM 2852 C CA . ALA A 1 413 ? 10.075 3.311 4.426 1.00 98.50 413 ALA A CA 1
ATOM 2853 C C . ALA A 1 413 ? 8.791 2.624 3.958 1.00 98.50 413 ALA A C 1
ATOM 2855 O O . ALA A 1 413 ? 8.629 1.403 4.026 1.00 98.50 413 ALA A O 1
ATOM 2856 N N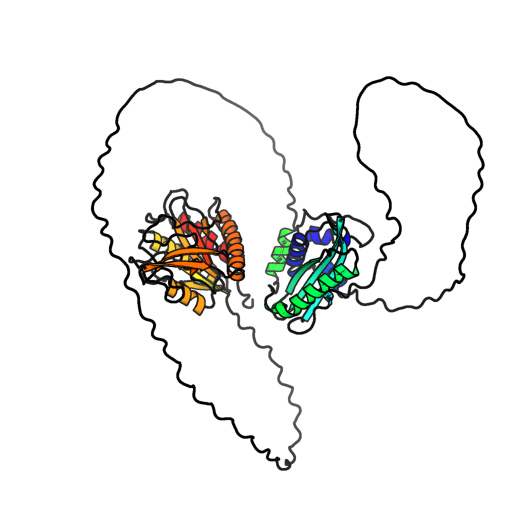 . ILE A 1 414 ? 7.872 3.453 3.470 1.00 98.88 414 ILE A N 1
ATOM 2857 C CA . ILE A 1 414 ? 6.652 3.052 2.781 1.00 98.88 414 ILE A CA 1
ATOM 2858 C C . ILE A 1 414 ? 6.618 3.762 1.432 1.00 98.88 414 ILE A C 1
ATOM 2860 O O . ILE A 1 414 ? 6.779 4.984 1.365 1.00 98.88 414 ILE A O 1
ATOM 2864 N N . PHE A 1 415 ? 6.357 3.003 0.371 1.00 98.75 415 PHE A N 1
ATOM 2865 C CA . PHE A 1 415 ? 6.291 3.513 -0.995 1.00 98.75 415 PHE A CA 1
ATOM 2866 C C . PHE A 1 415 ? 4.856 3.390 -1.530 1.00 98.75 415 PHE A C 1
ATOM 2868 O O . PHE A 1 415 ? 4.434 2.289 -1.907 1.00 98.75 415 PHE A O 1
ATOM 2875 N N . PRO A 1 416 ? 4.080 4.492 -1.539 1.00 98.62 416 PRO A N 1
ATOM 2876 C CA . PRO A 1 416 ? 2.731 4.499 -2.086 1.00 98.62 416 PRO A CA 1
ATOM 2877 C C . PRO A 1 416 ? 2.747 4.474 -3.618 1.00 98.62 416 PRO A C 1
ATOM 2879 O O . PRO A 1 416 ? 3.737 4.807 -4.268 1.00 98.62 416 PRO A O 1
ATOM 2882 N N . GLN A 1 417 ? 1.594 4.175 -4.203 1.00 98.62 417 GLN A N 1
ATOM 2883 C CA . GLN A 1 417 ? 1.288 4.539 -5.580 1.00 98.62 417 GLN A CA 1
ATOM 2884 C C . GLN A 1 417 ? 0.994 6.045 -5.648 1.00 98.62 417 GLN A C 1
ATOM 2886 O O . GLN A 1 417 ? 0.235 6.579 -4.834 1.00 98.62 417 GLN A O 1
ATOM 2891 N N . ARG A 1 418 ? 1.562 6.733 -6.642 1.00 98.06 418 ARG A N 1
ATOM 2892 C CA . ARG A 1 418 ? 1.207 8.112 -7.005 1.00 98.06 418 ARG A CA 1
ATOM 2893 C C . ARG A 1 418 ? 1.037 8.210 -8.514 1.00 98.06 418 ARG A C 1
ATOM 2895 O O . ARG A 1 418 ? 1.704 7.494 -9.261 1.00 98.06 418 ARG A O 1
ATOM 2902 N N . ASP A 1 419 ? 0.144 9.095 -8.937 1.00 96.88 419 ASP A N 1
ATOM 2903 C CA . ASP A 1 419 ? -0.024 9.427 -10.348 1.00 96.88 419 ASP A CA 1
ATOM 2904 C C . ASP A 1 419 ? 1.290 9.980 -10.924 1.00 96.88 419 ASP A C 1
ATOM 2906 O O . ASP A 1 419 ? 1.971 10.784 -10.284 1.00 96.88 419 ASP A O 1
ATOM 2910 N N . GLY A 1 420 ? 1.679 9.498 -12.103 1.00 97.94 420 GLY A N 1
ATOM 2911 C CA . GLY A 1 420 ? 2.900 9.906 -12.795 1.00 97.94 420 GLY A CA 1
ATOM 2912 C C . GLY A 1 420 ? 4.182 9.158 -12.405 1.00 97.94 420 GLY A C 1
ATOM 2913 O O . GLY A 1 420 ? 5.200 9.350 -13.076 1.00 97.94 420 GLY A O 1
ATOM 2914 N N . LEU A 1 421 ? 4.175 8.286 -11.386 1.00 98.62 421 LEU A N 1
ATOM 2915 C CA . LEU A 1 421 ? 5.342 7.432 -11.118 1.00 98.62 421 LEU A CA 1
ATOM 2916 C C . LEU A 1 421 ? 5.534 6.418 -12.247 1.00 98.62 421 LEU A C 1
ATOM 2918 O O . LEU A 1 421 ? 4.567 5.949 -12.842 1.00 98.62 421 LEU A O 1
ATOM 2922 N N . PHE A 1 422 ? 6.777 6.055 -12.548 1.00 98.75 422 PHE A N 1
ATOM 2923 C CA . PHE A 1 422 ? 7.082 5.280 -13.746 1.00 98.75 422 PHE A CA 1
ATOM 2924 C C . PHE A 1 422 ? 8.224 4.286 -13.559 1.00 98.75 422 PHE A C 1
ATOM 2926 O O . PHE A 1 422 ? 9.034 4.389 -12.633 1.00 98.75 422 PHE A O 1
ATOM 2933 N N . ARG A 1 423 ? 8.307 3.343 -14.502 1.00 98.62 423 ARG A N 1
ATOM 2934 C CA . ARG A 1 423 ? 9.502 2.544 -14.781 1.00 98.62 423 ARG A CA 1
ATOM 2935 C C . ARG A 1 423 ? 9.865 2.612 -16.253 1.00 98.62 423 ARG A C 1
ATOM 2937 O O . ARG A 1 423 ? 8.978 2.654 -17.103 1.00 98.62 423 ARG A O 1
ATOM 2944 N N . GLU A 1 424 ? 11.159 2.633 -16.546 1.00 98.50 424 GLU A N 1
ATOM 2945 C CA . GLU A 1 424 ? 11.675 2.746 -17.907 1.00 98.50 424 GLU A CA 1
ATOM 2946 C C . GLU A 1 424 ? 12.908 1.871 -18.144 1.00 98.50 424 GLU A C 1
ATOM 2948 O O . GLU A 1 424 ? 13.809 1.785 -17.311 1.00 98.50 424 GLU A O 1
ATOM 2953 N N . GLY A 1 425 ? 12.967 1.233 -19.307 1.00 97.88 425 GLY A N 1
ATOM 2954 C CA . GLY A 1 425 ? 14.141 0.493 -19.752 1.00 97.88 425 GLY A CA 1
ATOM 2955 C C . GLY A 1 425 ? 13.885 -0.259 -21.056 1.00 97.88 425 GLY A C 1
ATOM 2956 O O . GLY A 1 425 ? 12.848 -0.047 -21.686 1.00 97.88 425 GLY A O 1
ATOM 2957 N N . PRO A 1 426 ? 14.815 -1.125 -21.489 1.00 97.69 426 PRO A N 1
ATOM 2958 C CA . PRO A 1 426 ? 14.647 -1.903 -22.714 1.00 97.69 426 PRO A CA 1
ATOM 2959 C C . PRO A 1 426 ? 13.458 -2.866 -22.603 1.00 97.69 426 PRO A C 1
ATOM 2961 O O . PRO A 1 426 ? 13.380 -3.650 -21.651 1.00 97.69 426 PRO A O 1
ATOM 2964 N N . GLY A 1 427 ? 12.539 -2.786 -23.565 1.00 96.62 427 GLY A N 1
ATOM 2965 C CA . GLY A 1 427 ? 11.429 -3.709 -23.776 1.00 96.62 427 GLY A CA 1
ATOM 2966 C C . GLY A 1 427 ? 11.876 -5.043 -24.375 1.00 96.62 427 GLY A C 1
ATOM 2967 O O . GLY A 1 427 ? 13.055 -5.259 -24.653 1.00 96.62 427 GLY A O 1
ATOM 2968 N N . ALA A 1 428 ? 10.917 -5.945 -24.597 1.00 95.31 428 ALA A N 1
ATOM 2969 C CA . ALA A 1 428 ? 11.179 -7.263 -25.185 1.00 95.31 428 ALA A CA 1
ATOM 2970 C C . ALA A 1 428 ? 11.737 -7.192 -26.622 1.00 95.31 428 ALA A C 1
ATOM 2972 O O . ALA A 1 428 ? 12.417 -8.110 -27.067 1.00 95.31 428 ALA A O 1
ATOM 2973 N N . ASP A 1 429 ? 11.463 -6.098 -27.332 1.00 96.19 429 ASP A N 1
ATOM 2974 C CA . ASP A 1 429 ? 11.970 -5.775 -28.670 1.00 96.19 429 ASP A CA 1
ATOM 2975 C C . ASP A 1 429 ? 13.302 -4.999 -28.645 1.00 96.19 429 ASP A C 1
ATOM 2977 O O . ASP A 1 429 ? 13.819 -4.617 -29.693 1.00 96.19 429 ASP A O 1
ATOM 2981 N N . GLY A 1 430 ? 13.858 -4.744 -27.456 1.00 95.50 430 GLY A N 1
ATOM 2982 C CA . GLY A 1 430 ? 15.063 -3.943 -27.255 1.00 95.50 430 GLY A CA 1
ATOM 2983 C C . GLY A 1 430 ? 14.841 -2.427 -27.299 1.00 95.50 430 GLY A C 1
ATOM 2984 O O . GLY A 1 430 ? 15.760 -1.682 -26.958 1.00 95.50 430 GLY A O 1
ATOM 2985 N N . ALA A 1 431 ? 13.648 -1.943 -27.660 1.00 97.31 431 ALA A N 1
ATOM 2986 C CA . ALA A 1 431 ? 13.348 -0.516 -27.663 1.00 97.31 431 ALA A CA 1
ATOM 2987 C C . ALA A 1 431 ? 13.127 0.002 -26.235 1.00 97.31 431 ALA A C 1
ATOM 2989 O O . ALA A 1 431 ? 12.565 -0.690 -25.385 1.00 97.31 431 ALA A O 1
ATOM 2990 N N . THR A 1 432 ? 13.536 1.240 -25.950 1.00 97.88 432 THR A N 1
ATOM 2991 C CA . THR A 1 432 ? 13.249 1.861 -24.650 1.00 97.88 432 THR A CA 1
ATOM 2992 C C . THR A 1 432 ? 11.745 2.033 -24.472 1.00 97.88 432 THR A C 1
ATOM 2994 O O . THR A 1 432 ? 11.079 2.690 -25.271 1.00 97.88 432 THR A O 1
ATOM 2997 N N . LYS A 1 433 ? 11.216 1.481 -23.383 1.00 98.00 433 LYS A N 1
ATOM 2998 C CA . LYS A 1 433 ? 9.810 1.544 -23.010 1.00 98.00 433 LYS A CA 1
ATOM 2999 C C . LYS A 1 433 ? 9.659 2.185 -21.640 1.00 98.00 433 LYS A C 1
ATOM 3001 O O . LYS A 1 433 ? 10.328 1.782 -20.694 1.00 98.00 433 LYS A O 1
ATOM 3006 N N . ARG A 1 434 ? 8.731 3.141 -21.531 1.00 98.44 434 ARG A N 1
ATOM 3007 C CA . ARG A 1 434 ? 8.271 3.724 -20.265 1.00 98.44 434 ARG A CA 1
ATOM 3008 C C . ARG A 1 434 ? 6.862 3.239 -19.958 1.00 98.44 434 ARG A C 1
ATOM 3010 O O . ARG A 1 434 ? 5.983 3.302 -20.813 1.00 98.44 434 ARG A O 1
ATOM 3017 N N . VAL A 1 435 ? 6.650 2.794 -18.728 1.00 98.56 435 VAL A N 1
ATOM 3018 C CA . VAL A 1 435 ? 5.334 2.466 -18.178 1.00 98.56 435 VAL A CA 1
ATOM 3019 C C . VAL A 1 435 ? 5.088 3.386 -16.991 1.00 98.56 435 VAL A C 1
ATOM 3021 O O . VAL A 1 435 ? 5.887 3.415 -16.057 1.00 98.56 435 VAL A O 1
ATOM 3024 N N . THR A 1 436 ? 3.992 4.138 -17.045 1.00 98.62 436 THR A N 1
ATOM 3025 C CA . THR A 1 436 ? 3.611 5.137 -16.040 1.00 98.62 436 THR A CA 1
ATOM 3026 C C . THR A 1 436 ? 2.334 4.697 -15.337 1.00 98.62 436 THR A C 1
ATOM 3028 O O . THR A 1 436 ? 1.407 4.208 -15.977 1.00 98.62 436 THR A O 1
ATOM 3031 N N . PHE A 1 437 ? 2.284 4.875 -14.023 1.00 98.50 437 PHE A N 1
ATOM 3032 C CA . PHE A 1 437 ? 1.087 4.689 -13.221 1.00 98.50 437 PHE A CA 1
ATOM 3033 C C . PHE A 1 437 ? 0.171 5.912 -13.366 1.00 98.50 437 PHE A C 1
ATOM 3035 O O . PHE A 1 437 ? 0.619 7.026 -13.104 1.00 98.50 437 PHE A O 1
ATOM 3042 N N . THR A 1 438 ? -1.087 5.717 -13.775 1.00 97.00 438 THR A N 1
ATOM 3043 C CA . THR A 1 438 ? -2.001 6.827 -14.125 1.00 97.00 438 THR A CA 1
ATOM 3044 C C . THR A 1 438 ? -3.348 6.812 -13.395 1.00 97.00 438 THR A C 1
ATOM 3046 O O . THR A 1 438 ? -4.226 7.617 -13.698 1.00 97.00 438 THR A O 1
ATOM 3049 N N . ASP A 1 439 ? -3.570 5.881 -12.463 1.00 96.38 439 ASP A N 1
ATOM 3050 C CA . ASP A 1 439 ? -4.834 5.803 -11.722 1.00 96.38 439 ASP A CA 1
ATOM 3051 C C . ASP A 1 439 ? -4.797 6.713 -10.483 1.00 96.38 439 ASP A C 1
ATOM 3053 O O . ASP A 1 439 ? -4.338 6.332 -9.402 1.00 96.38 439 ASP A O 1
ATOM 3057 N N . ALA A 1 440 ? -5.294 7.940 -10.641 1.00 92.69 440 ALA A N 1
ATOM 3058 C CA . ALA A 1 440 ? -5.310 8.940 -9.577 1.00 92.69 440 ALA A CA 1
ATOM 3059 C C . ALA A 1 440 ? -6.164 8.533 -8.356 1.00 92.69 440 ALA A C 1
ATOM 3061 O O . ALA A 1 440 ? -5.825 8.893 -7.222 1.00 92.69 440 ALA A O 1
ATOM 3062 N N . GLU A 1 441 ? -7.244 7.765 -8.536 1.00 90.38 441 GLU A N 1
ATOM 3063 C CA . GLU A 1 441 ? -8.100 7.329 -7.424 1.00 90.38 441 GLU A CA 1
ATOM 3064 C C . GLU A 1 441 ? -7.401 6.239 -6.604 1.00 90.38 441 GLU A C 1
ATOM 3066 O O . GLU A 1 441 ? -7.368 6.285 -5.367 1.00 90.38 441 GLU A O 1
ATOM 3071 N N . LEU A 1 442 ? -6.790 5.271 -7.287 1.00 93.50 442 LEU A N 1
ATOM 3072 C CA . LEU A 1 442 ? -6.011 4.208 -6.664 1.00 93.50 442 LEU A CA 1
ATOM 3073 C C . LEU A 1 442 ? -4.775 4.769 -5.948 1.00 93.50 442 LEU A C 1
ATOM 3075 O O . LEU A 1 442 ? -4.533 4.421 -4.790 1.00 93.50 442 LEU A O 1
ATOM 3079 N N . ALA A 1 443 ? -4.064 5.712 -6.579 1.00 94.69 443 ALA A N 1
ATOM 3080 C CA . ALA A 1 443 ? -2.982 6.476 -5.955 1.00 94.69 443 ALA A CA 1
ATOM 3081 C C . ALA A 1 443 ? -3.440 7.193 -4.680 1.00 94.69 443 ALA A C 1
ATOM 3083 O O . ALA A 1 443 ? -2.754 7.141 -3.658 1.00 94.69 443 ALA A O 1
ATOM 3084 N N . THR A 1 444 ? -4.598 7.858 -4.714 1.00 90.50 444 THR A N 1
ATOM 3085 C CA . THR A 1 444 ? -5.140 8.560 -3.541 1.00 90.50 444 THR A CA 1
ATOM 3086 C C . THR A 1 444 ? -5.379 7.594 -2.381 1.00 90.50 444 THR A C 1
ATOM 3088 O O . THR A 1 444 ? -4.976 7.867 -1.246 1.00 90.50 444 THR A O 1
ATOM 3091 N N . ARG A 1 445 ? -5.969 6.423 -2.658 1.00 96.81 445 ARG A N 1
ATOM 3092 C CA . ARG A 1 445 ? -6.194 5.383 -1.642 1.00 96.81 445 ARG A CA 1
ATOM 3093 C C . ARG A 1 445 ? -4.885 4.814 -1.096 1.00 96.81 445 ARG A C 1
ATOM 3095 O O . ARG A 1 445 ? -4.725 4.744 0.119 1.00 96.81 445 ARG A O 1
ATOM 3102 N N . SER A 1 446 ? -3.932 4.474 -1.963 1.00 98.38 446 SER A N 1
ATOM 3103 C CA . SER A 1 446 ? -2.614 3.968 -1.557 1.00 98.38 446 SER A CA 1
ATOM 3104 C C . SER A 1 446 ? -1.852 4.961 -0.664 1.00 98.38 446 SER A C 1
ATOM 3106 O O . SER A 1 446 ? -1.290 4.567 0.361 1.00 98.38 446 SER A O 1
ATOM 3108 N N . GLN A 1 447 ? -1.885 6.260 -0.978 1.00 98.19 447 GLN A N 1
ATOM 3109 C CA . GLN A 1 447 ? -1.270 7.307 -0.150 1.00 98.19 447 GLN A CA 1
ATOM 3110 C C . GLN A 1 447 ? -1.946 7.449 1.220 1.00 98.19 447 GLN A C 1
ATOM 3112 O O . GLN A 1 447 ? -1.262 7.532 2.247 1.00 98.19 447 GLN A O 1
ATOM 3117 N N . LEU A 1 448 ? -3.284 7.431 1.255 1.00 95.19 448 LEU A N 1
ATOM 3118 C CA . LEU A 1 448 ? -4.043 7.435 2.506 1.00 95.19 448 LEU A CA 1
ATOM 3119 C C . LEU A 1 448 ? -3.673 6.224 3.374 1.00 95.19 448 LEU A C 1
ATOM 3121 O O . LEU A 1 448 ? -3.375 6.386 4.558 1.00 95.19 448 LEU A O 1
ATOM 3125 N N . TYR A 1 449 ? -3.645 5.027 2.785 1.00 98.50 449 TYR A N 1
ATOM 3126 C CA . TYR A 1 449 ? -3.270 3.797 3.484 1.00 98.50 449 TYR A CA 1
ATOM 3127 C C . TYR A 1 449 ? -1.831 3.868 3.987 1.00 98.50 449 TYR A C 1
ATOM 3129 O O . TYR A 1 449 ? -1.582 3.578 5.152 1.00 98.50 449 TYR A O 1
ATOM 3137 N N . SER A 1 450 ? -0.904 4.376 3.177 1.00 98.56 450 SER A N 1
ATOM 3138 C CA . SER A 1 450 ? 0.498 4.548 3.567 1.00 98.56 450 SER A CA 1
ATOM 3139 C C . SER A 1 450 ? 0.664 5.456 4.791 1.00 98.56 450 SER A C 1
ATOM 3141 O O . SER A 1 450 ? 1.498 5.182 5.649 1.00 98.56 450 SER A O 1
ATOM 3143 N N . THR A 1 451 ? -0.179 6.484 4.947 1.00 97.44 451 THR A N 1
ATOM 3144 C CA . THR A 1 451 ? -0.189 7.322 6.163 1.00 97.44 451 THR A CA 1
ATOM 3145 C C . THR A 1 451 ? -0.657 6.543 7.394 1.00 97.44 451 THR A C 1
ATOM 3147 O O . THR A 1 451 ? -0.092 6.700 8.477 1.00 97.44 451 THR A O 1
ATOM 3150 N N . LYS A 1 452 ? -1.655 5.664 7.241 1.00 97.44 452 LYS A N 1
ATOM 3151 C CA . LYS A 1 452 ? -2.117 4.785 8.327 1.00 97.44 452 LYS A CA 1
ATOM 3152 C C . LYS A 1 452 ? -1.054 3.763 8.725 1.00 97.44 452 LYS A C 1
ATOM 3154 O O . LYS A 1 452 ? -0.794 3.603 9.914 1.00 97.44 452 LYS A O 1
ATOM 3159 N N . PHE A 1 453 ? -0.402 3.142 7.745 1.00 98.69 453 PHE A N 1
ATOM 3160 C CA . PHE A 1 453 ? 0.711 2.222 7.976 1.00 98.69 453 PHE A CA 1
ATOM 3161 C C . PHE A 1 453 ? 1.883 2.919 8.652 1.00 98.69 453 PHE A C 1
ATOM 3163 O O . PHE A 1 453 ? 2.407 2.389 9.620 1.00 98.69 453 PHE A O 1
ATOM 3170 N N . SER A 1 454 ? 2.258 4.121 8.206 1.00 98.62 454 SER A N 1
ATOM 3171 C CA . SER A 1 454 ? 3.344 4.878 8.829 1.00 98.62 454 SER A CA 1
ATOM 3172 C C . SER A 1 454 ? 3.080 5.102 10.314 1.00 98.62 454 SER A C 1
ATOM 3174 O O . SER A 1 454 ? 3.956 4.838 11.126 1.00 98.62 454 SER A O 1
ATOM 3176 N N . ALA A 1 455 ? 1.878 5.550 10.686 1.00 97.81 455 ALA A N 1
ATOM 3177 C CA . ALA A 1 455 ? 1.535 5.773 12.090 1.00 97.81 455 ALA A CA 1
ATOM 3178 C C . ALA A 1 455 ? 1.550 4.471 12.913 1.00 97.81 455 ALA A C 1
ATOM 3180 O O . ALA A 1 455 ? 2.096 4.447 14.014 1.00 97.81 455 ALA A O 1
ATOM 3181 N N . ALA A 1 456 ? 0.984 3.387 12.375 1.00 98.62 456 ALA A N 1
ATOM 3182 C CA . ALA A 1 456 ? 0.932 2.091 13.051 1.00 98.62 456 ALA A CA 1
ATOM 3183 C C . ALA A 1 456 ? 2.325 1.466 13.228 1.00 98.62 456 ALA A C 1
ATOM 3185 O O . ALA A 1 456 ? 2.686 1.039 14.323 1.00 98.62 456 ALA A O 1
ATOM 3186 N N . ARG A 1 457 ? 3.138 1.479 12.169 1.00 98.69 457 ARG A N 1
ATOM 3187 C CA . ARG A 1 457 ? 4.524 1.008 12.193 1.00 98.69 457 ARG A CA 1
ATOM 3188 C C . ARG A 1 457 ? 5.386 1.832 13.143 1.00 98.69 457 ARG A C 1
ATOM 3190 O O . ARG A 1 457 ? 6.081 1.248 13.960 1.00 98.69 457 ARG A O 1
ATOM 3197 N N . GLN A 1 458 ? 5.280 3.165 13.136 1.00 98.50 458 GLN A N 1
ATOM 3198 C CA . GLN A 1 458 ? 5.993 4.016 14.105 1.00 98.50 458 GLN A CA 1
ATOM 3199 C C . GLN A 1 458 ? 5.658 3.639 15.554 1.00 98.50 458 GLN A C 1
ATOM 3201 O O . GLN A 1 458 ? 6.554 3.560 16.393 1.00 98.50 458 GLN A O 1
ATOM 3206 N N . ALA A 1 459 ? 4.380 3.375 15.843 1.00 98.25 459 ALA A N 1
ATOM 3207 C CA . ALA A 1 459 ? 3.940 2.979 17.177 1.00 98.25 459 ALA A CA 1
ATOM 3208 C C . ALA A 1 459 ? 4.466 1.594 17.597 1.00 98.25 459 ALA A C 1
ATOM 3210 O O . ALA A 1 459 ? 4.826 1.416 18.759 1.00 98.25 459 ALA A O 1
ATOM 3211 N N . ALA A 1 460 ? 4.521 0.628 16.676 1.00 98.31 460 ALA A N 1
ATOM 3212 C CA . ALA A 1 460 ? 4.957 -0.740 16.967 1.00 98.31 460 ALA A CA 1
ATOM 3213 C C . ALA A 1 460 ? 6.489 -0.912 16.969 1.00 98.31 460 ALA A C 1
ATOM 3215 O O . ALA A 1 460 ? 7.036 -1.645 17.792 1.00 98.31 460 ALA A O 1
ATOM 3216 N N . GLU A 1 461 ? 7.184 -0.245 16.048 1.00 97.69 461 GLU A N 1
ATOM 3217 C CA . GLU A 1 461 ? 8.623 -0.410 15.804 1.00 97.69 461 GLU A CA 1
ATOM 3218 C C . GLU A 1 461 ? 9.472 0.556 16.650 1.00 97.69 461 GLU A C 1
ATOM 3220 O O . GLU A 1 461 ? 10.640 0.283 16.921 1.00 97.69 461 GLU A O 1
ATOM 3225 N N . GLY A 1 462 ? 8.884 1.659 17.132 1.00 96.94 462 GLY A N 1
ATOM 3226 C CA . GLY A 1 462 ? 9.550 2.611 18.028 1.00 96.94 462 GLY A CA 1
ATOM 3227 C C . GLY A 1 462 ? 10.518 3.573 17.331 1.00 96.94 462 GLY A C 1
ATOM 3228 O O . GLY A 1 462 ? 11.315 4.230 17.999 1.00 96.94 462 GLY A O 1
ATOM 3229 N N . HIS A 1 463 ? 10.455 3.679 16.004 1.00 95.94 463 HIS A N 1
ATOM 3230 C CA . HIS A 1 463 ? 11.252 4.612 15.209 1.00 95.94 463 HIS A CA 1
ATOM 3231 C C . HIS A 1 463 ? 10.440 5.227 14.066 1.00 95.94 463 HIS A C 1
ATOM 3233 O O . HIS A 1 463 ? 9.377 4.736 13.688 1.00 95.94 463 HIS A O 1
ATOM 3239 N N . SER A 1 464 ? 10.952 6.322 13.502 1.00 96.62 464 SER A N 1
ATOM 3240 C CA . SER A 1 464 ? 10.316 7.022 12.385 1.00 96.62 464 SER A CA 1
ATOM 3241 C C . SER A 1 464 ? 10.204 6.137 11.146 1.00 96.62 464 SER A C 1
ATOM 3243 O O . SER A 1 464 ? 11.140 5.425 10.789 1.00 96.62 464 SER A O 1
ATOM 3245 N N . ILE A 1 465 ? 9.068 6.248 10.462 1.00 98.44 465 ILE A N 1
ATOM 3246 C CA . ILE A 1 465 ? 8.791 5.580 9.186 1.00 98.44 465 ILE A CA 1
ATOM 3247 C C . ILE A 1 465 ? 8.576 6.659 8.134 1.00 98.44 465 ILE A C 1
ATOM 3249 O O . ILE A 1 465 ? 7.766 7.565 8.341 1.00 98.44 465 ILE A O 1
ATOM 3253 N N . THR A 1 466 ? 9.319 6.584 7.031 1.00 98.31 466 THR A N 1
ATOM 3254 C CA . THR A 1 466 ? 9.286 7.604 5.975 1.00 98.31 466 THR A CA 1
ATOM 3255 C C . THR A 1 466 ? 8.364 7.179 4.843 1.00 98.31 466 THR A C 1
ATOM 3257 O O . THR A 1 466 ? 8.524 6.102 4.281 1.00 98.31 466 THR A O 1
ATOM 3260 N N . ILE A 1 467 ? 7.437 8.047 4.440 1.00 98.56 467 ILE A N 1
ATOM 3261 C CA . ILE A 1 467 ? 6.656 7.849 3.214 1.00 98.56 467 ILE A CA 1
ATOM 3262 C C . ILE A 1 467 ? 7.346 8.611 2.087 1.00 98.56 467 ILE A C 1
ATOM 3264 O O . ILE A 1 467 ? 7.445 9.837 2.146 1.00 98.56 467 ILE A O 1
ATOM 3268 N N . ARG A 1 468 ? 7.815 7.905 1.060 1.00 98.31 468 ARG A N 1
ATOM 3269 C CA . ARG A 1 468 ? 8.521 8.510 -0.080 1.00 98.31 468 ARG A CA 1
ATOM 3270 C C . ARG A 1 468 ? 8.325 7.696 -1.348 1.00 98.31 468 ARG A C 1
ATOM 3272 O O . ARG A 1 468 ? 7.859 6.564 -1.293 1.00 98.31 468 ARG A O 1
ATOM 3279 N N . ASP A 1 469 ? 8.711 8.269 -2.476 1.00 98.44 469 ASP A N 1
ATOM 3280 C CA . ASP A 1 469 ? 8.814 7.516 -3.721 1.00 98.44 469 ASP A CA 1
ATOM 3281 C C . ASP A 1 469 ? 10.092 6.672 -3.682 1.00 98.44 469 ASP A C 1
ATOM 3283 O O . ASP A 1 469 ? 11.072 7.028 -3.017 1.00 98.44 469 ASP A O 1
ATOM 3287 N N . ASN A 1 470 ? 10.076 5.524 -4.352 1.00 97.31 470 ASN A N 1
ATOM 3288 C CA . ASN A 1 470 ? 11.260 4.671 -4.407 1.00 97.31 470 ASN A CA 1
ATOM 3289 C C . ASN A 1 470 ? 12.196 5.180 -5.516 1.00 97.31 470 ASN A C 1
ATOM 3291 O O . ASN A 1 470 ? 11.797 6.003 -6.333 1.00 97.31 470 ASN A O 1
ATOM 3295 N N . SER A 1 471 ? 13.436 4.705 -5.577 1.00 96.88 471 SER A N 1
ATOM 3296 C CA . SER A 1 471 ? 14.344 4.991 -6.687 1.00 96.88 471 SER A CA 1
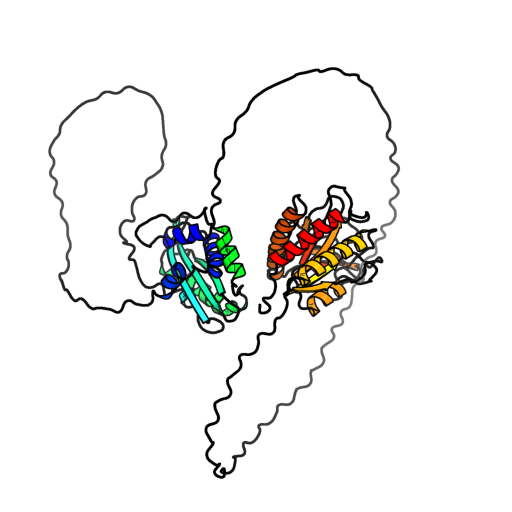ATOM 3297 C C . SER A 1 471 ? 15.022 3.717 -7.163 1.00 96.88 471 SER A C 1
ATOM 3299 O O . SER A 1 471 ? 15.611 2.957 -6.393 1.00 96.88 471 SER A O 1
ATOM 3301 N N . PHE A 1 472 ? 14.950 3.505 -8.471 1.00 97.69 472 PHE A N 1
ATOM 3302 C CA . PHE A 1 472 ? 15.568 2.380 -9.159 1.00 97.69 472 PHE A CA 1
ATOM 3303 C C . PHE A 1 472 ? 16.613 2.812 -10.189 1.00 97.69 472 PHE A C 1
ATOM 3305 O O . PHE A 1 472 ? 17.107 2.003 -10.971 1.00 97.69 472 PHE A O 1
ATOM 3312 N N . ASN A 1 473 ? 16.973 4.094 -10.187 1.00 96.88 473 ASN A N 1
ATOM 3313 C CA . ASN A 1 473 ? 17.978 4.636 -11.092 1.00 96.88 473 ASN A CA 1
ATOM 3314 C C . ASN A 1 473 ? 19.350 4.007 -10.810 1.00 96.88 473 ASN A C 1
ATOM 3316 O O . ASN A 1 473 ? 19.767 3.906 -9.660 1.00 96.88 473 ASN A O 1
ATOM 3320 N N . GLY A 1 474 ? 20.046 3.583 -11.868 1.00 95.81 474 GLY A N 1
ATOM 3321 C CA . GLY A 1 474 ? 21.378 2.976 -11.762 1.00 95.81 474 GLY A CA 1
ATOM 3322 C C . GLY A 1 474 ? 21.402 1.535 -11.238 1.00 95.81 474 GLY A C 1
ATOM 3323 O O . GLY A 1 474 ? 22.482 1.009 -10.997 1.00 95.81 474 GLY A O 1
ATOM 3324 N N . ARG A 1 475 ? 20.246 0.875 -11.075 1.00 93.88 475 ARG A N 1
ATOM 3325 C CA . ARG A 1 475 ? 20.144 -0.487 -10.516 1.00 93.88 475 ARG A CA 1
ATOM 3326 C C . ARG A 1 475 ? 19.947 -1.560 -11.590 1.00 93.88 475 ARG A C 1
ATOM 3328 O O . ARG A 1 475 ? 19.034 -2.371 -11.480 1.00 93.88 475 ARG A O 1
ATOM 3335 N N . ALA A 1 476 ? 20.764 -1.565 -12.643 1.00 92.19 476 ALA A N 1
ATOM 3336 C CA . ALA A 1 476 ? 20.685 -2.612 -13.668 1.00 92.19 476 ALA A CA 1
ATOM 3337 C C . ALA A 1 476 ? 20.802 -4.022 -13.032 1.00 92.19 476 ALA A C 1
ATOM 3339 O O . ALA A 1 476 ? 21.589 -4.182 -12.099 1.00 92.19 476 ALA A O 1
ATOM 3340 N N . PRO A 1 477 ? 20.036 -5.032 -13.498 1.00 94.12 477 PRO A N 1
ATOM 3341 C CA . PRO A 1 477 ? 19.163 -5.037 -14.680 1.00 94.12 477 PRO A CA 1
ATOM 3342 C C . PRO A 1 477 ? 17.734 -4.514 -14.436 1.00 94.12 477 PRO A C 1
ATOM 3344 O O . PRO A 1 477 ? 16.891 -4.606 -15.333 1.00 94.12 477 PRO A O 1
ATOM 3347 N N . LEU A 1 478 ? 17.436 -3.968 -13.252 1.00 96.62 478 LEU A N 1
ATOM 3348 C CA . LEU A 1 478 ? 16.145 -3.341 -12.985 1.00 96.62 478 LEU A CA 1
ATOM 3349 C C . LEU A 1 478 ? 15.962 -2.129 -13.908 1.00 96.62 478 LEU A C 1
ATOM 3351 O O . LEU A 1 478 ? 16.877 -1.328 -14.098 1.00 96.62 478 LEU A O 1
ATOM 3355 N N . TRP A 1 479 ? 14.754 -1.960 -14.443 1.00 97.75 479 TRP A N 1
ATOM 3356 C CA . TRP A 1 479 ? 14.375 -0.724 -15.133 1.00 97.75 479 TRP A CA 1
ATOM 3357 C C . TRP A 1 479 ? 14.563 0.493 -14.216 1.00 97.75 479 TRP A C 1
ATOM 3359 O O . TRP A 1 479 ? 14.320 0.396 -13.015 1.00 97.75 479 TRP A O 1
ATOM 3369 N N . SER A 1 480 ? 14.945 1.648 -14.748 1.00 98.38 480 SER A N 1
ATOM 3370 C CA . SER A 1 480 ? 15.013 2.892 -13.972 1.00 98.38 480 SER A CA 1
ATOM 3371 C C . SER A 1 480 ? 13.608 3.370 -13.582 1.00 98.38 480 SER A C 1
ATOM 3373 O O . SER A 1 480 ? 12.609 2.813 -14.046 1.00 98.38 480 SER A O 1
ATOM 3375 N N . GLY A 1 481 ? 13.509 4.380 -12.715 1.00 98.31 481 GLY A N 1
ATOM 3376 C CA . GLY A 1 481 ? 12.235 4.982 -12.307 1.00 98.31 481 GLY A CA 1
ATOM 3377 C C . GLY A 1 481 ? 11.985 4.938 -10.802 1.00 98.31 481 GLY A C 1
ATOM 3378 O O . GLY A 1 481 ? 12.897 4.674 -10.019 1.00 98.31 481 GLY A O 1
ATOM 3379 N N . ASN A 1 482 ? 10.755 5.245 -10.390 1.00 98.56 482 ASN A N 1
ATOM 3380 C CA . ASN A 1 482 ? 10.460 5.695 -9.026 1.00 98.56 482 ASN A CA 1
ATOM 3381 C C . ASN A 1 482 ? 9.277 5.000 -8.326 1.00 98.56 482 ASN A C 1
ATOM 3383 O O . ASN A 1 482 ? 8.704 5.516 -7.368 1.00 98.56 482 ASN A O 1
ATOM 3387 N N . ILE A 1 483 ? 8.923 3.797 -8.777 1.00 98.69 483 ILE A N 1
ATOM 3388 C CA . ILE A 1 483 ? 7.848 2.981 -8.198 1.00 98.69 483 ILE A CA 1
ATOM 3389 C C . ILE A 1 483 ? 8.239 1.494 -8.183 1.00 98.69 483 ILE A C 1
ATOM 3391 O O . ILE A 1 483 ? 8.853 1.013 -9.145 1.00 98.69 483 ILE A O 1
ATOM 3395 N N . PRO A 1 484 ? 7.936 0.739 -7.108 1.00 98.56 484 PRO A N 1
ATOM 3396 C CA . PRO A 1 484 ? 8.083 -0.713 -7.119 1.00 98.56 484 PRO A CA 1
ATOM 3397 C C . PRO A 1 484 ? 7.264 -1.339 -8.248 1.00 98.56 484 PRO A C 1
ATOM 3399 O O . PRO A 1 484 ? 6.138 -0.918 -8.507 1.00 98.56 484 PRO A O 1
ATOM 3402 N N . ILE A 1 485 ? 7.811 -2.350 -8.922 1.00 98.44 485 ILE A N 1
ATOM 3403 C CA . ILE A 1 485 ? 7.178 -2.906 -10.125 1.00 98.44 485 ILE A CA 1
ATOM 3404 C C . ILE A 1 485 ? 5.775 -3.458 -9.835 1.00 98.44 485 ILE A C 1
ATOM 3406 O O . ILE A 1 485 ? 4.852 -3.183 -10.594 1.00 98.44 485 ILE A O 1
ATOM 3410 N N . ILE A 1 486 ? 5.574 -4.127 -8.693 1.00 98.56 486 ILE A N 1
ATOM 3411 C CA . ILE A 1 486 ? 4.261 -4.637 -8.279 1.00 98.56 486 ILE A CA 1
ATOM 3412 C C . ILE A 1 486 ? 3.240 -3.506 -8.064 1.00 98.56 486 ILE A C 1
ATOM 3414 O O . ILE A 1 486 ? 2.106 -3.597 -8.531 1.00 98.56 486 ILE A O 1
ATOM 3418 N N . SER A 1 487 ? 3.664 -2.391 -7.462 1.00 98.69 487 SER A N 1
ATOM 3419 C CA . SER A 1 487 ? 2.835 -1.194 -7.298 1.00 98.69 487 SER A CA 1
ATOM 3420 C C . SER A 1 487 ? 2.516 -0.534 -8.643 1.00 98.69 487 SER A C 1
ATOM 3422 O O . SER A 1 487 ? 1.418 -0.013 -8.815 1.00 98.69 487 SER A O 1
ATOM 3424 N N . LEU A 1 488 ? 3.439 -0.570 -9.612 1.00 98.75 488 LEU A N 1
ATOM 3425 C CA . LEU A 1 488 ? 3.209 -0.043 -10.961 1.00 98.75 488 LEU A CA 1
ATOM 3426 C C . LEU A 1 488 ? 2.172 -0.866 -11.729 1.00 98.75 488 LEU A C 1
ATOM 3428 O O . LEU A 1 488 ? 1.300 -0.296 -12.382 1.00 98.75 488 LEU A O 1
ATOM 3432 N N . ILE A 1 489 ? 2.259 -2.196 -11.677 1.00 98.31 489 ILE A N 1
ATOM 3433 C CA . ILE A 1 489 ? 1.405 -3.064 -12.500 1.00 98.31 489 ILE A CA 1
ATOM 3434 C C . ILE A 1 489 ? 0.091 -3.488 -11.813 1.00 98.31 489 ILE A C 1
ATOM 3436 O O . ILE A 1 489 ? -0.775 -4.064 -12.480 1.00 98.31 489 ILE A O 1
ATOM 3440 N N . SER A 1 490 ? -0.103 -3.157 -10.527 1.00 98.00 490 SER A N 1
ATOM 3441 C CA . SER A 1 490 ? -1.395 -3.266 -9.829 1.00 98.00 490 SER A CA 1
ATOM 3442 C C . SER A 1 490 ? -2.298 -2.068 -10.137 1.00 98.00 490 SER A C 1
ATOM 3444 O O . SER A 1 490 ? -2.184 -1.012 -9.519 1.00 98.00 490 SER A O 1
ATOM 3446 N N . GLN A 1 491 ? -3.226 -2.245 -11.077 1.00 94.69 491 GLN A N 1
ATOM 3447 C CA . GLN A 1 491 ? -4.118 -1.181 -11.567 1.00 94.69 491 GLN A CA 1
ATOM 3448 C C . GLN A 1 491 ? -5.552 -1.279 -11.012 1.00 94.69 491 GLN A C 1
ATOM 3450 O O . GLN A 1 491 ? -6.421 -0.517 -11.411 1.00 94.69 491 GLN A O 1
ATOM 3455 N N . LYS A 1 492 ? -5.834 -2.233 -10.113 1.00 96.94 492 LYS A N 1
ATOM 3456 C CA . LYS A 1 492 ? -7.178 -2.421 -9.521 1.00 96.94 492 LYS A CA 1
ATOM 3457 C C . LYS A 1 492 ? -7.186 -2.460 -7.998 1.00 96.94 492 LYS A C 1
ATOM 3459 O O . LYS A 1 492 ? -8.208 -2.161 -7.381 1.00 96.94 492 LYS A O 1
ATOM 3464 N N . VAL A 1 493 ? -6.062 -2.838 -7.393 1.00 98.44 493 VAL A N 1
ATOM 3465 C CA . VAL A 1 493 ? -5.907 -2.974 -5.943 1.00 98.44 493 VAL A CA 1
ATOM 3466 C C . VAL A 1 493 ? -4.919 -1.910 -5.459 1.00 98.44 493 VAL A C 1
ATOM 3468 O O . VAL A 1 493 ? -3.797 -1.871 -5.975 1.00 98.44 493 VAL A O 1
ATOM 3471 N N . PRO A 1 494 ? -5.298 -1.044 -4.497 1.00 98.56 494 PRO A N 1
ATOM 3472 C CA . PRO A 1 494 ? -4.372 -0.065 -3.950 1.00 98.56 494 PRO A CA 1
ATOM 3473 C C . PRO A 1 494 ? -3.258 -0.799 -3.207 1.00 98.56 494 PRO A C 1
ATOM 3475 O O . PRO A 1 494 ? -3.525 -1.689 -2.394 1.00 98.56 494 PRO A O 1
ATOM 3478 N N . TRP A 1 495 ? -2.015 -0.435 -3.503 1.00 98.81 495 TRP A N 1
ATOM 3479 C CA . TRP A 1 495 ? -0.839 -1.152 -3.024 1.00 98.81 495 TRP A CA 1
ATOM 3480 C C . TRP A 1 495 ? -0.038 -0.324 -2.026 1.00 98.81 495 TRP A C 1
ATOM 3482 O O . TRP A 1 495 ? 0.215 0.854 -2.271 1.00 98.81 495 TRP A O 1
ATOM 3492 N N . VAL A 1 496 ? 0.385 -0.929 -0.918 1.00 98.88 496 VAL A N 1
ATOM 3493 C CA . VAL A 1 496 ? 1.301 -0.329 0.062 1.00 98.88 496 VAL A CA 1
ATOM 3494 C C . VAL A 1 496 ? 2.548 -1.201 0.132 1.00 98.88 496 VAL A C 1
ATOM 3496 O O . VAL A 1 496 ? 2.486 -2.347 0.573 1.00 98.88 496 VAL A O 1
ATOM 3499 N N . TYR A 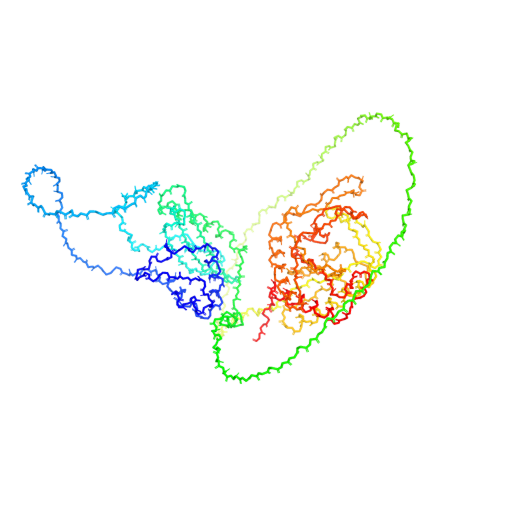1 497 ? 3.679 -0.673 -0.327 1.00 98.88 497 TYR A N 1
ATOM 3500 C CA . TYR A 1 497 ? 4.957 -1.381 -0.289 1.00 98.88 497 TYR A CA 1
ATOM 3501 C C . TYR A 1 497 ? 5.752 -0.932 0.937 1.00 98.88 497 TYR A C 1
ATOM 3503 O O . TYR A 1 497 ? 5.926 0.270 1.136 1.00 98.88 497 TYR A O 1
ATOM 3511 N N . ASN A 1 498 ? 6.247 -1.875 1.739 1.00 98.88 498 ASN A N 1
ATOM 3512 C CA . ASN A 1 498 ? 6.923 -1.604 3.006 1.00 98.88 498 ASN A CA 1
ATOM 3513 C C . ASN A 1 498 ? 8.342 -2.180 3.012 1.00 98.88 498 ASN A C 1
ATOM 3515 O O . ASN A 1 498 ? 8.520 -3.351 2.693 1.00 98.88 498 ASN A O 1
ATOM 3519 N N . GLU A 1 499 ? 9.307 -1.372 3.449 1.00 98.50 499 GLU A N 1
ATOM 3520 C CA . GLU A 1 499 ? 10.661 -1.806 3.816 1.00 98.50 499 GLU A CA 1
ATOM 3521 C C . GLU A 1 499 ? 10.852 -1.661 5.326 1.00 98.50 499 GLU A C 1
ATOM 3523 O O . GLU A 1 499 ? 10.386 -0.684 5.938 1.00 98.50 499 GLU A O 1
ATOM 3528 N N . PHE A 1 500 ? 11.528 -2.640 5.919 1.00 98.56 500 PHE A N 1
ATOM 3529 C CA . PHE A 1 500 ? 11.847 -2.681 7.341 1.00 98.56 500 PHE A CA 1
ATOM 3530 C C . PHE A 1 500 ? 13.331 -2.944 7.578 1.00 98.56 500 PHE A C 1
ATOM 3532 O O . PHE A 1 500 ? 13.879 -3.939 7.106 1.00 98.56 500 PHE A O 1
ATOM 3539 N N . GLY A 1 501 ? 13.950 -2.064 8.357 1.00 97.50 501 GLY A N 1
ATOM 3540 C CA . GLY A 1 501 ? 15.360 -2.098 8.702 1.00 97.50 501 GLY A CA 1
ATOM 3541 C C . GLY A 1 501 ? 15.517 -1.954 10.210 1.00 97.50 501 GLY A C 1
ATOM 3542 O O . GLY A 1 501 ? 15.537 -0.819 10.698 1.00 97.50 501 GLY A O 1
ATOM 3543 N N . PRO A 1 502 ? 15.622 -3.059 10.970 1.00 95.44 502 PRO A N 1
ATOM 3544 C CA . PRO A 1 502 ? 15.775 -3.004 12.420 1.00 95.44 502 PRO A CA 1
ATOM 3545 C C . PRO A 1 502 ? 17.063 -2.277 12.825 1.00 95.44 502 PRO A C 1
ATOM 3547 O O . PRO A 1 502 ? 18.046 -2.228 12.084 1.00 95.44 502 PRO A O 1
ATOM 3550 N N . ALA A 1 503 ? 17.099 -1.780 14.064 1.00 93.12 503 ALA A N 1
ATOM 3551 C CA . ALA A 1 503 ? 18.261 -1.078 14.619 1.00 93.12 503 ALA A CA 1
ATOM 3552 C C . ALA A 1 503 ? 19.546 -1.932 14.666 1.00 93.12 503 ALA A C 1
ATOM 3554 O O . ALA A 1 503 ? 20.642 -1.386 14.765 1.00 93.12 503 ALA A O 1
ATOM 3555 N N . SER A 1 504 ? 19.423 -3.261 14.579 1.00 92.94 504 SER A N 1
ATOM 3556 C CA . SER A 1 504 ? 20.554 -4.188 14.465 1.00 92.94 504 SER A CA 1
ATOM 3557 C C . SER A 1 504 ? 21.308 -4.079 13.135 1.00 92.94 504 SER A C 1
ATOM 3559 O O . SER A 1 504 ? 22.409 -4.613 13.025 1.00 92.94 504 SER A O 1
ATOM 3561 N N . GLY A 1 505 ? 20.731 -3.422 12.122 1.00 93.69 505 GLY A N 1
ATOM 3562 C CA . GLY A 1 505 ? 21.282 -3.364 10.767 1.00 93.69 505 GLY A CA 1
ATOM 3563 C C . GLY A 1 505 ? 21.053 -4.636 9.943 1.00 93.69 505 GLY A C 1
ATOM 3564 O O . GLY A 1 505 ? 21.559 -4.724 8.827 1.00 93.69 505 GLY A O 1
ATOM 3565 N N . ALA A 1 506 ? 20.300 -5.611 10.468 1.00 95.56 506 ALA A N 1
ATOM 3566 C CA . ALA A 1 506 ? 19.838 -6.773 9.709 1.00 95.56 506 ALA A CA 1
ATOM 3567 C C . ALA A 1 506 ? 18.792 -6.384 8.642 1.00 95.56 506 ALA A C 1
ATOM 3569 O O . ALA A 1 506 ? 18.355 -5.234 8.580 1.00 95.56 506 ALA A O 1
ATOM 3570 N N . GLY A 1 507 ? 18.389 -7.344 7.808 1.00 95.88 507 GLY A N 1
ATOM 3571 C CA . GLY A 1 507 ? 17.480 -7.144 6.681 1.00 95.88 507 GLY A CA 1
ATOM 3572 C C . GLY A 1 507 ? 18.145 -7.446 5.340 1.00 95.88 507 GLY A C 1
ATOM 3573 O O . GLY A 1 507 ? 19.371 -7.611 5.240 1.00 95.88 507 GLY A O 1
ATOM 3574 N N . GLY A 1 508 ? 17.333 -7.509 4.289 1.00 95.62 508 GLY A N 1
ATOM 3575 C CA . GLY A 1 508 ? 17.769 -7.971 2.978 1.00 95.62 508 GLY A CA 1
ATOM 3576 C C . GLY A 1 508 ? 18.324 -9.391 3.084 1.00 95.62 508 GLY A C 1
ATOM 3577 O O . GLY A 1 508 ? 17.761 -10.250 3.756 1.00 95.62 508 GLY A O 1
ATOM 3578 N N . ALA A 1 509 ? 19.505 -9.631 2.515 1.00 96.88 509 ALA A N 1
ATOM 3579 C CA . ALA A 1 509 ? 20.132 -10.950 2.569 1.00 96.88 509 ALA A CA 1
ATOM 3580 C C . ALA A 1 509 ? 20.406 -11.490 3.992 1.00 96.88 509 ALA A C 1
ATOM 3582 O O . ALA A 1 509 ? 20.596 -12.700 4.145 1.00 96.88 509 ALA A O 1
ATOM 3583 N N . ASN A 1 510 ? 20.434 -10.630 5.019 1.00 97.81 510 ASN A N 1
ATOM 3584 C CA . ASN A 1 510 ? 20.748 -11.005 6.397 1.00 97.81 510 ASN A CA 1
ATOM 3585 C C . ASN A 1 510 ? 19.480 -11.200 7.233 1.00 97.81 510 ASN A C 1
ATOM 3587 O O . ASN A 1 510 ? 18.658 -10.290 7.318 1.00 97.81 510 ASN A O 1
ATOM 3591 N N . ALA A 1 511 ? 19.395 -12.336 7.929 1.00 98.00 511 ALA A N 1
ATOM 3592 C CA . ALA A 1 511 ? 18.246 -12.686 8.758 1.00 98.00 511 ALA A CA 1
ATOM 3593 C C . ALA A 1 511 ? 17.976 -11.655 9.861 1.00 98.00 511 ALA A C 1
ATOM 3595 O O . ALA A 1 511 ? 18.889 -11.226 10.577 1.00 98.00 511 ALA A O 1
ATOM 3596 N N . VAL A 1 512 ? 16.706 -11.309 10.031 1.00 98.31 512 VAL A N 1
ATOM 3597 C CA . VAL A 1 512 ? 16.220 -10.425 11.087 1.00 98.31 512 VAL A CA 1
ATOM 3598 C C . VAL A 1 512 ? 15.786 -11.244 12.305 1.00 98.31 512 VAL A C 1
ATOM 3600 O O . VAL A 1 512 ? 15.183 -12.310 12.201 1.00 98.31 512 VAL A O 1
ATOM 3603 N N . ALA A 1 513 ? 16.069 -10.740 13.508 1.00 98.12 513 ALA A N 1
ATOM 3604 C CA . ALA A 1 513 ? 15.603 -11.381 14.732 1.00 98.12 513 ALA A CA 1
ATOM 3605 C C . ALA A 1 513 ? 14.065 -11.421 14.779 1.00 98.12 513 ALA A C 1
ATOM 3607 O O . ALA A 1 513 ? 13.406 -10.404 14.561 1.00 98.12 513 ALA A O 1
ATOM 3608 N N . HIS A 1 514 ? 13.482 -12.564 15.152 1.00 98.06 514 HIS A N 1
ATOM 3609 C CA . HIS A 1 514 ? 12.022 -12.719 15.214 1.00 98.06 514 HIS A CA 1
ATOM 3610 C C . HIS A 1 514 ? 11.339 -11.673 16.104 1.00 98.06 514 HIS A C 1
ATOM 3612 O O . HIS A 1 514 ? 10.256 -11.213 15.775 1.00 98.06 514 HIS A O 1
ATOM 3618 N N . THR A 1 515 ? 11.986 -11.226 17.185 1.00 97.94 515 THR A N 1
ATOM 3619 C CA . THR A 1 515 ? 11.446 -10.162 18.047 1.00 97.94 515 THR A CA 1
ATOM 3620 C C . THR A 1 515 ? 11.249 -8.834 17.319 1.00 97.94 515 THR A C 1
ATOM 3622 O O . THR A 1 515 ? 10.385 -8.051 17.704 1.00 97.94 515 THR A O 1
ATOM 3625 N N . ASP A 1 516 ? 12.049 -8.555 16.290 1.00 98.44 516 ASP A N 1
ATOM 3626 C CA . ASP A 1 516 ? 11.892 -7.369 15.450 1.00 98.44 516 ASP A CA 1
ATOM 3627 C C . ASP A 1 516 ? 10.890 -7.624 14.316 1.00 98.44 516 ASP A C 1
ATOM 3629 O O . ASP A 1 516 ? 10.053 -6.761 14.046 1.00 98.44 516 ASP A O 1
ATOM 3633 N N . LEU A 1 517 ? 10.876 -8.832 13.737 1.00 98.62 517 LEU A N 1
ATOM 3634 C CA . LEU A 1 517 ? 9.832 -9.241 12.788 1.00 98.62 517 LEU A CA 1
ATOM 3635 C C . LEU A 1 517 ? 8.428 -9.223 13.414 1.00 98.62 517 LEU A C 1
ATOM 3637 O O . LEU A 1 517 ? 7.469 -8.855 12.743 1.00 98.62 517 LEU A O 1
ATOM 3641 N N . ASP A 1 518 ? 8.289 -9.555 14.698 1.00 98.62 518 ASP A N 1
ATOM 3642 C CA . ASP A 1 518 ? 7.018 -9.505 15.427 1.00 98.62 518 ASP A CA 1
ATOM 3643 C C . ASP A 1 518 ? 6.507 -8.064 15.592 1.00 98.62 518 ASP A C 1
ATOM 3645 O O . ASP A 1 518 ? 5.305 -7.804 15.450 1.00 98.62 518 ASP A O 1
ATOM 3649 N N . LYS A 1 519 ? 7.406 -7.101 15.849 1.00 98.56 519 LYS A N 1
ATOM 3650 C CA . LYS A 1 519 ? 7.056 -5.669 15.881 1.00 98.56 519 LYS A CA 1
ATOM 3651 C C . LYS A 1 519 ? 6.616 -5.198 14.503 1.00 98.56 519 LYS A C 1
ATOM 3653 O O . LYS A 1 519 ? 5.578 -4.548 14.389 1.00 98.56 519 LYS A O 1
ATOM 3658 N N . TYR A 1 520 ? 7.356 -5.582 13.464 1.00 98.75 520 TYR A N 1
ATOM 3659 C CA . TYR A 1 520 ? 7.010 -5.247 12.089 1.00 98.75 520 TYR A CA 1
ATOM 3660 C C . TYR A 1 520 ? 5.649 -5.840 11.694 1.00 98.75 520 TYR A C 1
ATOM 3662 O O . TYR A 1 520 ? 4.771 -5.122 11.218 1.00 98.75 520 TYR A O 1
ATOM 3670 N N . ALA A 1 521 ? 5.405 -7.118 11.996 1.00 98.88 521 ALA A N 1
ATOM 3671 C CA . ALA A 1 521 ? 4.118 -7.773 11.773 1.00 98.88 521 ALA A CA 1
ATOM 3672 C C . ALA A 1 521 ? 2.970 -7.084 12.526 1.00 98.88 521 ALA A C 1
ATOM 3674 O O . ALA A 1 521 ? 1.883 -6.918 11.971 1.00 98.88 521 ALA A O 1
ATOM 3675 N N . THR A 1 522 ? 3.208 -6.640 13.762 1.00 98.75 522 THR A N 1
ATOM 3676 C CA . THR A 1 522 ? 2.233 -5.860 14.539 1.00 98.75 522 THR A CA 1
ATOM 3677 C C . THR A 1 522 ? 1.915 -4.536 13.842 1.00 98.75 522 THR A C 1
ATOM 3679 O O . THR A 1 522 ? 0.747 -4.251 13.577 1.00 98.75 522 THR A O 1
ATOM 3682 N N . GLY A 1 523 ? 2.941 -3.776 13.446 1.00 98.75 523 GLY A N 1
ATOM 3683 C CA . GLY A 1 523 ? 2.784 -2.511 12.724 1.00 98.75 523 GLY A CA 1
ATOM 3684 C C . GLY A 1 523 ? 2.043 -2.662 11.392 1.00 98.75 523 GLY A C 1
ATOM 3685 O O . GLY A 1 523 ? 1.171 -1.850 11.073 1.00 98.75 523 GLY A O 1
ATOM 3686 N N . ILE A 1 524 ? 2.324 -3.728 10.636 1.00 98.88 524 ILE A N 1
ATOM 3687 C CA . ILE A 1 524 ? 1.611 -4.053 9.393 1.00 98.88 524 ILE A CA 1
ATOM 3688 C C . ILE A 1 524 ? 0.145 -4.407 9.672 1.00 98.88 524 ILE A C 1
ATOM 3690 O O . ILE A 1 524 ? -0.747 -3.866 9.016 1.00 98.88 524 ILE A O 1
ATOM 3694 N N . ALA A 1 525 ? -0.137 -5.284 10.641 1.00 98.69 525 ALA A N 1
ATOM 3695 C CA . ALA A 1 525 ? -1.505 -5.686 10.965 1.00 98.69 525 ALA A CA 1
ATOM 3696 C C . ALA A 1 525 ? -2.359 -4.496 11.434 1.00 98.69 525 ALA A C 1
ATOM 3698 O O . ALA A 1 525 ? -3.498 -4.339 10.988 1.00 98.69 525 ALA A O 1
ATOM 3699 N N . ASP A 1 526 ? -1.808 -3.630 12.282 1.00 98.19 526 ASP A N 1
ATOM 3700 C CA . ASP A 1 526 ? -2.495 -2.431 12.764 1.00 98.19 526 ASP A CA 1
ATOM 3701 C C . ASP A 1 526 ? -2.662 -1.384 11.655 1.00 98.19 526 ASP A C 1
ATOM 3703 O O . ASP A 1 526 ? -3.723 -0.762 11.543 1.00 98.19 526 ASP A O 1
ATOM 3707 N N . GLY A 1 527 ? -1.673 -1.260 10.763 1.00 98.50 527 GLY A N 1
ATOM 3708 C CA . GLY A 1 527 ? -1.767 -0.456 9.546 1.00 98.50 527 GLY A CA 1
ATOM 3709 C C . GLY A 1 527 ? -2.931 -0.892 8.655 1.00 98.50 527 GLY A C 1
ATOM 3710 O O . GLY A 1 527 ? -3.720 -0.051 8.217 1.00 98.50 527 GLY A O 1
ATOM 3711 N N . ILE A 1 528 ? -3.102 -2.203 8.457 1.00 98.62 528 ILE A N 1
ATOM 3712 C CA . ILE A 1 528 ? -4.221 -2.784 7.698 1.00 98.62 528 ILE A CA 1
ATOM 3713 C C . ILE A 1 528 ? -5.557 -2.483 8.379 1.00 98.62 528 ILE A C 1
ATOM 3715 O O . ILE A 1 528 ? -6.478 -2.011 7.712 1.00 98.62 528 ILE A O 1
ATOM 3719 N N . ARG A 1 529 ? -5.668 -2.683 9.701 1.00 97.06 529 ARG A N 1
ATOM 3720 C CA . ARG A 1 529 ? -6.907 -2.381 10.443 1.00 97.06 529 ARG A CA 1
ATOM 3721 C C . ARG A 1 529 ? -7.316 -0.916 10.317 1.00 97.06 529 ARG A C 1
ATOM 3723 O O . ARG A 1 529 ? -8.502 -0.618 10.195 1.00 97.06 529 ARG A O 1
ATOM 3730 N N . ALA A 1 530 ? -6.340 -0.012 10.344 1.00 93.88 530 ALA A N 1
ATOM 3731 C CA . ALA A 1 530 ? -6.568 1.421 10.231 1.00 93.88 530 ALA A CA 1
ATOM 3732 C C . ALA A 1 530 ? -6.860 1.882 8.790 1.00 93.88 530 ALA A C 1
ATOM 3734 O O . ALA A 1 530 ? -7.549 2.886 8.599 1.00 93.88 530 ALA A O 1
ATOM 3735 N N . ALA A 1 531 ? -6.324 1.185 7.785 1.00 94.38 531 ALA A N 1
ATOM 3736 C CA . ALA A 1 531 ? -6.506 1.499 6.369 1.00 94.38 531 ALA A CA 1
ATOM 3737 C C . ALA A 1 531 ? -7.825 0.948 5.806 1.00 94.38 531 ALA A C 1
ATOM 3739 O O . ALA A 1 531 ? -8.540 1.648 5.087 1.00 94.38 531 ALA A O 1
ATOM 3740 N N . THR A 1 532 ? -8.155 -0.297 6.144 1.00 94.50 532 THR A N 1
ATOM 3741 C CA . THR A 1 532 ? -9.308 -1.030 5.616 1.00 94.50 532 THR A CA 1
ATOM 3742 C C . THR A 1 532 ? -10.039 -1.722 6.764 1.00 94.50 532 THR A C 1
ATOM 3744 O O . THR A 1 532 ? -9.696 -2.859 7.074 1.00 94.50 532 THR A O 1
ATOM 3747 N N . PRO A 1 533 ? -11.024 -1.075 7.413 1.00 86.44 533 PRO A N 1
ATOM 3748 C CA . PRO A 1 533 ? -11.730 -1.661 8.547 1.00 86.44 533 PRO A CA 1
ATOM 3749 C C . PRO A 1 533 ? -12.359 -3.027 8.238 1.00 86.44 533 PRO A C 1
ATOM 3751 O O . PRO A 1 533 ? -12.739 -3.329 7.100 1.00 86.44 533 PRO A O 1
ATOM 3754 N N . ALA A 1 534 ? -12.479 -3.853 9.277 1.00 85.00 534 ALA A N 1
ATOM 3755 C CA . ALA A 1 534 ? -13.049 -5.188 9.176 1.00 85.00 534 ALA A CA 1
ATOM 3756 C C . ALA A 1 534 ? -14.515 -5.108 8.738 1.00 85.00 534 ALA A C 1
ATOM 3758 O O . ALA A 1 534 ? -15.255 -4.213 9.158 1.00 85.00 534 ALA A O 1
ATOM 3759 N N . ALA A 1 535 ? -14.956 -6.070 7.931 1.00 81.25 535 ALA A N 1
ATOM 3760 C CA . ALA A 1 535 ? -16.375 -6.199 7.660 1.00 81.25 535 ALA A CA 1
ATOM 3761 C C . ALA A 1 535 ? -17.105 -6.575 8.951 1.00 81.25 535 ALA A C 1
ATOM 3763 O O . ALA A 1 535 ? -16.705 -7.503 9.654 1.00 81.25 535 ALA A O 1
ATOM 3764 N N . LYS A 1 536 ? -18.198 -5.871 9.237 1.00 77.38 536 LYS A N 1
ATOM 3765 C CA . LYS A 1 536 ? -19.041 -6.123 10.405 1.00 77.38 536 LYS A CA 1
ATOM 3766 C C . LYS A 1 536 ? -19.882 -7.368 10.128 1.00 77.38 536 LYS A C 1
ATOM 3768 O O . LYS A 1 536 ? -20.955 -7.290 9.533 1.00 77.38 536 LYS A O 1
ATOM 3773 N N . CYS A 1 537 ? -19.350 -8.534 10.478 1.00 68.25 537 CYS A N 1
ATOM 3774 C CA . CYS A 1 537 ? -20.103 -9.782 10.473 1.00 68.25 537 CYS A CA 1
ATOM 3775 C C . CYS A 1 537 ? -20.922 -9.843 11.756 1.00 68.25 537 CYS A C 1
ATOM 3777 O O . CYS A 1 537 ? -20.305 -9.886 12.812 1.00 68.25 537 CYS A O 1
ATOM 3779 N N . GLY A 1 538 ? -22.258 -9.835 11.644 1.00 59.41 538 GLY A N 1
ATOM 3780 C CA . GLY A 1 538 ? -23.207 -9.742 12.763 1.00 59.41 538 GLY A CA 1
ATOM 3781 C C . GLY A 1 538 ? -22.701 -10.346 14.075 1.00 59.41 538 GLY A C 1
ATOM 3782 O O . GLY A 1 538 ? -22.494 -11.560 14.156 1.00 59.41 538 GLY A O 1
ATOM 3783 N N . GLU A 1 539 ? -22.482 -9.465 15.051 1.00 48.22 539 GLU A N 1
ATOM 3784 C CA . GLU A 1 539 ? -22.306 -9.798 16.468 1.00 48.22 539 GLU A CA 1
ATOM 3785 C C . GLU A 1 539 ? -23.660 -9.931 17.163 1.00 48.22 539 GLU A C 1
ATOM 3787 O O . GLU A 1 539 ? -24.585 -9.155 16.811 1.00 48.22 539 GLU A O 1
#

InterPro domains:
  IPR002508 N-acetylmuramoyl-L-alanine amidase, catalytic domain [PF01520] (321-407)

Radius of gyration: 36.28 Å; chains: 1; bounding box: 116×103×98 Å

Secondary structure (DSSP, 8-state):
-HHHHHTTT--S-PPP--SSS-HHHHS---HHHHHHHHHHHHT-TT-HHHHHHHHS-S-----------------------------------------------------------S---SGGGG--STTEEEEEEEEEEEE-TTSSEEEEEEEEEEETTEEEEEEEEE--SS-SHHHHHHHHHHHHHHHHHHGGGS--B---HHHHHHHHHTT------------------------------------------------PPPP------PPPPPPPPPPPPPPPP-PPPPPPPPPPPP-PPPPP--PPP----PEEEEEEE---SS-B-PBPTTT--B--B---TTHHHHHHHHHHHHHHHHHTTSSEEEEES-SSTT----HHHHHHHHHHTT-SEEEEEEE-TT--EEEE--TT-EEEEE-TTSSEEEEE---HHHHHHHHHHHHHHHHHHHHHHSS--EE-----TT-TTSPEESS-HHHHH-SSS-EEEEEE--TT--BTTBPPPHHHHHHHHHHHHHHHHHHSPPP----

pLDDT: mean 73.34, std 26.71, range [26.69, 98.94]

Sequence (539 aa):
MQSAMANLGDRHTRVASATDYAALARTPWAVGDQSLFGARLLCSQDRSPVTTPMLTRSDPAETSATAADSATAASDSSASAGAVTATSSESDARNSTTADPAATTASAATSAQPGSSTTAQWGLQRLSGGSVQHVAAHGGWGPAADGRYAARQMALVQTARGLSSIAVAASPTEPGQTAATGLVDKVAGWLQEHLTHAPAGFCDAADAKAAAGAAAPASTSTAQAGGSAESSASSAASAADGQDAADSPTALPEAGAVGAEASSPATTSSTSSSPAPQPQEPTPAPATTSAPAPASAAPTPSSAAAPQLVAPQQVCRPTVVALDPGHSPTHVEPFDPVTGAKMVDDPNGAEGDDNLYVANAVKTALERSRGYKVVLLKTRADEQVNYRERIARAEQAGAAIGVSIHTSPGDNAIFPQRDGLFREGPGADGATKRVTFTDAELATRSQLYSTKFSAARQAAEGHSITIRDNSFNGRAPLWSGNIPIISLISQKVPWVYNEFGPASGAGGANAVAHTDLDKYATGIADGIRAATPAAKCGE